Protein AF-A0A2V9JDE8-F1 (afdb_monomer_lite)

Foldseek 3Di:
DVVLVVVLVVVLVVLVVVLVVVLVVVLVVLLVVVVVVVVVVQVVVQVVVLVVVQVVVVVPPLVVNQVSQQVVCPDPQWQGKFWAFLVGATSYIHPSVVVQDDRGHDVQFNCQQVVVHKGWDWDDGPPWIKIKIKHFHDDVHHGTTIMITIGTCVVSVVVSVVSVVVSVVVSVVVSVVSVVVSVVCCCPQPVVLVVVLVVVVVCLVVVVDDPPDDDPDHRPDPVCVVVVVVSVVVSVVSVVVVVVVVVVVVVVVVVVPDDDLQNLQVVVCVVCVPDADEAEDADDQWAWEDDPPDIDIDGDDDPVSVVCVSSCLSNQHEYEYAHPYPCQVVQADPQQWDFDDPVDRRHIYHHDYDDPQLCCLAPVQCVVQAVVVVVDVDPHDRDDDPSSVVSNVVVD

Secondary structure (DSSP, 8-state):
-HHHHHHHHHHHHHHHHHHHHHHHHHHHHHHHHHHHHHHHHHHHHHHHHHHHHHHHHHT--HHHHHHHHHHHHTSTTEEEEEEEETTS-EEEE-HHHHTT--SSPPHHHHHHHHHTS-EEEEEEETTEEEEEEEEEEEETTEEEEEEEEEEE-HHHHHHHHHHHHHHHHHHHHHHHHHHHHHHHHIIIIIIHHHHHHHHHHHHHHTT---TTPPPP-----TTTHHHHHHHHHHHHHHHHHHHHHHHHHHHHHHHTT---HHHHHHHHHHHHTTPPPEEEESS-S-EEEEETTEEEEE----HHHHHHHHHHHHHT-EEEEE--STTGGGTS-TTSEEEESSSS--EEEEEE---HHHIIIIIIIIIIIIIHHHHTT-SS-----HHHHHHHHHH-

Structure (mmCIF, N/CA/C/O backbone):
data_AF-A0A2V9JDE8-F1
#
_entry.id   AF-A0A2V9JDE8-F1
#
loop_
_atom_site.group_PDB
_atom_site.id
_atom_site.type_symbol
_atom_site.label_atom_id
_atom_site.label_alt_id
_atom_site.label_comp_id
_atom_site.label_asym_id
_atom_site.label_entity_id
_atom_site.label_seq_id
_atom_site.pdbx_PDB_ins_code
_atom_site.Cartn_x
_atom_site.Cartn_y
_atom_site.Cartn_z
_atom_site.occupancy
_atom_site.B_iso_or_equiv
_atom_site.auth_seq_id
_atom_site.auth_comp_id
_atom_site.auth_asym_id
_atom_site.auth_atom_id
_atom_site.pdbx_PDB_model_num
ATOM 1 N N . MET A 1 1 ? -0.408 -3.979 3.237 1.00 53.97 1 MET A N 1
ATOM 2 C CA . MET A 1 1 ? -1.809 -3.656 3.611 1.00 53.97 1 MET A CA 1
ATOM 3 C C . MET A 1 1 ? -2.504 -4.757 4.421 1.00 53.97 1 MET A C 1
ATOM 5 O O . MET A 1 1 ? -3.105 -4.432 5.435 1.00 53.97 1 MET A O 1
ATOM 9 N N . ARG A 1 2 ? -2.412 -6.051 4.055 1.00 51.66 2 ARG A N 1
ATOM 10 C CA . ARG A 1 2 ? -3.065 -7.149 4.815 1.00 51.66 2 ARG A CA 1
ATOM 11 C C . ARG A 1 2 ? -2.590 -7.287 6.272 1.00 51.66 2 ARG A C 1
ATOM 13 O O . ARG A 1 2 ? -3.393 -7.570 7.153 1.00 51.66 2 ARG A O 1
ATOM 20 N N . LEU A 1 3 ? -1.301 -7.052 6.528 1.00 57.78 3 LEU A N 1
ATOM 21 C CA . LEU A 1 3 ? -0.711 -7.137 7.872 1.00 57.78 3 LEU A CA 1
ATOM 22 C C . LEU A 1 3 ? -1.190 -5.996 8.787 1.00 57.78 3 LEU A C 1
ATOM 24 O O . LEU A 1 3 ? -1.530 -6.228 9.941 1.00 57.78 3 LEU A O 1
ATOM 28 N N . SER A 1 4 ? -1.325 -4.791 8.227 1.00 67.12 4 SER A N 1
ATOM 29 C CA . SER A 1 4 ? -1.852 -3.592 8.891 1.00 67.12 4 SER A CA 1
ATOM 30 C C . SER A 1 4 ? -3.297 -3.794 9.353 1.00 67.12 4 SER A C 1
ATOM 32 O O . SER A 1 4 ? -3.640 -3.480 10.487 1.00 67.12 4 SER A O 1
ATOM 34 N N . TYR A 1 5 ? -4.132 -4.376 8.487 1.00 75.81 5 TYR A N 1
ATOM 35 C CA . TYR A 1 5 ? -5.538 -4.634 8.792 1.00 75.81 5 TYR A CA 1
ATOM 36 C C . TYR A 1 5 ? -5.706 -5.678 9.902 1.00 75.81 5 TYR A C 1
ATOM 38 O O . TYR A 1 5 ? -6.487 -5.474 10.825 1.00 75.81 5 TYR A O 1
ATOM 46 N N . ARG A 1 6 ? -4.920 -6.765 9.870 1.00 81.56 6 ARG A N 1
ATOM 47 C CA . ARG A 1 6 ? -4.927 -7.781 10.937 1.00 81.56 6 ARG A CA 1
ATOM 48 C C . ARG A 1 6 ? -4.552 -7.189 12.296 1.00 81.56 6 ARG A C 1
ATOM 50 O O . ARG A 1 6 ? -5.202 -7.507 13.284 1.00 81.56 6 ARG A O 1
ATOM 57 N N . LEU A 1 7 ? -3.549 -6.313 12.335 1.00 81.25 7 LEU A N 1
ATOM 58 C CA . LEU A 1 7 ? -3.123 -5.632 13.560 1.00 81.25 7 LEU A CA 1
ATOM 59 C C . LEU A 1 7 ? -4.229 -4.733 14.127 1.00 81.25 7 LEU A C 1
ATOM 61 O O . LEU A 1 7 ? -4.507 -4.787 15.320 1.00 81.25 7 LEU A O 1
ATOM 65 N N . ILE A 1 8 ? -4.907 -3.971 13.264 1.00 79.44 8 ILE A N 1
ATOM 66 C CA . ILE A 1 8 ? -6.046 -3.129 13.654 1.00 79.44 8 ILE A CA 1
ATOM 67 C C . ILE A 1 8 ? -7.188 -3.985 14.207 1.00 79.44 8 ILE A C 1
ATOM 69 O O . ILE A 1 8 ? -7.721 -3.670 15.265 1.00 79.44 8 ILE A O 1
ATOM 73 N N . VAL A 1 9 ? -7.537 -5.090 13.542 1.00 84.25 9 VAL A N 1
ATOM 74 C CA . VAL A 1 9 ? -8.607 -5.988 14.003 1.00 84.25 9 VAL A CA 1
ATOM 75 C C . VAL A 1 9 ? -8.284 -6.570 15.380 1.00 84.25 9 VAL A C 1
ATOM 77 O O . VAL A 1 9 ? -9.117 -6.485 16.277 1.00 84.25 9 VAL A O 1
ATOM 80 N N . TRP A 1 10 ? -7.073 -7.095 15.588 1.00 89.44 10 TRP A N 1
ATOM 81 C CA . TRP A 1 10 ? -6.666 -7.624 16.895 1.00 89.44 10 TRP A CA 1
ATOM 82 C C . TRP A 1 10 ? -6.650 -6.555 17.987 1.00 89.44 10 TRP A C 1
ATOM 84 O O . TRP A 1 10 ? -7.057 -6.827 19.115 1.00 89.44 10 TRP A O 1
ATOM 94 N N . LEU A 1 11 ? -6.243 -5.330 17.653 1.00 83.94 11 LEU A N 1
ATOM 95 C CA . LEU A 1 11 ? -6.250 -4.210 18.588 1.00 83.94 11 LEU A CA 1
ATOM 96 C C . LEU A 1 11 ? -7.680 -3.796 18.971 1.00 83.94 11 LEU A C 1
ATOM 98 O O . LEU A 1 11 ? -7.963 -3.603 20.151 1.00 83.94 11 LEU A O 1
ATOM 102 N N . ILE A 1 12 ? -8.598 -3.730 18.001 1.00 85.50 12 ILE A N 1
ATOM 103 C CA . ILE A 1 12 ? -10.024 -3.454 18.241 1.00 85.50 12 ILE A CA 1
ATOM 104 C C . ILE A 1 12 ? -10.637 -4.543 19.122 1.00 85.50 12 ILE A C 1
ATOM 106 O O . ILE A 1 12 ? -11.315 -4.227 20.102 1.00 85.50 12 ILE A O 1
ATOM 110 N N . VAL A 1 13 ? -10.378 -5.815 18.808 1.00 88.81 13 VAL A N 1
ATOM 111 C CA . VAL A 1 13 ? -10.857 -6.956 19.600 1.00 88.81 13 VAL A CA 1
ATOM 112 C C . VAL A 1 13 ? -10.314 -6.879 21.026 1.00 88.81 13 VAL A C 1
ATOM 114 O O . VAL A 1 13 ? -11.087 -7.012 21.972 1.00 88.81 13 VAL A O 1
ATOM 117 N N . GLY A 1 14 ? -9.020 -6.592 21.193 1.00 88.00 14 GLY A N 1
ATOM 118 C CA . GLY A 1 14 ? -8.381 -6.456 22.502 1.00 88.00 14 GLY A CA 1
ATOM 119 C C . GLY A 1 14 ? -8.991 -5.339 23.349 1.00 88.00 14 GLY A C 1
ATOM 120 O O . GLY A 1 14 ? -9.398 -5.584 24.484 1.00 88.00 14 GLY A O 1
ATOM 121 N N . VAL A 1 15 ? -9.124 -4.129 22.794 1.00 86.88 15 VAL A N 1
ATOM 122 C CA . VAL A 1 15 ? -9.722 -2.982 23.503 1.00 86.88 15 VAL A CA 1
ATOM 123 C C . VAL A 1 15 ? -11.176 -3.268 23.866 1.00 86.88 15 VAL A C 1
ATOM 125 O O . VAL A 1 15 ? -11.569 -3.078 25.014 1.00 86.88 15 VAL A O 1
ATOM 128 N N . THR A 1 16 ? -11.959 -3.802 22.927 1.00 86.38 16 THR A N 1
ATOM 129 C CA . THR A 1 16 ? -13.373 -4.127 23.164 1.00 86.38 16 THR A CA 1
ATOM 130 C C . THR A 1 16 ? -13.525 -5.181 24.261 1.00 86.38 16 THR A C 1
ATOM 132 O O . THR A 1 16 ? -14.355 -5.019 25.157 1.00 86.38 16 THR A O 1
ATOM 135 N N . ALA A 1 17 ? -12.700 -6.233 24.245 1.00 89.31 17 ALA A N 1
ATOM 136 C CA . ALA A 1 17 ? -12.726 -7.286 25.256 1.00 89.31 17 ALA A CA 1
ATOM 137 C C . ALA A 1 17 ? -12.361 -6.758 26.652 1.00 89.31 17 ALA A C 1
ATOM 139 O O . ALA A 1 17 ? -13.047 -7.073 27.628 1.00 89.31 17 ALA A O 1
ATOM 140 N N . ILE A 1 18 ? -11.326 -5.918 26.754 1.00 88.19 18 ILE A N 1
ATOM 141 C CA . ILE A 1 18 ? -10.904 -5.313 28.024 1.00 88.19 18 ILE A CA 1
ATOM 142 C C . ILE A 1 18 ? -11.988 -4.369 28.559 1.00 88.19 18 ILE A C 1
ATOM 144 O O . ILE A 1 18 ? -12.364 -4.483 29.726 1.00 88.19 18 ILE A O 1
ATOM 148 N N . SER A 1 19 ? -12.539 -3.484 27.721 1.00 86.88 19 SER A N 1
ATOM 149 C CA . SER A 1 19 ? -13.625 -2.576 28.116 1.00 86.88 19 SER A CA 1
ATOM 150 C C . SER A 1 19 ? -14.871 -3.338 28.567 1.00 86.88 19 SER A C 1
ATOM 152 O O . SER A 1 19 ? -15.475 -2.977 29.576 1.00 86.88 19 SER A O 1
ATOM 154 N N . PHE A 1 20 ? -15.229 -4.424 27.877 1.00 88.75 20 PHE A N 1
ATOM 155 C CA . PHE A 1 20 ? -16.349 -5.284 28.257 1.00 88.75 20 PHE A CA 1
ATOM 156 C C . PHE A 1 20 ? -16.112 -5.979 29.602 1.00 88.75 20 PHE A C 1
ATOM 158 O O . PHE A 1 20 ? -16.991 -5.984 30.467 1.00 88.75 20 PHE A O 1
ATOM 165 N N . LEU A 1 21 ? -14.920 -6.549 29.809 1.00 89.69 21 LEU A N 1
ATOM 166 C CA . LEU A 1 21 ? -14.567 -7.217 31.061 1.00 89.69 21 LEU A CA 1
ATOM 167 C C . LEU A 1 21 ? -14.579 -6.232 32.236 1.00 89.69 21 LEU A C 1
ATOM 169 O O . LEU A 1 21 ? -15.113 -6.549 33.303 1.00 89.69 21 LEU A O 1
ATOM 173 N N . PHE A 1 22 ? -14.027 -5.036 32.026 1.00 88.06 22 PHE A N 1
ATOM 174 C CA . PHE A 1 22 ? -14.020 -3.966 33.014 1.00 88.06 22 PHE A CA 1
ATOM 175 C C . PHE A 1 22 ? -15.442 -3.509 33.350 1.00 88.06 22 PHE A C 1
ATOM 177 O O . PHE A 1 22 ? -15.803 -3.510 34.523 1.00 88.06 22 PHE A O 1
ATOM 184 N N . ALA A 1 23 ? -16.285 -3.239 32.348 1.00 87.25 23 ALA A N 1
ATOM 185 C CA . ALA A 1 23 ? -17.687 -2.870 32.557 1.00 87.25 23 ALA A CA 1
ATOM 186 C C . ALA A 1 23 ? -18.459 -3.946 33.322 1.00 87.25 23 ALA A C 1
ATOM 188 O O . ALA A 1 23 ? -19.182 -3.647 34.270 1.00 87.25 23 ALA A O 1
ATOM 189 N N . ARG A 1 24 ? -18.269 -5.221 32.964 1.00 88.81 24 ARG A N 1
ATOM 190 C CA . ARG A 1 24 ? -18.916 -6.341 33.655 1.00 88.81 24 ARG A CA 1
ATOM 191 C C . ARG A 1 24 ? -18.478 -6.422 35.118 1.00 88.81 24 ARG A C 1
ATOM 193 O O . ARG A 1 24 ? -19.318 -6.655 35.988 1.00 88.81 24 ARG A O 1
ATOM 200 N N . ARG A 1 25 ? -17.185 -6.231 35.403 1.00 89.38 25 ARG A N 1
ATOM 201 C CA . ARG A 1 25 ? -16.677 -6.174 36.782 1.00 89.38 25 ARG A CA 1
ATOM 202 C C . ARG A 1 25 ? -17.219 -4.968 37.538 1.00 89.38 25 ARG A C 1
ATOM 204 O O . ARG A 1 25 ? -17.686 -5.152 38.656 1.00 89.38 25 ARG A O 1
ATOM 211 N N . GLN A 1 26 ? -17.207 -3.788 36.927 1.00 87.00 26 GLN A N 1
ATOM 212 C CA . GLN A 1 26 ? -17.692 -2.550 37.527 1.00 87.00 26 GLN A CA 1
ATOM 213 C C . GLN A 1 26 ? -19.179 -2.650 37.876 1.00 87.00 26 GLN A C 1
ATOM 215 O O . GLN A 1 26 ? -19.537 -2.456 39.030 1.00 87.00 26 GLN A O 1
ATOM 220 N N . VAL A 1 27 ? -20.029 -3.079 36.937 1.00 87.25 27 VAL A N 1
ATOM 221 C CA . VAL A 1 27 ? -21.466 -3.287 37.185 1.00 87.25 27 VAL A CA 1
ATOM 222 C C . VAL A 1 27 ? -21.693 -4.299 38.306 1.00 87.25 27 VAL A C 1
ATOM 224 O O . VAL A 1 27 ? -22.565 -4.096 39.147 1.00 87.25 27 VAL A O 1
ATOM 227 N N . LYS A 1 28 ? -20.923 -5.396 38.347 1.00 86.75 28 LYS A N 1
ATOM 228 C CA . LYS A 1 28 ? -21.058 -6.400 39.411 1.00 86.75 28 LYS A CA 1
ATOM 229 C C . LYS A 1 28 ? -20.651 -5.837 40.777 1.00 86.75 28 LYS A C 1
ATOM 231 O O . LYS A 1 28 ? -21.362 -6.074 41.749 1.00 86.75 28 LYS A O 1
ATOM 236 N N . ALA A 1 29 ? -19.541 -5.104 40.844 1.00 87.44 29 ALA A N 1
ATOM 237 C CA . ALA A 1 29 ? -19.050 -4.488 42.074 1.00 87.44 29 ALA A CA 1
ATOM 238 C C . ALA A 1 29 ? -20.012 -3.406 42.587 1.00 87.44 29 ALA A C 1
ATOM 240 O O . ALA A 1 29 ? -20.362 -3.402 43.763 1.00 87.44 29 ALA A O 1
ATOM 241 N N . GLU A 1 30 ? -20.505 -2.548 41.696 1.00 87.31 30 GLU A N 1
ATOM 242 C CA . GLU A 1 30 ? -21.412 -1.450 42.031 1.00 87.31 30 GLU A CA 1
ATOM 243 C C . GLU A 1 30 ? -22.794 -1.972 42.445 1.00 87.31 30 GLU A C 1
ATOM 245 O O . GLU A 1 30 ? -23.323 -1.547 43.468 1.00 87.31 30 GLU A O 1
ATOM 250 N N . LYS A 1 31 ? -23.344 -2.982 41.750 1.00 87.38 31 LYS A N 1
ATOM 251 C CA . LYS A 1 31 ? -24.588 -3.648 42.180 1.00 87.38 31 LYS A CA 1
ATOM 252 C C . LYS A 1 31 ? -24.450 -4.306 43.549 1.00 87.38 31 LYS A C 1
ATOM 254 O O . LYS A 1 31 ? -25.383 -4.228 44.343 1.00 87.38 31 LYS A O 1
ATOM 259 N N . LEU A 1 32 ? -23.323 -4.966 43.825 1.00 87.81 32 LEU A N 1
ATOM 260 C CA . LEU A 1 32 ? -23.080 -5.577 45.133 1.00 87.81 32 LEU A CA 1
ATOM 261 C C . LEU A 1 32 ? -22.982 -4.503 46.227 1.00 87.81 32 LEU A C 1
ATOM 263 O O . LEU A 1 32 ? -23.610 -4.645 47.270 1.00 87.81 32 LEU A O 1
ATOM 267 N N . GLY A 1 33 ? -22.267 -3.408 45.956 1.00 88.56 33 GLY A N 1
ATOM 268 C CA . GLY A 1 33 ? -22.154 -2.269 46.867 1.00 88.56 33 GLY A CA 1
ATOM 269 C C . GLY A 1 33 ? -23.505 -1.626 47.176 1.00 88.56 33 GLY A C 1
ATOM 270 O O . GLY A 1 33 ? -23.841 -1.457 48.343 1.00 88.56 33 GLY A O 1
ATOM 271 N N . LEU A 1 34 ? -24.318 -1.346 46.152 1.00 88.56 34 LEU A N 1
ATOM 272 C CA . LEU A 1 34 ? -25.656 -0.770 46.323 1.00 88.56 34 LEU A CA 1
ATOM 273 C C . LEU A 1 34 ? -26.605 -1.698 47.089 1.00 88.56 34 LEU A C 1
ATOM 275 O O . LEU A 1 34 ? -27.401 -1.214 47.885 1.00 88.56 34 LEU A O 1
ATOM 279 N N . ARG A 1 35 ? -26.524 -3.017 46.870 1.00 89.19 35 ARG A N 1
ATOM 280 C CA . ARG A 1 35 ? -27.316 -4.000 47.627 1.00 89.19 35 ARG A CA 1
ATOM 281 C C . ARG A 1 35 ? -26.904 -4.057 49.094 1.00 89.19 35 ARG A C 1
ATOM 283 O O . ARG A 1 35 ? -27.777 -4.096 49.950 1.00 89.19 35 ARG A O 1
ATOM 290 N N . ASN A 1 36 ? -25.604 -4.030 49.379 1.00 90.19 36 ASN A N 1
ATOM 291 C CA . ASN A 1 36 ? -25.101 -4.041 50.752 1.00 90.19 36 ASN A CA 1
ATOM 292 C C . ASN A 1 36 ? -25.428 -2.733 51.490 1.00 90.19 36 ASN A C 1
ATOM 294 O O . ASN A 1 36 ? -25.835 -2.777 52.646 1.00 90.19 36 ASN A O 1
ATOM 298 N N . ASP A 1 37 ? -25.294 -1.579 50.824 1.00 90.50 37 ASP A N 1
ATOM 299 C CA . ASP A 1 37 ? -25.696 -0.279 51.382 1.00 90.50 37 ASP A CA 1
ATOM 300 C C . ASP A 1 37 ? -27.205 -0.245 51.656 1.00 90.50 37 ASP A C 1
ATOM 302 O O . ASP A 1 37 ? -27.633 0.185 52.722 1.00 90.50 37 ASP A O 1
ATOM 306 N N . LEU A 1 38 ? -28.016 -0.775 50.735 1.00 90.75 38 LEU A N 1
ATOM 307 C CA . LEU A 1 38 ? -29.457 -0.889 50.937 1.00 90.75 38 LEU A CA 1
ATOM 308 C C . LEU A 1 38 ? -29.809 -1.802 52.116 1.00 90.75 38 LEU A C 1
ATOM 310 O O . LEU A 1 38 ? -30.640 -1.422 52.934 1.00 90.75 38 LEU A O 1
ATOM 314 N N . ALA A 1 39 ? -29.175 -2.974 52.214 1.00 90.19 39 ALA A N 1
ATOM 315 C CA . ALA A 1 39 ? -29.400 -3.915 53.307 1.00 90.19 39 ALA A CA 1
ATOM 316 C C . ALA A 1 39 ? -29.074 -3.277 54.663 1.00 90.19 39 ALA A C 1
ATOM 318 O O . ALA A 1 39 ? -29.914 -3.291 55.556 1.00 90.19 39 ALA A O 1
ATOM 319 N N . ARG A 1 40 ? -27.913 -2.620 54.773 1.00 90.56 40 ARG A N 1
ATOM 320 C CA . ARG A 1 40 ? -27.484 -1.937 56.000 1.00 90.56 40 ARG A CA 1
ATOM 321 C C . ARG A 1 40 ? -28.400 -0.771 56.370 1.00 90.56 40 ARG A C 1
ATOM 323 O O . ARG A 1 40 ? -28.694 -0.567 57.540 1.00 90.56 40 ARG A O 1
ATOM 330 N N . ARG A 1 41 ? -28.867 0.005 55.386 1.00 89.69 41 ARG A N 1
ATOM 331 C CA . ARG A 1 41 ? -29.841 1.083 55.626 1.00 89.69 41 ARG A CA 1
ATOM 332 C C . ARG A 1 41 ? -31.187 0.538 56.082 1.00 89.69 41 ARG A C 1
ATOM 334 O O . ARG A 1 41 ? -31.790 1.128 56.967 1.00 89.69 41 ARG A O 1
ATOM 341 N N . ALA A 1 42 ? -31.660 -0.548 55.476 1.00 90.50 42 ALA A N 1
ATOM 342 C CA . ALA A 1 42 ? -32.919 -1.173 55.857 1.00 90.50 42 ALA A CA 1
ATOM 343 C C . ALA A 1 42 ? -32.855 -1.742 57.278 1.00 90.50 42 ALA A C 1
ATOM 345 O O . ALA A 1 42 ? -33.803 -1.546 58.023 1.00 90.50 42 ALA A O 1
ATOM 346 N N . GLU A 1 43 ? -31.735 -2.363 57.647 1.00 92.56 43 GLU A N 1
ATOM 347 C CA . GLU A 1 43 ? -31.457 -2.852 59.000 1.00 92.56 43 GLU A CA 1
ATOM 348 C C . GLU A 1 43 ? -31.473 -1.715 60.025 1.00 92.56 43 GLU A C 1
ATOM 350 O O . GLU A 1 43 ? -32.327 -1.710 60.901 1.00 92.56 43 GLU A O 1
ATOM 355 N N . VAL A 1 44 ? -30.654 -0.673 59.836 1.00 91.50 44 VAL A N 1
ATOM 356 C CA . VAL A 1 44 ? -30.601 0.480 60.757 1.00 91.50 44 VAL A CA 1
ATOM 357 C C . VAL A 1 44 ? -31.953 1.194 60.875 1.00 91.50 44 VAL A C 1
ATOM 359 O O . VAL A 1 44 ? -32.327 1.656 61.950 1.00 91.50 44 VAL A O 1
ATOM 362 N N . LEU A 1 45 ? -32.699 1.318 59.770 1.00 89.88 45 LEU A N 1
ATOM 363 C CA . LEU A 1 45 ? -34.036 1.914 59.798 1.00 89.88 45 LEU A CA 1
ATOM 364 C C . LEU A 1 45 ? -35.049 1.028 60.522 1.00 89.88 45 LEU A C 1
ATOM 366 O O . LEU A 1 45 ? -35.933 1.564 61.180 1.00 89.88 45 LEU A O 1
ATOM 370 N N . ALA A 1 46 ? -34.955 -0.291 60.369 1.00 90.38 46 ALA A N 1
ATOM 371 C CA . ALA A 1 46 ? -35.867 -1.229 61.000 1.00 90.38 46 ALA A CA 1
ATOM 372 C C . ALA A 1 46 ? -35.588 -1.338 62.508 1.00 90.38 46 ALA A C 1
ATOM 374 O O . ALA A 1 46 ? -36.535 -1.207 63.271 1.00 90.38 46 ALA A O 1
ATOM 375 N N . GLU A 1 47 ? -34.325 -1.446 62.931 1.00 91.38 47 GLU A N 1
ATOM 376 C CA . GLU A 1 47 ? -33.917 -1.440 64.350 1.00 91.38 47 GLU A CA 1
ATOM 377 C C . GLU A 1 47 ? -34.303 -0.118 65.036 1.00 91.38 47 GLU A C 1
ATOM 379 O O . GLU A 1 47 ? -34.885 -0.099 66.117 1.00 91.38 47 GLU A O 1
ATOM 384 N N . GLY A 1 48 ? -34.067 1.021 64.372 1.00 89.88 48 GLY A N 1
ATOM 385 C CA . GLY A 1 48 ? -34.472 2.323 64.910 1.00 89.88 48 GLY A CA 1
ATOM 386 C C . GLY A 1 48 ? -35.993 2.516 64.979 1.00 89.88 48 GLY A C 1
ATOM 387 O O . GLY A 1 48 ? -36.476 3.327 65.764 1.00 89.88 48 GLY A O 1
ATOM 388 N N . LEU A 1 49 ? -36.763 1.803 64.150 1.00 88.75 49 LEU A N 1
ATOM 389 C CA . LEU A 1 49 ? -38.225 1.798 64.211 1.00 88.75 49 LEU A CA 1
ATOM 390 C C . LEU A 1 49 ? -38.752 0.822 65.263 1.00 88.75 49 LEU A C 1
ATOM 392 O O . LEU A 1 49 ? -39.738 1.146 65.913 1.00 88.75 49 LEU A O 1
ATOM 396 N N . GLU A 1 50 ? -38.115 -0.333 65.436 1.00 90.38 50 GLU A N 1
ATOM 397 C CA . GLU A 1 50 ? -38.408 -1.322 66.479 1.00 90.38 50 GLU A CA 1
ATOM 398 C C . GLU A 1 50 ? -38.390 -0.661 67.864 1.00 90.38 50 GLU A C 1
ATOM 400 O O . GLU A 1 50 ? -39.414 -0.676 68.547 1.00 90.38 50 GLU A O 1
ATOM 405 N N . GLU A 1 51 ? -37.321 0.075 68.193 1.00 88.38 51 GLU A N 1
ATOM 406 C CA . GLU A 1 51 ? -37.168 0.784 69.478 1.00 88.38 51 GLU A CA 1
ATOM 407 C C . GLU A 1 51 ? -38.299 1.802 69.751 1.00 88.38 51 GLU A C 1
ATOM 409 O O . GLU A 1 51 ? -38.662 2.074 70.897 1.00 88.38 51 GLU A O 1
ATOM 414 N N . ILE A 1 52 ? -38.906 2.357 68.693 1.00 88.88 52 ILE A N 1
ATOM 415 C CA . ILE A 1 52 ? -40.016 3.320 68.789 1.00 88.88 52 ILE A CA 1
ATOM 416 C C . ILE A 1 52 ? -41.379 2.610 68.798 1.00 88.88 52 ILE A C 1
ATOM 418 O O . ILE A 1 52 ? -42.334 3.100 69.406 1.00 88.88 52 ILE A O 1
ATOM 422 N N . VAL A 1 53 ? -41.504 1.482 68.097 1.00 88.31 53 VAL A N 1
ATOM 423 C CA . VAL A 1 53 ? -42.768 0.772 67.870 1.00 88.31 53 VAL A CA 1
ATOM 424 C C . VAL A 1 53 ? -43.129 -0.133 69.045 1.00 88.31 53 VAL A C 1
ATOM 426 O O . VAL A 1 53 ? -44.306 -0.162 69.412 1.00 88.31 53 VAL A O 1
ATOM 429 N N . GLU A 1 54 ? -42.170 -0.829 69.659 1.00 89.31 54 GLU A N 1
ATOM 430 C CA . GLU A 1 54 ? -42.436 -1.771 70.759 1.00 89.31 54 GLU A CA 1
ATOM 431 C C . GLU A 1 54 ? -43.184 -1.131 71.947 1.00 89.31 54 GLU A C 1
ATOM 433 O O . GLU A 1 54 ? -44.259 -1.632 72.303 1.00 89.31 54 GLU A O 1
ATOM 438 N N . PRO A 1 55 ? -42.772 0.040 72.487 1.00 85.75 55 PRO A N 1
ATOM 439 C CA . PRO A 1 55 ? -43.474 0.668 73.614 1.00 85.75 55 PRO A CA 1
ATOM 440 C C . PRO A 1 55 ? -44.896 1.138 73.265 1.00 85.75 55 PRO A C 1
ATOM 442 O O . PRO A 1 55 ? -45.759 1.301 74.133 1.00 85.75 55 PRO A O 1
ATOM 445 N N . VAL A 1 56 ? -45.152 1.414 71.982 1.00 84.69 56 VAL A N 1
ATOM 446 C CA . VAL A 1 56 ? -46.468 1.837 71.477 1.00 84.69 56 VAL A CA 1
ATOM 447 C C . VAL A 1 56 ? -47.367 0.623 71.246 1.00 84.69 56 VAL A C 1
ATOM 449 O O . VAL A 1 56 ? -48.571 0.690 71.504 1.00 84.69 56 VAL A O 1
ATOM 452 N N . LEU A 1 57 ? -46.788 -0.500 70.819 1.00 81.88 57 LEU A N 1
ATOM 453 C CA . LEU A 1 57 ? -47.480 -1.768 70.617 1.00 81.88 57 LEU A CA 1
ATOM 454 C C . LEU A 1 57 ? -47.972 -2.376 71.943 1.00 81.88 57 LEU A C 1
ATOM 456 O O . LEU A 1 57 ? -49.021 -3.026 71.974 1.00 81.88 57 LEU A O 1
ATOM 460 N N . GLU A 1 58 ? -47.278 -2.122 73.054 1.00 76.56 58 GLU A N 1
ATOM 461 C CA . GLU A 1 58 ? -47.727 -2.482 74.407 1.00 76.56 58 GLU A CA 1
ATOM 462 C C . GLU A 1 58 ? -49.041 -1.799 74.805 1.00 76.56 58 GLU A C 1
ATOM 464 O O . GLU A 1 58 ? -49.913 -2.430 75.401 1.00 76.56 58 GLU A O 1
ATOM 469 N N . LYS A 1 59 ? -49.230 -0.532 74.415 1.00 74.69 59 LYS A N 1
ATOM 470 C CA . LYS A 1 59 ? -50.381 0.297 74.824 1.00 74.69 59 LYS A CA 1
ATOM 471 C C . LYS A 1 59 ? -51.611 0.170 73.907 1.00 74.69 59 LYS A C 1
ATOM 473 O O . LYS A 1 59 ? -52.623 0.815 74.162 1.00 74.69 59 LYS A O 1
ATOM 478 N N . GLN A 1 60 ? -51.513 -0.606 72.821 1.00 67.00 60 GLN A N 1
ATOM 479 C CA . GLN A 1 60 ? -52.555 -0.854 71.804 1.00 67.00 60 GLN A CA 1
ATOM 480 C C . GLN A 1 60 ? -53.249 0.351 71.095 1.00 67.00 60 GLN A C 1
ATOM 482 O O . GLN A 1 60 ? -54.377 0.171 70.627 1.00 67.00 60 GLN A O 1
ATOM 487 N N . PRO A 1 61 ? -52.675 1.556 70.878 1.00 71.00 61 PRO A N 1
ATOM 488 C CA . PRO A 1 61 ? -53.359 2.579 70.087 1.00 71.00 61 PRO A CA 1
ATOM 489 C C . PRO A 1 61 ? -53.030 2.401 68.592 1.00 71.00 61 PRO A C 1
ATOM 491 O O . PRO A 1 61 ? -51.990 2.855 68.107 1.00 71.00 61 PRO A O 1
ATOM 494 N N . THR A 1 62 ? -53.924 1.754 67.838 1.00 75.56 62 THR A N 1
ATOM 495 C CA . THR A 1 62 ? -53.751 1.485 66.394 1.00 75.56 62 THR A CA 1
ATOM 496 C C . THR A 1 62 ? -53.582 2.768 65.566 1.00 75.56 62 THR A C 1
ATOM 498 O O . THR A 1 62 ? -52.798 2.794 64.619 1.00 75.56 62 THR A O 1
ATOM 501 N N . GLU A 1 63 ? -54.237 3.869 65.955 1.00 80.56 63 GLU A N 1
ATOM 502 C CA . GLU A 1 63 ? -54.071 5.172 65.289 1.00 80.56 63 GLU A CA 1
ATOM 503 C C . GLU A 1 63 ? -52.661 5.756 65.454 1.00 80.56 63 GLU A C 1
ATOM 505 O O . GLU A 1 63 ? -52.120 6.347 64.517 1.00 80.56 63 GLU A O 1
ATOM 510 N N . THR A 1 64 ? -52.043 5.582 66.625 1.00 83.12 64 THR A N 1
ATOM 511 C CA . THR A 1 64 ? -50.689 6.086 66.895 1.00 83.12 64 THR A CA 1
ATOM 512 C C . THR A 1 64 ? -49.656 5.320 66.074 1.00 83.12 64 THR A C 1
ATOM 514 O O . THR A 1 64 ? -48.779 5.938 65.474 1.00 83.12 64 THR A O 1
ATOM 517 N N . LEU A 1 65 ? -49.806 3.994 65.963 1.00 82.75 65 LEU A N 1
ATOM 518 C CA . LEU A 1 65 ? -48.961 3.153 65.105 1.00 82.75 65 LEU A CA 1
ATOM 519 C C . LEU A 1 65 ? -49.072 3.547 63.629 1.00 82.75 65 LEU A C 1
ATOM 521 O O . LEU A 1 65 ? -48.055 3.635 62.945 1.00 82.75 65 LEU A O 1
ATOM 525 N N . GLN A 1 66 ? -50.285 3.828 63.142 1.00 85.31 66 GLN A N 1
ATOM 526 C CA . GLN A 1 66 ? -50.488 4.270 61.762 1.00 85.31 66 GLN A CA 1
ATOM 527 C C . GLN A 1 66 ? -49.827 5.632 61.496 1.00 85.31 66 GLN A C 1
ATOM 529 O O . GLN A 1 66 ? -49.157 5.788 60.477 1.00 85.31 66 GLN A O 1
ATOM 534 N N . ARG A 1 67 ? -49.955 6.607 62.412 1.00 84.12 67 ARG A N 1
ATOM 535 C CA . ARG A 1 67 ? -49.299 7.924 62.273 1.00 84.12 67 ARG A CA 1
ATOM 536 C C . ARG A 1 67 ? -47.775 7.820 62.281 1.00 84.12 67 ARG A C 1
ATOM 538 O O . ARG A 1 67 ? -47.131 8.486 61.473 1.00 84.12 67 ARG A O 1
ATOM 545 N N . LEU A 1 68 ? -47.214 6.985 63.159 1.00 84.62 68 LEU A N 1
ATOM 546 C CA . LEU A 1 68 ? -45.772 6.737 63.216 1.00 84.62 68 LEU A CA 1
ATOM 547 C C . LEU A 1 68 ? -45.281 6.158 61.889 1.00 84.62 68 LEU A C 1
ATOM 549 O O . LEU A 1 68 ? -44.432 6.755 61.238 1.00 84.62 68 LEU A O 1
ATOM 553 N N . VAL A 1 69 ? -45.871 5.053 61.438 1.00 85.25 69 VAL A N 1
ATOM 554 C CA . VAL A 1 69 ? -45.497 4.375 60.189 1.00 85.25 69 VAL A CA 1
ATOM 555 C C . VAL A 1 69 ? -45.604 5.307 58.969 1.00 85.25 69 VAL A C 1
ATOM 557 O O . VAL A 1 69 ? -44.695 5.334 58.135 1.00 85.25 69 VAL A O 1
ATOM 560 N N . GLU A 1 70 ? -46.648 6.136 58.889 1.00 85.81 70 GLU A N 1
ATOM 561 C CA . GLU A 1 70 ? -46.837 7.088 57.785 1.00 85.81 70 GLU A CA 1
ATOM 562 C C . GLU A 1 70 ? -45.792 8.222 57.786 1.00 85.81 70 GLU A C 1
ATOM 564 O O . GLU A 1 70 ? -45.328 8.635 56.722 1.00 85.81 70 GLU A O 1
ATOM 569 N N . GLN A 1 71 ? -45.341 8.682 58.961 1.00 82.94 71 GLN A N 1
ATOM 570 C CA . GLN A 1 71 ? -44.285 9.698 59.073 1.00 82.94 71 GLN A CA 1
ATOM 571 C C . GLN A 1 71 ? -42.950 9.215 58.481 1.00 82.94 71 GLN A C 1
ATOM 573 O O . GLN A 1 71 ? -42.197 10.007 57.905 1.00 82.94 71 GLN A O 1
ATOM 578 N N . PHE A 1 72 ? -42.655 7.918 58.590 1.00 77.19 72 PHE A N 1
ATOM 579 C CA . PHE A 1 72 ? -41.447 7.327 58.013 1.00 77.19 72 PHE A CA 1
ATOM 580 C C . PHE A 1 72 ? -41.619 6.941 56.543 1.00 77.19 72 PHE A C 1
ATOM 582 O O . PHE A 1 72 ? -40.644 7.024 55.796 1.00 77.19 72 PHE A O 1
ATOM 589 N N . GLY A 1 73 ? -42.843 6.621 56.107 1.00 68.69 73 GLY A N 1
ATOM 590 C CA . GLY A 1 73 ? -43.191 6.235 54.734 1.00 68.69 73 GLY A CA 1
ATOM 591 C C . GLY A 1 73 ? -42.843 7.249 53.637 1.00 68.69 73 GLY A C 1
ATOM 592 O O . GLY A 1 73 ? -42.769 6.874 52.470 1.00 68.69 73 GLY A O 1
ATOM 593 N N . ASN A 1 74 ? -42.587 8.512 53.991 1.00 66.94 74 ASN A N 1
ATOM 594 C CA . ASN A 1 74 ? -42.372 9.604 53.036 1.00 66.94 74 ASN A CA 1
ATOM 595 C C . ASN A 1 74 ? -40.888 9.953 52.777 1.00 66.94 74 ASN A C 1
ATOM 597 O O . ASN A 1 74 ? -40.576 11.036 52.281 1.00 66.94 74 ASN A O 1
ATOM 601 N N . ARG A 1 75 ? -39.950 9.065 53.138 1.00 73.44 75 ARG A N 1
ATOM 602 C CA . ARG A 1 75 ? -38.502 9.273 52.943 1.00 73.44 75 ARG A CA 1
ATOM 603 C C . ARG A 1 75 ? -37.999 8.743 51.597 1.00 73.44 75 ARG A C 1
ATOM 605 O O . ARG A 1 75 ? -38.563 7.829 51.002 1.00 73.44 75 ARG A O 1
ATOM 612 N N . GLU A 1 76 ? -36.899 9.320 51.115 1.00 68.00 76 GLU A N 1
ATOM 613 C CA . GLU A 1 76 ? -36.319 8.995 49.809 1.00 68.00 76 GLU A CA 1
ATOM 614 C C . GLU A 1 76 ? -35.953 7.496 49.708 1.00 68.00 76 GLU A C 1
ATOM 616 O O . GLU A 1 76 ? -35.199 6.977 50.528 1.00 68.00 76 GLU A O 1
ATOM 621 N N . ARG A 1 77 ? -36.466 6.806 48.673 1.00 77.75 77 ARG A N 1
ATOM 622 C CA . ARG A 1 77 ? -36.238 5.373 48.339 1.00 77.75 77 ARG A CA 1
ATOM 623 C C . ARG A 1 77 ? -36.893 4.334 49.259 1.00 77.75 77 ARG A C 1
ATOM 625 O O . ARG A 1 77 ? -36.832 3.142 48.943 1.00 77.75 77 ARG A O 1
ATOM 632 N N . LEU A 1 78 ? -37.566 4.761 50.324 1.00 86.88 78 LEU A N 1
ATOM 633 C CA . LEU A 1 78 ? -38.447 3.894 51.095 1.00 86.88 78 LEU A CA 1
ATOM 634 C C . LEU A 1 78 ? -39.773 3.739 50.341 1.00 86.88 78 LEU A C 1
ATOM 636 O O . LEU A 1 78 ? -40.396 4.717 49.933 1.00 86.88 78 LEU A O 1
ATOM 640 N N . TYR A 1 79 ? -40.182 2.498 50.105 1.00 86.25 79 TYR A N 1
ATOM 641 C CA . TYR A 1 79 ? -41.452 2.194 49.452 1.00 86.25 79 TYR A CA 1
ATOM 642 C C . TYR A 1 79 ? -42.614 2.197 50.447 1.00 86.25 79 TYR A C 1
ATOM 644 O O . TYR A 1 79 ? -43.716 2.628 50.109 1.00 86.25 79 TYR A O 1
ATOM 652 N N . GLY A 1 80 ? -42.351 1.729 51.668 1.00 89.25 80 GLY A N 1
ATOM 653 C CA . GLY A 1 80 ? -43.313 1.712 52.756 1.00 89.25 80 GLY A CA 1
ATOM 654 C C . GLY A 1 80 ? -42.852 0.876 53.942 1.00 89.25 80 GLY A C 1
ATOM 655 O O . GLY A 1 80 ? -41.815 0.214 53.894 1.00 89.25 80 GLY A O 1
ATOM 656 N N . VAL A 1 81 ? -43.648 0.899 55.004 1.00 90.62 81 VAL A N 1
ATOM 657 C CA . VAL A 1 81 ? -43.445 0.107 56.222 1.00 90.62 81 VAL A CA 1
ATOM 658 C C . VAL A 1 81 ? -44.772 -0.549 56.592 1.00 90.62 81 VAL A C 1
ATOM 660 O O . VAL A 1 81 ? -45.840 0.033 56.379 1.00 90.62 81 VAL A O 1
ATOM 663 N N . ALA A 1 82 ? -44.706 -1.773 57.103 1.00 90.25 82 ALA A N 1
ATOM 664 C CA . ALA A 1 82 ? -45.858 -2.525 57.574 1.00 90.25 82 ALA A CA 1
ATOM 665 C C . ALA A 1 82 ? -45.551 -3.189 58.915 1.00 90.25 82 ALA A C 1
ATOM 667 O O . ALA A 1 82 ? -44.475 -3.754 59.096 1.00 90.25 82 ALA A O 1
ATOM 668 N N . ILE A 1 83 ? -46.512 -3.150 59.828 1.00 90.19 83 ILE A N 1
ATOM 669 C CA . ILE A 1 83 ? -46.482 -3.868 61.098 1.00 90.19 83 ILE A CA 1
ATOM 670 C C . ILE A 1 83 ? -47.528 -4.971 61.015 1.00 90.19 83 ILE A C 1
ATOM 672 O O . ILE A 1 83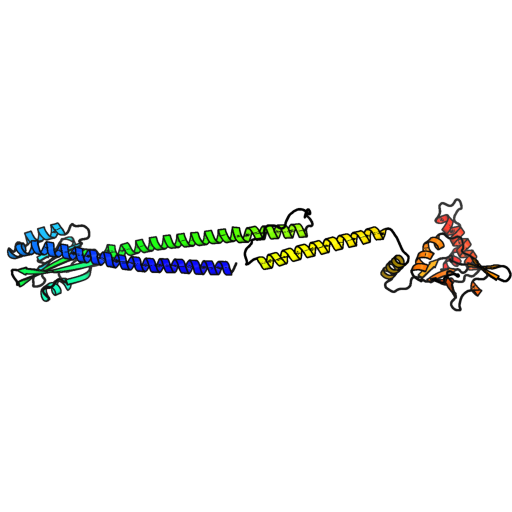 ? -48.689 -4.703 60.706 1.00 90.19 83 ILE A O 1
ATOM 676 N N . TYR A 1 84 ? -47.128 -6.204 61.294 1.00 89.06 84 TYR A N 1
ATOM 677 C CA . TYR A 1 84 ? -47.991 -7.380 61.310 1.00 89.06 84 TYR A CA 1
ATOM 678 C C . TYR A 1 84 ? -48.128 -7.912 62.733 1.00 89.06 84 TYR A C 1
ATOM 680 O O . TYR A 1 84 ? -47.181 -7.845 63.511 1.00 89.06 84 TYR A O 1
ATOM 688 N N . SER A 1 85 ? -49.292 -8.466 63.061 1.00 87.25 85 SER A N 1
ATOM 689 C CA . SER A 1 85 ? -49.499 -9.215 64.300 1.00 87.25 85 SER A CA 1
ATOM 690 C C . SER A 1 85 ? -48.839 -10.600 64.240 1.00 87.25 85 SER A C 1
ATOM 692 O O . SER A 1 85 ? -48.496 -11.086 63.162 1.00 87.25 85 SER A O 1
ATOM 694 N N . ASP A 1 86 ? -48.736 -11.266 65.388 1.00 84.50 86 ASP A N 1
ATOM 695 C CA . ASP A 1 86 ? -48.371 -12.682 65.573 1.00 84.50 86 ASP A CA 1
ATOM 696 C C . ASP A 1 86 ? -49.047 -13.652 64.576 1.00 84.50 86 ASP A C 1
ATOM 698 O O . ASP A 1 86 ? -48.421 -14.564 64.042 1.00 84.50 86 ASP A O 1
ATOM 702 N N . ARG A 1 87 ? -50.329 -13.422 64.273 1.00 80.12 87 ARG A N 1
ATOM 703 C CA . ARG A 1 87 ? -51.151 -14.187 63.315 1.00 80.12 87 ARG A CA 1
ATOM 704 C C . ARG A 1 87 ? -50.989 -13.744 61.864 1.00 80.12 87 ARG A C 1
ATOM 706 O O . ARG A 1 87 ? -51.711 -14.220 60.992 1.00 80.12 87 ARG A O 1
ATOM 713 N N . GLY A 1 88 ? -50.102 -12.792 61.607 1.00 74.50 88 GLY A N 1
ATOM 714 C CA . GLY A 1 88 ? -49.896 -12.225 60.291 1.00 74.50 88 GLY A CA 1
ATOM 715 C C . GLY A 1 88 ? -51.037 -11.322 59.811 1.00 74.50 88 GLY A C 1
ATOM 716 O O . GLY A 1 88 ? -51.324 -11.251 58.623 1.00 74.50 88 GLY A O 1
ATOM 717 N N . LYS A 1 89 ? -51.732 -10.610 60.699 1.00 83.31 89 LYS A N 1
ATOM 718 C CA . LYS A 1 89 ? -52.677 -9.578 60.250 1.00 83.31 89 LYS A CA 1
ATOM 719 C C . LYS A 1 89 ? -51.960 -8.226 60.196 1.00 83.31 89 LYS A C 1
ATOM 721 O O . LYS A 1 89 ? -51.314 -7.883 61.185 1.00 83.31 89 LYS A O 1
ATOM 726 N N . PRO A 1 90 ? -52.047 -7.441 59.106 1.00 85.00 90 PRO A N 1
ATOM 727 C CA . PRO A 1 90 ? -51.474 -6.097 59.092 1.00 85.00 90 PRO A CA 1
ATOM 728 C C . PRO A 1 90 ? -52.178 -5.216 60.138 1.00 85.00 90 PRO A C 1
ATOM 730 O O . PRO A 1 90 ? -53.394 -5.033 60.085 1.00 85.00 90 PRO A O 1
ATOM 733 N N . LEU A 1 91 ? -51.415 -4.704 61.106 1.00 85.94 91 LEU A N 1
ATOM 734 C CA . LEU A 1 91 ? -51.858 -3.776 62.152 1.00 85.94 91 LEU A CA 1
ATOM 735 C C . LEU A 1 91 ? -51.784 -2.323 61.675 1.00 85.94 91 LEU A C 1
ATOM 737 O O . LEU A 1 91 ? -52.694 -1.541 61.938 1.00 85.94 91 LEU A O 1
ATOM 741 N N . SER A 1 92 ? -50.717 -1.974 60.958 1.00 86.50 92 SER A N 1
ATOM 742 C CA . SER A 1 92 ? -50.548 -0.675 60.305 1.00 86.50 92 SER A CA 1
ATOM 743 C C . SER A 1 92 ? -49.684 -0.823 59.059 1.00 86.50 92 SER A C 1
ATOM 745 O O . SER A 1 92 ? -48.740 -1.612 59.025 1.00 86.50 92 SER A O 1
ATOM 747 N N . VAL A 1 93 ? -50.028 -0.093 58.001 1.00 88.12 93 VAL A N 1
ATOM 748 C CA . VAL A 1 93 ? -49.338 -0.158 56.705 1.00 88.12 93 VAL A CA 1
ATOM 749 C C . VAL A 1 93 ? -49.358 1.227 56.081 1.00 88.12 93 VAL A C 1
ATOM 751 O O . VAL A 1 93 ? -50.409 1.863 56.025 1.00 88.12 93 VAL A O 1
ATOM 754 N N . THR A 1 94 ? -48.217 1.694 55.577 1.00 88.88 94 THR A N 1
ATOM 755 C CA . THR A 1 94 ? -48.154 2.964 54.831 1.00 88.88 94 THR A CA 1
ATOM 756 C C . THR A 1 94 ? -49.084 2.953 53.615 1.00 88.88 94 THR A C 1
ATOM 758 O O . THR A 1 94 ? -49.147 1.943 52.905 1.00 88.88 94 THR A O 1
ATOM 761 N N . ALA A 1 95 ? -49.732 4.079 53.305 1.00 84.75 95 ALA A N 1
ATOM 762 C CA . ALA A 1 95 ? -50.768 4.155 52.264 1.00 84.75 95 ALA A CA 1
ATOM 763 C C . ALA A 1 95 ? -50.313 3.642 50.880 1.00 84.75 95 ALA A C 1
ATOM 765 O O . ALA A 1 95 ? -51.038 2.911 50.201 1.00 84.75 95 ALA A O 1
ATOM 766 N N . ARG A 1 96 ? -49.078 3.972 50.475 1.00 81.44 96 ARG A N 1
ATOM 767 C CA . ARG A 1 96 ? -48.494 3.556 49.185 1.00 81.44 96 ARG A CA 1
ATOM 768 C C . ARG A 1 96 ? -48.327 2.041 49.065 1.00 81.44 96 ARG A C 1
ATOM 770 O O . ARG A 1 96 ? -48.519 1.482 47.988 1.00 81.44 96 ARG A O 1
ATOM 777 N N . LEU A 1 97 ? -47.958 1.397 50.168 1.00 83.75 97 LEU A N 1
ATOM 778 C CA . LEU A 1 97 ? -47.752 -0.044 50.243 1.00 83.75 97 LEU A CA 1
ATOM 779 C C . LEU A 1 97 ? -49.093 -0.783 50.318 1.00 83.75 97 LEU A C 1
ATOM 781 O O . LEU A 1 97 ? -49.284 -1.769 49.610 1.00 83.75 97 LEU A O 1
ATOM 785 N N . ALA A 1 98 ? -50.042 -0.264 51.104 1.00 83.06 98 ALA A N 1
ATOM 786 C CA . ALA A 1 98 ? -51.378 -0.838 51.268 1.00 83.06 98 ALA A CA 1
ATOM 787 C C . ALA A 1 98 ? -52.162 -0.920 49.946 1.00 83.06 98 ALA A C 1
ATOM 789 O O . ALA A 1 98 ? -52.922 -1.860 49.739 1.00 83.06 98 ALA A O 1
ATOM 790 N N . ALA A 1 99 ? -51.944 0.026 49.025 1.00 79.69 99 ALA A N 1
ATOM 791 C CA . ALA A 1 99 ? -52.598 0.040 47.716 1.00 79.69 99 ALA A CA 1
ATOM 792 C C . ALA A 1 99 ? -52.169 -1.109 46.780 1.00 79.69 99 ALA A C 1
ATOM 794 O O . ALA A 1 99 ? -52.849 -1.372 45.790 1.00 79.69 99 ALA A O 1
ATOM 795 N N . GLN A 1 100 ? -51.031 -1.760 47.048 1.00 76.12 100 GLN A N 1
ATOM 796 C CA . GLN A 1 100 ? -50.462 -2.789 46.170 1.00 76.12 100 GLN A CA 1
ATOM 797 C C . GLN A 1 100 ? -50.188 -4.128 46.855 1.00 76.12 100 GLN A C 1
ATOM 799 O O . GLN A 1 100 ? -50.008 -5.126 46.156 1.00 76.12 100 GLN A O 1
ATOM 804 N N . LEU A 1 101 ? -50.143 -4.179 48.188 1.00 74.50 101 LEU A N 1
ATOM 805 C CA . LEU A 1 101 ? -50.092 -5.448 48.901 1.00 74.50 101 LEU A CA 1
ATOM 806 C C . LEU A 1 101 ? -51.487 -6.085 48.921 1.00 74.50 101 LEU A C 1
ATOM 808 O O . LEU A 1 101 ? -52.436 -5.542 49.488 1.00 74.50 101 LEU A O 1
ATOM 812 N N . SER A 1 102 ? -51.601 -7.280 48.343 1.00 60.19 102 SER A N 1
ATOM 813 C CA . SER A 1 102 ? -52.653 -8.233 48.711 1.00 60.19 102 SER A CA 1
ATOM 814 C C . SER A 1 102 ? -52.574 -8.452 50.228 1.00 60.19 102 SER A C 1
ATOM 816 O O . SER A 1 102 ? -51.479 -8.397 50.776 1.00 60.19 102 SER A O 1
ATOM 818 N N . HIS A 1 103 ? -53.692 -8.661 50.925 1.00 58.88 103 HIS A N 1
ATOM 819 C CA . HIS A 1 103 ? -53.777 -8.690 52.401 1.00 58.88 103 HIS A CA 1
ATOM 820 C C . HIS A 1 103 ? -52.938 -9.788 53.108 1.00 58.88 103 HIS A C 1
ATOM 822 O O . HIS A 1 103 ? -53.076 -9.984 54.314 1.00 58.88 103 HIS A O 1
ATOM 828 N N . ASP A 1 104 ? -52.074 -10.486 52.377 1.00 64.75 104 ASP A N 1
ATOM 829 C CA . ASP A 1 104 ? -51.223 -11.565 52.847 1.00 64.75 104 ASP A CA 1
ATOM 830 C C . ASP A 1 104 ? -49.874 -11.042 53.348 1.00 64.75 104 ASP A C 1
ATOM 832 O O . ASP A 1 104 ? -49.244 -10.158 52.759 1.00 64.75 104 ASP A O 1
ATOM 836 N N . VAL A 1 105 ? -49.393 -11.635 54.440 1.00 70.00 105 VAL A N 1
ATOM 837 C CA . VAL A 1 105 ? -48.069 -11.324 54.985 1.00 70.00 105 VAL A CA 1
ATOM 838 C C . VAL A 1 105 ? -46.987 -11.836 54.050 1.00 70.00 105 VAL A C 1
ATOM 840 O O . VAL A 1 105 ? -47.023 -13.005 53.659 1.00 70.00 105 VAL A O 1
ATOM 843 N N . PRO A 1 106 ? -45.961 -11.025 53.751 1.00 81.75 106 PRO A N 1
ATOM 844 C CA . PRO A 1 106 ? -44.783 -11.521 53.065 1.00 81.75 106 PRO A CA 1
ATOM 845 C C . PRO A 1 106 ? -44.176 -12.697 53.838 1.00 81.75 106 PRO A C 1
ATOM 847 O O . PRO A 1 106 ? -43.956 -12.596 55.045 1.00 81.75 106 PRO A O 1
ATOM 850 N N . ALA A 1 107 ? -43.815 -13.780 53.145 1.00 85.69 107 ALA A N 1
ATOM 851 C CA . ALA A 1 107 ? -43.189 -14.956 53.764 1.00 85.69 107 ALA A CA 1
ATOM 852 C C . ALA A 1 107 ? -41.986 -14.599 54.664 1.00 85.69 107 ALA A C 1
ATOM 854 O O . ALA A 1 107 ? -41.752 -15.248 55.676 1.00 85.69 107 ALA A O 1
ATOM 855 N N . VAL A 1 108 ? -41.266 -13.522 54.333 1.00 87.56 108 VAL A N 1
ATOM 856 C CA . VAL A 1 108 ? -40.139 -12.973 55.107 1.00 87.56 108 VAL A CA 1
ATOM 857 C C . VAL A 1 108 ? -40.560 -12.512 56.504 1.00 87.56 108 VAL A C 1
ATOM 859 O O . VAL A 1 108 ? -39.857 -12.784 57.470 1.00 87.56 108 VAL A O 1
ATOM 862 N N . ALA A 1 109 ? -41.707 -11.842 56.633 1.00 86.62 109 ALA A N 1
ATOM 863 C CA . ALA A 1 109 ? -42.203 -11.386 57.929 1.00 86.62 109 ALA A CA 1
ATOM 864 C C . ALA A 1 109 ? -42.736 -12.559 58.767 1.00 86.62 109 ALA A C 1
ATOM 866 O O . ALA A 1 109 ? -42.491 -12.601 59.966 1.00 86.62 109 ALA A O 1
ATOM 867 N N . GLN A 1 110 ? -43.358 -13.569 58.145 1.00 87.69 110 GLN A N 1
ATOM 868 C CA . GLN A 1 110 ? -43.726 -14.808 58.848 1.00 87.69 110 GLN A CA 1
ATOM 869 C C . GLN A 1 110 ? -42.496 -15.584 59.338 1.00 87.69 110 GLN A C 1
ATOM 871 O O . GLN A 1 110 ? -42.486 -16.087 60.459 1.00 87.69 110 GLN A O 1
ATOM 876 N N . GLN A 1 111 ? -41.444 -15.664 58.517 1.00 89.50 111 GLN A N 1
ATOM 877 C CA . GLN A 1 111 ? -40.175 -16.284 58.901 1.00 89.50 111 GLN A CA 1
ATOM 878 C C . GLN A 1 111 ? -39.512 -15.540 60.061 1.00 89.50 111 GLN A C 1
ATOM 880 O O . GLN A 1 111 ? -39.010 -16.197 60.970 1.00 89.50 111 GLN A O 1
ATOM 885 N N . ALA A 1 112 ? -39.572 -14.205 60.068 1.00 90.31 112 ALA A N 1
ATOM 886 C CA . ALA A 1 112 ? -39.023 -13.403 61.155 1.00 90.31 112 ALA A CA 1
ATOM 887 C C . ALA A 1 112 ? -39.718 -13.689 62.496 1.00 90.31 112 ALA A C 1
ATOM 889 O O . ALA A 1 112 ? -39.039 -13.907 63.499 1.00 90.31 112 ALA A O 1
ATOM 890 N N . ILE A 1 113 ? -41.055 -13.786 62.487 1.00 89.12 113 ILE A N 1
ATOM 891 C CA . ILE A 1 113 ? -41.861 -14.165 63.660 1.00 89.12 113 ILE A CA 1
ATOM 892 C C . ILE A 1 113 ? -41.506 -15.585 64.120 1.00 89.12 113 ILE A C 1
ATOM 894 O O . ILE A 1 113 ? -41.185 -15.802 65.284 1.00 89.12 113 ILE A O 1
ATOM 898 N N . ALA A 1 114 ? -41.531 -16.556 63.202 1.00 89.50 114 ALA A N 1
ATOM 899 C CA . ALA A 1 114 ? -41.360 -17.972 63.530 1.00 89.50 114 ALA A CA 1
ATOM 900 C C . ALA A 1 114 ? -39.947 -18.323 64.023 1.00 89.50 114 ALA A C 1
ATOM 902 O O . ALA A 1 114 ? -39.786 -19.216 64.853 1.00 89.50 114 ALA A O 1
ATOM 903 N N . GLN A 1 115 ? -38.917 -17.657 63.495 1.00 91.06 115 GLN A N 1
ATOM 904 C CA . GLN A 1 115 ? -37.517 -17.921 63.845 1.00 91.06 115 GLN A CA 1
ATOM 905 C C . GLN A 1 115 ? -36.988 -16.999 64.944 1.00 91.06 115 GLN A C 1
ATOM 907 O O . GLN A 1 115 ? -35.857 -17.197 65.388 1.00 91.06 115 GLN A O 1
ATOM 912 N N . ASN A 1 116 ? -37.779 -16.003 65.357 1.00 90.19 116 ASN A N 1
ATOM 913 C CA . ASN A 1 116 ? -37.363 -14.934 66.258 1.00 90.19 116 ASN A CA 1
ATOM 914 C C . ASN A 1 116 ? -36.031 -14.283 65.823 1.00 90.19 116 ASN A C 1
ATOM 916 O O . ASN A 1 116 ? -35.104 -14.118 66.618 1.00 90.19 116 ASN A O 1
ATOM 920 N N . LYS A 1 117 ? -35.893 -14.008 64.519 1.00 91.81 117 LYS A N 1
ATOM 921 C CA . LYS A 1 117 ? -34.678 -13.448 63.905 1.00 91.81 117 LYS A CA 1
ATOM 922 C C . LYS A 1 117 ? -35.021 -12.533 62.741 1.00 91.81 117 LYS A C 1
ATOM 924 O O . LYS A 1 117 ? -36.015 -12.750 62.053 1.00 91.81 117 LYS A O 1
ATOM 929 N N . SER A 1 118 ? -34.155 -11.559 62.475 1.00 91.50 118 SER A N 1
ATOM 930 C CA . SER A 1 118 ? -34.289 -10.708 61.297 1.00 91.50 118 SER A CA 1
ATOM 931 C C . SER A 1 118 ? -34.200 -11.530 60.006 1.00 91.50 118 SER A C 1
ATOM 933 O O . SER A 1 118 ? -33.372 -12.434 59.865 1.00 91.50 118 SER A O 1
ATOM 935 N N . CYS A 1 119 ? -35.090 -11.242 59.058 1.00 93.00 119 CYS A N 1
ATOM 936 C CA . CYS A 1 119 ? -35.156 -11.921 57.767 1.00 93.00 119 CYS A CA 1
ATOM 937 C C . CYS A 1 119 ? -35.167 -10.901 56.630 1.00 93.00 119 CYS A C 1
ATOM 939 O O . CYS A 1 119 ? -35.733 -9.816 56.745 1.00 93.00 119 CYS A O 1
ATOM 941 N N . GLN A 1 120 ? -34.581 -11.272 55.493 1.00 92.94 120 GLN A N 1
ATOM 942 C CA . GLN A 1 120 ? -34.506 -10.408 54.317 1.00 92.94 120 GLN A CA 1
ATOM 943 C C . GLN A 1 120 ? -34.856 -11.173 53.042 1.00 92.94 120 GLN A C 1
ATOM 945 O O . GLN A 1 120 ? -34.436 -12.318 52.866 1.00 92.94 120 GLN A O 1
ATOM 950 N N . ALA A 1 121 ? -35.574 -10.537 52.117 1.00 91.38 121 ALA A N 1
ATOM 951 C CA . ALA A 1 121 ? -35.716 -11.055 50.758 1.00 91.38 121 ALA A CA 1
ATOM 952 C C . ALA A 1 121 ? -36.038 -9.961 49.738 1.00 91.38 121 ALA A C 1
ATOM 954 O O . ALA A 1 121 ? -36.342 -8.817 50.073 1.00 91.38 121 ALA A O 1
ATOM 955 N N . TYR A 1 122 ? -35.997 -10.348 48.466 1.00 89.88 122 TYR A N 1
ATOM 956 C CA . TYR A 1 122 ? -36.470 -9.528 47.359 1.00 89.88 122 TYR A CA 1
ATOM 957 C C . TYR A 1 122 ? -37.860 -10.013 46.946 1.00 89.88 122 TYR A C 1
ATOM 959 O O . TYR A 1 122 ? -38.034 -11.188 46.624 1.00 89.88 122 TYR A O 1
ATOM 967 N N . LEU A 1 123 ? -38.838 -9.112 46.947 1.00 87.56 123 LEU A N 1
ATOM 968 C CA . LEU A 1 123 ? -40.218 -9.377 46.556 1.00 87.56 123 LEU A CA 1
ATOM 969 C C . LEU A 1 123 ? -40.525 -8.633 45.258 1.00 87.56 123 LEU A C 1
ATOM 971 O O . LEU A 1 123 ? -40.214 -7.451 45.128 1.00 87.56 123 LEU A O 1
ATOM 975 N N . LYS A 1 124 ? -41.170 -9.299 44.304 1.00 84.75 124 LYS A N 1
ATOM 976 C CA . LYS A 1 124 ? -41.685 -8.631 43.109 1.00 84.75 124 LYS A CA 1
ATOM 977 C C . LYS A 1 124 ? -43.138 -8.221 43.351 1.00 84.75 124 LYS A C 1
ATOM 979 O O . LYS A 1 124 ? -43.983 -9.086 43.556 1.00 84.75 124 LYS A O 1
ATOM 984 N N . LEU A 1 125 ? -43.410 -6.919 43.342 1.00 82.06 125 LEU A N 1
ATOM 985 C CA . LEU A 1 125 ? -44.740 -6.337 43.528 1.00 82.06 125 LEU A CA 1
ATOM 986 C C . LEU A 1 125 ? -45.116 -5.585 42.239 1.00 82.06 125 LEU A C 1
ATOM 988 O O . LEU A 1 125 ? -44.611 -4.493 41.967 1.00 82.06 125 LEU A O 1
ATOM 992 N N . GLY A 1 126 ? -45.936 -6.215 41.393 1.00 80.06 126 GLY A N 1
ATOM 993 C CA . GLY A 1 126 ? -46.210 -5.732 40.034 1.00 80.06 126 GLY A CA 1
ATOM 994 C C . GLY A 1 126 ? -44.936 -5.653 39.181 1.00 80.06 126 GLY A C 1
ATOM 995 O O . GLY A 1 126 ? -44.203 -6.637 39.046 1.00 80.06 126 GLY A O 1
ATOM 996 N N . ASP A 1 127 ? -44.652 -4.466 38.642 1.00 78.81 127 ASP A N 1
ATOM 997 C CA . ASP A 1 127 ? -43.458 -4.189 37.825 1.00 78.81 127 ASP A CA 1
ATOM 998 C C . ASP A 1 127 ? -42.225 -3.783 38.644 1.00 78.81 127 ASP A C 1
ATOM 1000 O O . ASP A 1 127 ? -41.151 -3.556 38.084 1.00 78.81 127 ASP A O 1
ATOM 1004 N N . LYS A 1 128 ? -42.350 -3.687 39.973 1.00 82.62 128 LYS A N 1
ATOM 1005 C CA . LYS A 1 128 ? -41.254 -3.278 40.851 1.00 82.62 128 LYS A CA 1
ATOM 1006 C C . LYS A 1 128 ? -40.676 -4.455 41.617 1.00 82.62 128 LYS A C 1
ATOM 1008 O O . LYS A 1 128 ? -41.395 -5.312 42.125 1.00 82.62 128 LYS A O 1
ATOM 1013 N N . THR A 1 129 ? -39.358 -4.439 41.766 1.00 88.31 129 THR A N 1
ATOM 1014 C CA . THR A 1 129 ? -38.645 -5.318 42.691 1.00 88.31 129 THR A CA 1
ATOM 1015 C C . THR A 1 129 ? -38.376 -4.535 43.971 1.00 88.31 129 THR A C 1
ATOM 1017 O O . THR A 1 129 ? -37.722 -3.488 43.951 1.00 88.31 129 THR A O 1
ATOM 1020 N N . LEU A 1 130 ? -38.893 -5.024 45.089 1.00 89.12 130 LEU A N 1
ATOM 1021 C CA . LEU A 1 130 ? -38.740 -4.433 46.411 1.00 89.12 130 LEU A CA 1
ATOM 1022 C C . LEU A 1 130 ? -37.783 -5.277 47.248 1.00 89.12 130 LEU A C 1
ATOM 1024 O O . LEU A 1 130 ? -37.820 -6.504 47.201 1.00 89.12 130 LEU A O 1
ATOM 1028 N N . TYR A 1 131 ? -36.940 -4.619 48.029 1.00 92.31 131 TYR A N 1
ATOM 1029 C CA . TYR A 1 131 ? -36.167 -5.256 49.086 1.00 92.31 131 TYR A CA 1
ATOM 1030 C C . TYR A 1 131 ? -36.940 -5.145 50.396 1.00 92.31 131 TYR A C 1
ATOM 1032 O O . TYR A 1 131 ? -37.354 -4.046 50.767 1.00 92.31 131 TYR A O 1
ATOM 1040 N N . VAL A 1 132 ? -37.144 -6.273 51.069 1.00 92.12 132 VAL A N 1
ATOM 1041 C CA . VAL A 1 132 ? -37.897 -6.365 52.320 1.00 92.12 132 VAL A CA 1
ATOM 1042 C C . VAL A 1 132 ? -36.960 -6.842 53.414 1.00 92.12 132 VAL A C 1
ATOM 1044 O O . VAL A 1 132 ? -36.334 -7.892 53.267 1.00 92.12 132 VAL A O 1
ATOM 1047 N N . TYR A 1 133 ? -36.896 -6.081 54.501 1.00 94.31 133 TYR A N 1
ATOM 1048 C CA . TYR A 1 133 ? -36.223 -6.463 55.738 1.00 94.31 133 TYR A CA 1
ATOM 1049 C C . TYR A 1 133 ? -37.272 -6.519 56.847 1.00 94.31 133 TYR A C 1
ATOM 1051 O O . TYR A 1 133 ? -38.009 -5.548 57.027 1.00 94.31 133 TYR A O 1
ATOM 1059 N N . ALA A 1 134 ? -37.392 -7.662 57.520 1.00 93.62 134 ALA A N 1
ATOM 1060 C CA . ALA A 1 134 ? -38.384 -7.894 58.559 1.00 93.62 134 ALA A CA 1
ATOM 1061 C C . ALA A 1 134 ? -37.722 -8.246 59.894 1.00 93.62 134 ALA A C 1
ATOM 1063 O O . ALA A 1 134 ? -36.848 -9.112 59.935 1.00 93.62 134 ALA A O 1
ATOM 1064 N N . LEU A 1 135 ? -38.184 -7.605 60.964 1.00 94.38 135 LEU A N 1
ATOM 1065 C CA . LEU A 1 135 ? -37.777 -7.837 62.347 1.00 94.38 135 LEU A CA 1
ATOM 1066 C C . LEU A 1 135 ? -38.961 -8.381 63.155 1.00 94.38 135 LEU A C 1
ATOM 1068 O O . LEU A 1 135 ? -40.077 -7.891 62.960 1.00 94.38 135 LEU A O 1
ATOM 1072 N N . PRO A 1 136 ? -38.762 -9.385 64.028 1.00 93.56 136 PRO A N 1
ATOM 1073 C CA . PRO A 1 136 ? -39.761 -9.729 65.035 1.00 93.56 136 PRO A CA 1
ATOM 1074 C C . PRO A 1 136 ? -39.930 -8.554 66.008 1.00 93.56 136 PRO A C 1
ATOM 1076 O O . PRO A 1 136 ? -38.965 -7.866 66.297 1.00 93.56 136 PRO A O 1
ATOM 1079 N N . LEU A 1 137 ? -41.151 -8.321 66.482 1.00 91.19 137 LEU A N 1
ATOM 1080 C CA . LEU A 1 137 ? -41.444 -7.339 67.528 1.00 91.19 137 LEU A CA 1
ATOM 1081 C C . LEU A 1 137 ? -41.743 -8.074 68.827 1.00 91.19 137 LEU A C 1
ATOM 1083 O O . LEU A 1 137 ? -42.546 -9.021 68.819 1.00 91.19 137 LEU A O 1
ATOM 1087 N N . HIS A 1 138 ? -41.164 -7.614 69.931 1.00 90.06 138 HIS A N 1
ATOM 1088 C CA . HIS A 1 138 ? -41.324 -8.242 71.234 1.00 90.06 138 HIS A CA 1
ATOM 1089 C C . HIS A 1 138 ? -42.232 -7.439 72.157 1.00 90.06 138 HIS A C 1
ATOM 1091 O O . HIS A 1 138 ? -42.395 -6.224 72.062 1.00 90.06 138 HIS A O 1
ATOM 1097 N N . ARG A 1 139 ? -42.851 -8.165 73.083 1.00 85.38 139 ARG A N 1
ATOM 1098 C CA . ARG A 1 139 ? -43.446 -7.618 74.296 1.00 85.38 139 ARG A CA 1
ATOM 1099 C C . ARG A 1 139 ? -42.808 -8.346 75.464 1.00 85.38 139 ARG A C 1
ATOM 1101 O O . ARG A 1 139 ? -43.060 -9.537 75.644 1.00 85.38 139 ARG A O 1
ATOM 1108 N N . GLU A 1 140 ? -41.964 -7.639 76.208 1.00 80.69 140 GLU A N 1
ATOM 1109 C CA . GLU A 1 140 ? -41.041 -8.181 77.216 1.00 80.69 140 GLU A CA 1
ATOM 1110 C C . GLU A 1 140 ? -40.089 -9.262 76.667 1.00 80.69 140 GLU A C 1
ATOM 1112 O O . GLU A 1 140 ? -38.897 -9.020 76.510 1.00 80.69 140 GLU A O 1
ATOM 1117 N N . THR A 1 141 ? -40.606 -10.460 76.380 1.00 80.38 141 THR A N 1
ATOM 1118 C CA . THR A 1 141 ? -39.859 -11.605 75.829 1.00 80.38 141 THR A CA 1
ATOM 1119 C C . THR A 1 141 ? -40.640 -12.414 74.786 1.00 80.38 141 THR A C 1
ATOM 1121 O O . THR A 1 141 ? -40.052 -13.258 74.106 1.00 80.38 141 THR A O 1
ATOM 1124 N N . GLU A 1 142 ? -41.943 -12.163 74.614 1.00 88.38 142 GLU A N 1
ATOM 1125 C CA . GLU A 1 142 ? -42.779 -12.872 73.641 1.00 88.38 142 GLU A CA 1
ATOM 1126 C C . GLU A 1 142 ? -42.821 -12.132 72.302 1.00 88.38 142 GLU A C 1
ATOM 1128 O O . GLU A 1 142 ? -42.967 -10.910 72.257 1.00 88.38 142 GLU A O 1
ATOM 1133 N N . VAL A 1 143 ? -42.731 -12.876 71.197 1.00 89.38 143 VAL A N 1
ATOM 1134 C CA . VAL A 1 143 ? -42.883 -12.317 69.848 1.00 89.38 143 VAL A CA 1
ATOM 1135 C C . VAL A 1 143 ? -44.365 -12.054 69.585 1.00 89.38 143 VAL A C 1
ATOM 1137 O O . VAL A 1 143 ? -45.157 -12.986 69.461 1.00 89.38 143 VAL A O 1
ATOM 1140 N N . VAL A 1 144 ? -44.739 -10.783 69.469 1.00 89.31 144 VAL A N 1
ATOM 1141 C CA . VAL A 1 144 ? -46.134 -10.339 69.286 1.00 89.31 144 VAL A CA 1
ATOM 1142 C C . VAL A 1 144 ? -46.454 -9.920 67.849 1.00 89.31 144 VAL A C 1
ATOM 1144 O O . VAL A 1 144 ? -47.611 -9.638 67.521 1.00 89.31 144 VAL A O 1
ATOM 1147 N N . GLY A 1 145 ? -45.449 -9.887 66.972 1.00 89.75 145 GLY A N 1
ATOM 1148 C CA . GLY A 1 145 ? -45.614 -9.496 65.579 1.00 89.75 145 GLY A CA 1
ATOM 1149 C C . GLY A 1 145 ? -44.299 -9.341 64.829 1.00 89.75 145 GLY A C 1
ATOM 1150 O O . GLY A 1 145 ? -43.256 -9.801 65.286 1.00 89.75 145 GLY A O 1
ATOM 1151 N N . ALA A 1 146 ? -44.354 -8.683 63.672 1.00 92.56 146 ALA A N 1
ATOM 1152 C CA . ALA A 1 146 ? -43.165 -8.290 62.924 1.00 92.56 146 ALA A CA 1
ATOM 1153 C C . ALA A 1 146 ? -43.311 -6.918 62.270 1.00 92.56 146 ALA A C 1
ATOM 1155 O O . ALA A 1 146 ? -44.367 -6.567 61.739 1.00 92.56 146 ALA A O 1
ATOM 1156 N N . LEU A 1 147 ? -42.211 -6.177 62.249 1.00 92.25 147 LEU A N 1
ATOM 1157 C CA . LEU A 1 147 ? -42.029 -4.944 61.501 1.00 92.25 147 LEU A CA 1
ATOM 1158 C C . LEU A 1 147 ? -41.336 -5.269 60.178 1.00 92.25 147 LEU A C 1
ATOM 1160 O O . LEU A 1 147 ? -40.254 -5.843 60.177 1.00 92.25 147 LEU A O 1
ATOM 1164 N N . ALA A 1 148 ? -41.921 -4.880 59.049 1.00 92.12 148 ALA A N 1
ATOM 1165 C CA . ALA A 1 148 ? -41.337 -5.057 57.725 1.00 92.12 148 ALA A CA 1
ATOM 1166 C C . ALA A 1 148 ? -41.136 -3.712 57.021 1.00 92.12 148 ALA A C 1
ATOM 1168 O O . ALA A 1 148 ? -42.077 -2.936 56.837 1.00 92.12 148 ALA A O 1
ATOM 1169 N N . VAL A 1 149 ? -39.908 -3.467 56.571 1.00 92.12 149 VAL A N 1
ATOM 1170 C CA . VAL A 1 149 ? -39.497 -2.255 55.858 1.00 92.12 149 VAL A CA 1
ATOM 1171 C C . VAL A 1 149 ? -39.252 -2.597 54.390 1.00 92.12 149 VAL A C 1
ATOM 1173 O O . VAL A 1 149 ? -38.479 -3.503 54.075 1.00 92.12 149 VAL A O 1
ATOM 1176 N N . PHE A 1 150 ? -39.895 -1.862 53.480 1.00 90.88 150 PHE A N 1
ATOM 1177 C CA . PHE A 1 150 ? -39.861 -2.106 52.037 1.00 90.88 150 PHE A CA 1
ATOM 1178 C C . PHE A 1 150 ? -39.116 -0.979 51.328 1.00 90.88 150 PHE A C 1
ATOM 1180 O O . PHE A 1 150 ? -39.498 0.184 51.437 1.00 90.88 150 PHE A O 1
ATOM 1187 N N . HIS A 1 151 ? -38.103 -1.316 50.536 1.00 91.00 151 HIS A N 1
ATOM 1188 C CA . HIS A 1 151 ? -37.344 -0.362 49.725 1.00 91.00 151 HIS A CA 1
ATOM 1189 C C . HIS A 1 151 ? -37.451 -0.660 48.228 1.00 91.00 151 HIS A C 1
ATOM 1191 O O . HIS A 1 151 ? -37.432 -1.819 47.817 1.00 91.00 151 HIS A O 1
ATOM 1197 N N . ASP A 1 152 ? -37.504 0.388 47.401 1.00 89.12 152 ASP A N 1
ATOM 1198 C CA . ASP A 1 152 ? -37.514 0.252 45.939 1.00 89.12 152 ASP A CA 1
ATOM 1199 C C . ASP A 1 152 ? -36.103 -0.067 45.417 1.00 89.12 152 ASP A C 1
ATOM 1201 O O . ASP A 1 152 ? -35.175 0.718 45.610 1.00 89.12 152 ASP A O 1
ATOM 1205 N N . THR A 1 153 ? -35.928 -1.206 44.737 1.00 88.56 153 THR A N 1
ATOM 1206 C CA . THR A 1 153 ? -34.635 -1.605 44.148 1.00 88.56 153 THR A CA 1
ATOM 1207 C C . THR A 1 153 ? -34.525 -1.309 42.656 1.00 88.56 153 THR A C 1
ATOM 1209 O O . THR A 1 153 ? -33.469 -1.552 42.069 1.00 88.56 153 THR A O 1
ATOM 1212 N N . GLY A 1 154 ? -35.560 -0.736 42.028 1.00 83.00 154 GLY A N 1
ATOM 1213 C CA . GLY A 1 154 ? -35.571 -0.459 40.589 1.00 83.00 154 GLY A CA 1
ATOM 1214 C C . GLY A 1 154 ? -34.405 0.426 40.132 1.00 83.00 154 GLY A C 1
ATOM 1215 O O . GLY A 1 154 ? -33.894 0.272 39.021 1.00 83.00 154 GLY A O 1
ATOM 1216 N N . TYR A 1 155 ? -33.892 1.292 41.013 1.00 80.75 155 TYR A N 1
ATOM 1217 C CA . TYR A 1 155 ? -32.723 2.126 40.719 1.00 80.75 155 TYR A CA 1
ATOM 1218 C C . TYR A 1 155 ? -31.427 1.311 40.542 1.00 80.75 155 TYR A C 1
ATOM 1220 O O . TYR A 1 155 ? -30.586 1.679 39.720 1.00 80.75 155 TYR A O 1
ATOM 1228 N N . ILE A 1 156 ? -31.277 0.185 41.255 1.00 82.81 156 ILE A N 1
ATOM 1229 C CA . ILE A 1 156 ? -30.099 -0.699 41.174 1.00 82.81 156 ILE A CA 1
ATOM 1230 C C . ILE A 1 156 ? -30.020 -1.343 39.781 1.00 82.81 156 ILE A C 1
ATOM 1232 O O . ILE A 1 156 ? -28.934 -1.579 39.241 1.00 82.81 156 ILE A O 1
ATOM 1236 N N . GLU A 1 157 ? -31.173 -1.611 39.167 1.00 74.75 157 GLU A N 1
ATOM 1237 C CA . GLU A 1 157 ? -31.257 -2.143 37.808 1.00 74.75 157 GLU A CA 1
ATOM 1238 C C . GLU A 1 157 ? -31.104 -1.043 36.751 1.00 74.75 157 GLU A C 1
ATOM 1240 O O . GLU A 1 157 ? -30.309 -1.209 35.821 1.00 74.75 157 GLU A O 1
ATOM 1245 N N . ALA A 1 158 ? -31.760 0.108 36.930 1.00 76.25 158 ALA A N 1
ATOM 1246 C CA . ALA A 1 158 ? -31.687 1.237 36.000 1.00 76.25 158 ALA A CA 1
ATOM 1247 C C . ALA A 1 158 ? -30.262 1.809 35.850 1.00 76.25 158 ALA A C 1
ATOM 1249 O O . ALA A 1 158 ? -29.828 2.130 34.738 1.00 76.25 158 ALA A O 1
ATOM 1250 N N . GLN A 1 159 ? -29.491 1.872 36.941 1.00 76.88 159 GLN A N 1
ATOM 1251 C CA . GLN A 1 159 ? -28.111 2.377 36.938 1.00 76.88 159 GLN A CA 1
ATOM 1252 C C . GLN A 1 159 ? -27.171 1.519 36.075 1.00 76.88 159 GLN A C 1
ATOM 1254 O O . GLN A 1 159 ? -26.243 2.038 35.451 1.00 76.88 159 GLN A O 1
ATOM 1259 N N . SER A 1 160 ? -27.469 0.222 35.933 1.00 78.06 160 SER A N 1
ATOM 1260 C CA . SER A 1 160 ? -26.709 -0.687 35.071 1.00 78.06 160 SER A CA 1
ATOM 1261 C C . SER A 1 160 ? -26.711 -0.241 33.606 1.00 78.06 160 SER A C 1
ATOM 1263 O O . SER A 1 160 ? -25.689 -0.375 32.937 1.00 78.06 160 SER A O 1
ATOM 1265 N N . SER A 1 161 ? -27.834 0.284 33.102 1.00 76.50 161 SER A N 1
ATOM 1266 C CA . SER A 1 161 ? -27.966 0.711 31.700 1.00 76.50 161 SER A CA 1
ATOM 1267 C C . SER A 1 161 ? -27.098 1.936 31.394 1.00 76.50 161 SER A C 1
ATOM 1269 O O . SER A 1 161 ? -26.437 2.001 30.354 1.00 76.50 161 SER A O 1
ATOM 1271 N N . LYS A 1 162 ? -27.013 2.878 32.343 1.00 82.38 162 LYS A N 1
ATOM 1272 C CA . LYS A 1 162 ? -26.174 4.075 32.209 1.00 82.38 162 LYS A CA 1
ATOM 1273 C C . LYS A 1 162 ? -24.693 3.712 32.072 1.00 82.38 162 LYS A C 1
ATOM 1275 O O . LYS A 1 162 ? -24.034 4.192 31.151 1.00 82.38 162 LYS A O 1
ATOM 1280 N N . ILE A 1 163 ? -24.203 2.809 32.926 1.00 81.75 163 ILE A N 1
ATOM 1281 C CA . ILE A 1 163 ? -22.809 2.335 32.900 1.00 81.75 163 ILE A CA 1
ATOM 1282 C C . ILE A 1 163 ? -22.502 1.629 31.574 1.00 81.75 163 ILE A C 1
ATOM 1284 O O . ILE A 1 163 ? -21.450 1.867 30.976 1.00 81.75 163 ILE A O 1
ATOM 1288 N N . TRP A 1 164 ? -23.431 0.810 31.067 1.00 81.44 164 TRP A N 1
ATOM 1289 C CA . TRP A 1 164 ? -23.289 0.174 29.755 1.00 81.44 164 TRP A CA 1
ATOM 1290 C C . TRP A 1 164 ? -23.165 1.197 28.625 1.00 81.44 164 TRP A C 1
ATOM 1292 O O . TRP A 1 164 ? -22.248 1.089 27.810 1.00 81.44 164 TRP A O 1
ATOM 1302 N N . ARG A 1 165 ? -24.035 2.215 28.594 1.00 85.56 165 ARG A N 1
ATOM 1303 C CA . ARG A 1 165 ? -24.015 3.243 27.542 1.00 85.56 165 ARG A CA 1
ATOM 1304 C C . ARG A 1 165 ? -22.738 4.079 27.577 1.00 85.56 165 ARG A C 1
ATOM 1306 O O . ARG A 1 165 ? -22.142 4.322 26.530 1.00 85.56 165 ARG A O 1
ATOM 1313 N N . GLU A 1 166 ? -22.298 4.496 28.762 1.00 87.69 166 GLU A N 1
ATOM 1314 C CA . GLU A 1 166 ? -21.054 5.259 28.919 1.00 87.69 166 GLU A CA 1
ATOM 1315 C C . GLU A 1 166 ? -19.823 4.431 28.542 1.00 87.69 166 GLU A C 1
ATOM 1317 O O . GLU A 1 166 ? -18.949 4.925 27.827 1.00 87.69 166 GLU A O 1
ATOM 1322 N N . THR A 1 167 ? -19.766 3.161 28.955 1.00 86.81 167 THR A N 1
ATOM 1323 C CA . THR A 1 167 ? -18.648 2.278 28.596 1.00 86.81 167 THR A CA 1
ATOM 1324 C C . THR A 1 167 ? -18.599 2.049 27.087 1.00 86.81 167 THR A C 1
ATOM 1326 O O . THR A 1 167 ? -17.529 2.135 26.488 1.00 86.81 167 THR A O 1
ATOM 1329 N N . PHE A 1 168 ? -19.753 1.816 26.456 1.00 86.31 168 PHE A N 1
ATOM 1330 C CA . PHE A 1 168 ? -19.841 1.640 25.009 1.00 86.31 168 PHE A CA 1
ATOM 1331 C C . PHE A 1 168 ? -19.352 2.879 24.249 1.00 86.31 168 PHE A C 1
ATOM 1333 O O . PHE A 1 168 ? -18.516 2.755 23.357 1.00 86.31 168 PHE A O 1
ATOM 1340 N N . LEU A 1 169 ? -19.812 4.076 24.632 1.00 88.88 169 LEU A N 1
ATOM 1341 C CA . LEU A 1 169 ? -19.387 5.328 23.998 1.00 88.88 169 LEU A CA 1
ATOM 1342 C C . LEU A 1 169 ? -17.880 5.572 24.153 1.00 88.88 169 LEU A C 1
ATOM 1344 O O . LEU A 1 169 ? -17.225 5.971 23.191 1.00 88.88 169 LEU A O 1
ATOM 1348 N N . ARG A 1 170 ? -17.309 5.290 25.332 1.00 88.00 170 ARG A N 1
ATOM 1349 C CA . ARG A 1 170 ? -15.857 5.396 25.555 1.00 88.00 170 ARG A CA 1
ATOM 1350 C C . ARG A 1 170 ? -15.071 4.408 24.694 1.00 88.00 170 ARG A C 1
ATOM 1352 O O . ARG A 1 170 ? -14.114 4.813 24.040 1.00 88.00 170 ARG A O 1
ATOM 1359 N N . ALA A 1 171 ? -15.490 3.142 24.651 1.00 86.31 171 ALA A N 1
ATOM 1360 C CA . ALA A 1 171 ? -14.841 2.120 23.832 1.00 86.31 171 ALA A CA 1
ATOM 1361 C C . ALA A 1 171 ? -14.905 2.470 22.336 1.00 86.31 171 ALA A C 1
ATOM 1363 O O . ALA A 1 171 ? -13.899 2.375 21.635 1.00 86.31 171 ALA A O 1
ATOM 1364 N N . LEU A 1 172 ? -16.059 2.952 21.861 1.00 87.38 172 LEU A N 1
ATOM 1365 C CA . LEU A 1 172 ? -16.238 3.415 20.486 1.00 87.38 172 LEU A CA 1
ATOM 1366 C C . LEU A 1 172 ? -15.290 4.573 20.151 1.00 87.38 172 LEU A C 1
ATOM 1368 O O . LEU A 1 172 ? -14.599 4.521 19.134 1.00 87.38 172 LEU A O 1
ATOM 1372 N N . ALA A 1 173 ? -15.214 5.591 21.013 1.00 89.75 173 ALA A N 1
ATOM 1373 C CA . ALA A 1 173 ? -14.306 6.721 20.821 1.00 89.75 173 ALA A CA 1
ATOM 1374 C C . ALA A 1 173 ? -12.837 6.267 20.752 1.00 89.75 173 ALA A C 1
ATOM 1376 O O . ALA A 1 173 ? -12.080 6.728 19.897 1.00 89.75 173 ALA A O 1
ATOM 1377 N N . GLN A 1 174 ? -12.447 5.314 21.600 1.00 88.00 174 GLN A N 1
ATOM 1378 C CA . GLN A 1 174 ? -11.094 4.764 21.630 1.00 88.00 174 GLN A CA 1
ATOM 1379 C C . GLN A 1 174 ? -10.763 3.967 20.358 1.00 88.00 174 GLN A C 1
ATOM 1381 O O . GLN A 1 174 ? -9.675 4.122 19.804 1.00 88.00 174 GLN A O 1
ATOM 1386 N N . VAL A 1 175 ? -11.713 3.180 19.841 1.00 86.56 175 VAL A N 1
ATOM 1387 C CA . VAL A 1 175 ? -11.578 2.478 18.554 1.00 86.56 175 VAL A CA 1
ATOM 1388 C C . VAL A 1 175 ? -11.428 3.469 17.398 1.00 86.56 175 VAL A C 1
ATOM 1390 O O . VAL A 1 175 ? -10.503 3.329 16.598 1.00 86.56 175 VAL A O 1
ATOM 1393 N N . VAL A 1 176 ? -12.279 4.498 17.326 1.00 88.12 176 VAL A N 1
ATOM 1394 C CA . VAL A 1 176 ? -12.201 5.538 16.283 1.00 88.12 176 VAL A CA 1
ATOM 1395 C C . VAL A 1 176 ? -10.852 6.258 16.325 1.00 88.12 176 VAL A C 1
ATOM 1397 O O . VAL A 1 176 ? -10.221 6.441 15.284 1.00 88.12 176 VAL A O 1
ATOM 1400 N N . PHE A 1 177 ? -10.371 6.609 17.520 1.00 90.12 177 PHE A N 1
ATOM 1401 C CA . PHE A 1 177 ? -9.067 7.243 17.703 1.00 90.12 177 PHE A CA 1
ATOM 1402 C C . PHE A 1 177 ? -7.914 6.352 17.220 1.00 90.12 177 PHE A C 1
ATOM 1404 O O . PHE A 1 177 ? -7.055 6.809 16.468 1.00 90.12 177 PHE A O 1
ATOM 1411 N N . ILE A 1 178 ? -7.919 5.068 17.590 1.00 86.56 178 ILE A N 1
ATOM 1412 C CA . ILE A 1 178 ? -6.910 4.093 17.155 1.00 86.56 178 ILE A CA 1
ATOM 1413 C C . ILE A 1 178 ? -6.901 3.950 15.632 1.00 86.56 178 ILE A C 1
ATOM 1415 O O . ILE A 1 178 ? -5.825 3.946 15.029 1.00 86.56 178 ILE A O 1
ATOM 1419 N N . VAL A 1 179 ? -8.076 3.850 15.004 1.00 85.25 179 VAL A N 1
ATOM 1420 C CA . VAL A 1 179 ? -8.212 3.740 13.543 1.00 85.25 179 VAL A CA 1
ATOM 1421 C C . VAL A 1 179 ? -7.684 4.999 12.852 1.00 85.25 179 VAL A C 1
ATOM 1423 O O . VAL A 1 179 ? -6.902 4.895 11.909 1.00 85.25 179 VAL A O 1
ATOM 1426 N N . LEU A 1 180 ? -8.040 6.191 13.339 1.00 88.56 180 LEU A N 1
ATOM 1427 C CA . LEU A 1 180 ? -7.522 7.457 12.810 1.00 88.56 180 LEU A CA 1
ATOM 1428 C C . LEU A 1 180 ? -6.000 7.552 12.945 1.00 88.56 180 LEU A C 1
ATOM 1430 O O . LEU A 1 180 ? -5.321 7.893 11.977 1.00 88.56 180 LEU A O 1
ATOM 1434 N N . LEU A 1 181 ? -5.456 7.204 14.113 1.00 88.50 181 LEU A N 1
ATOM 1435 C CA . LEU A 1 181 ? -4.018 7.226 14.364 1.00 88.50 181 LEU A CA 1
ATOM 1436 C C . LEU A 1 181 ? -3.276 6.237 13.457 1.00 88.50 181 LEU A C 1
ATOM 1438 O O . LEU A 1 181 ? -2.260 6.591 12.864 1.00 88.50 181 LEU A O 1
ATOM 1442 N N . THR A 1 182 ? -3.796 5.018 13.288 1.00 84.88 182 THR A N 1
ATOM 1443 C CA . THR A 1 182 ? -3.191 4.036 12.372 1.00 84.88 182 THR A CA 1
ATOM 1444 C C . THR A 1 182 ? -3.269 4.483 10.918 1.00 84.88 182 THR A C 1
ATOM 1446 O O . THR A 1 182 ? -2.278 4.347 10.203 1.00 84.88 182 THR A O 1
ATOM 1449 N N . LEU A 1 183 ? -4.386 5.066 10.469 1.00 84.12 183 LEU A N 1
ATOM 1450 C CA . LEU A 1 183 ? -4.487 5.647 9.127 1.00 84.12 183 LEU A CA 1
ATOM 1451 C C . LEU A 1 183 ? -3.487 6.791 8.927 1.00 84.12 183 LEU A C 1
ATOM 1453 O O . LEU A 1 183 ? -2.852 6.866 7.874 1.00 84.12 183 LEU A O 1
ATOM 1457 N N . LEU A 1 184 ? -3.303 7.647 9.933 1.00 86.25 184 LEU A N 1
ATOM 1458 C CA . LEU A 1 184 ? -2.344 8.748 9.897 1.00 86.25 184 LEU A CA 1
ATOM 1459 C C . LEU A 1 184 ? -0.898 8.236 9.827 1.00 86.25 184 LEU A C 1
ATOM 1461 O O . LEU A 1 184 ? -0.142 8.676 8.962 1.00 86.25 184 LEU A O 1
ATOM 1465 N N . ILE A 1 185 ? -0.538 7.251 10.658 1.00 83.25 185 ILE A N 1
ATOM 1466 C CA . ILE A 1 185 ? 0.778 6.594 10.632 1.00 83.25 185 ILE A CA 1
ATOM 1467 C C . ILE A 1 185 ? 1.016 5.932 9.272 1.00 83.25 185 ILE A C 1
ATOM 1469 O O . ILE A 1 185 ? 2.045 6.164 8.651 1.00 83.25 185 ILE A O 1
ATOM 1473 N N . VAL A 1 186 ? 0.064 5.163 8.738 1.00 80.25 186 VAL A N 1
ATOM 1474 C CA . VAL A 1 186 ? 0.213 4.538 7.410 1.00 80.25 186 VAL A CA 1
ATOM 1475 C C . VAL A 1 186 ? 0.370 5.601 6.312 1.00 80.25 186 VAL A C 1
ATOM 1477 O O . VAL A 1 186 ? 1.213 5.464 5.418 1.00 80.25 186 VAL A O 1
ATOM 1480 N N . ARG A 1 187 ? -0.396 6.694 6.379 1.00 79.06 187 ARG A N 1
ATOM 1481 C CA . ARG A 1 187 ? -0.318 7.794 5.410 1.00 79.06 187 ARG A CA 1
ATOM 1482 C C . ARG A 1 187 ? 1.021 8.536 5.481 1.00 79.06 187 ARG A C 1
ATOM 1484 O O . ARG A 1 187 ? 1.573 8.878 4.437 1.00 79.06 187 ARG A O 1
ATOM 1491 N N . TRP A 1 188 ? 1.567 8.776 6.671 1.00 77.75 188 TRP A N 1
ATOM 1492 C CA . TRP A 1 188 ? 2.837 9.492 6.834 1.00 77.75 188 TRP A CA 1
ATOM 1493 C C . TRP A 1 188 ? 4.069 8.602 6.675 1.00 77.75 188 TRP A C 1
ATOM 1495 O O . TRP A 1 188 ? 4.993 8.991 5.968 1.00 77.75 188 TRP A O 1
ATOM 1505 N N . THR A 1 189 ? 4.075 7.410 7.265 1.00 73.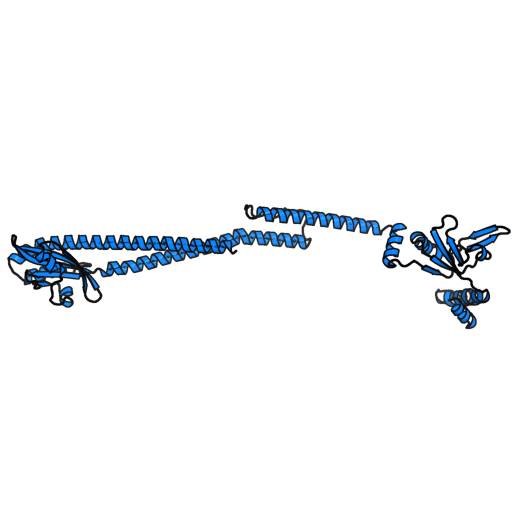62 189 THR A N 1
ATOM 1506 C CA . THR A 1 189 ? 5.230 6.502 7.282 1.00 73.62 189 THR A CA 1
ATOM 1507 C C . THR A 1 189 ? 5.388 5.716 5.983 1.00 73.62 189 THR A C 1
ATOM 1509 O O . THR A 1 189 ? 6.514 5.454 5.582 1.00 73.62 189 THR A O 1
ATOM 1512 N N . ILE A 1 190 ? 4.297 5.334 5.306 1.00 71.19 190 ILE A N 1
ATOM 1513 C CA . ILE A 1 190 ? 4.376 4.468 4.112 1.00 71.19 190 ILE A CA 1
ATOM 1514 C C . ILE A 1 190 ? 4.094 5.250 2.828 1.00 71.19 190 ILE A C 1
ATOM 1516 O O . ILE A 1 190 ? 4.833 5.129 1.854 1.00 71.19 190 ILE A O 1
ATOM 1520 N N . SER A 1 191 ? 3.041 6.072 2.805 1.00 71.75 191 SER A N 1
ATOM 1521 C CA . SER A 1 191 ? 2.577 6.667 1.539 1.00 71.75 191 SER A CA 1
ATOM 1522 C C . SER A 1 191 ? 3.491 7.789 1.037 1.00 71.75 191 SER A C 1
ATOM 1524 O O . SER A 1 191 ? 3.773 7.858 -0.158 1.00 71.75 191 SER A O 1
ATOM 1526 N N . ARG A 1 192 ? 3.990 8.654 1.934 1.00 70.06 192 ARG A N 1
ATOM 1527 C CA . ARG A 1 192 ? 4.899 9.753 1.557 1.00 70.06 192 ARG A CA 1
ATOM 1528 C C . ARG A 1 192 ? 6.237 9.254 0.993 1.00 70.06 192 ARG A C 1
ATOM 1530 O O . ARG A 1 192 ? 6.619 9.754 -0.064 1.00 70.06 192 ARG A O 1
ATOM 1537 N N . PRO A 1 193 ? 6.943 8.293 1.620 1.00 70.00 193 PRO A N 1
ATOM 1538 C CA . PRO A 1 193 ? 8.201 7.804 1.068 1.00 70.00 193 PRO A CA 1
ATOM 1539 C C . PRO A 1 193 ? 8.022 7.084 -0.266 1.00 70.00 193 PRO A C 1
ATOM 1541 O O . PRO A 1 193 ? 8.740 7.403 -1.202 1.00 70.00 193 PRO A O 1
ATOM 1544 N N . ILE A 1 194 ? 7.017 6.205 -0.399 1.00 72.50 194 ILE A N 1
ATOM 1545 C CA . ILE A 1 194 ? 6.756 5.486 -1.660 1.00 72.50 194 ILE A CA 1
ATOM 1546 C C . ILE A 1 194 ? 6.488 6.460 -2.811 1.00 72.50 194 ILE A C 1
ATOM 1548 O O . ILE A 1 194 ? 7.017 6.267 -3.903 1.00 72.50 194 ILE A O 1
ATOM 1552 N N . ALA A 1 195 ? 5.702 7.516 -2.575 1.00 75.75 195 ALA A N 1
ATOM 1553 C CA . ALA A 1 195 ? 5.445 8.536 -3.589 1.00 75.75 195 ALA A CA 1
ATOM 1554 C C . ALA A 1 195 ? 6.741 9.236 -4.036 1.00 75.75 195 ALA A C 1
ATOM 1556 O O . ALA A 1 195 ? 6.980 9.358 -5.235 1.00 75.75 195 ALA A O 1
ATOM 1557 N N . ARG A 1 196 ? 7.618 9.609 -3.090 1.00 74.06 196 ARG A N 1
ATOM 1558 C CA . ARG A 1 196 ? 8.931 10.206 -3.398 1.00 74.06 196 ARG A CA 1
ATOM 1559 C C . ARG A 1 196 ? 9.831 9.251 -4.181 1.00 74.06 196 ARG A C 1
ATOM 1561 O O . ARG A 1 196 ? 10.444 9.661 -5.160 1.00 74.06 196 ARG A O 1
ATOM 1568 N N . THR A 1 197 ? 9.892 7.977 -3.791 1.00 72.25 197 THR A N 1
ATOM 1569 C CA . THR A 1 197 ? 10.691 6.966 -4.500 1.00 72.25 197 THR A CA 1
ATOM 1570 C C . THR A 1 197 ? 10.168 6.718 -5.916 1.00 72.25 197 THR A C 1
ATOM 1572 O O . THR A 1 197 ? 10.954 6.569 -6.849 1.00 72.25 197 THR A O 1
ATOM 1575 N N . ALA A 1 198 ? 8.844 6.705 -6.098 1.00 76.25 198 ALA A N 1
ATOM 1576 C CA . ALA A 1 198 ? 8.212 6.551 -7.404 1.00 76.25 198 ALA A CA 1
ATOM 1577 C C . ALA A 1 198 ? 8.460 7.764 -8.314 1.00 76.25 198 ALA A C 1
ATOM 1579 O O . ALA A 1 198 ? 8.740 7.591 -9.500 1.00 76.25 198 ALA A O 1
ATOM 1580 N N . GLU A 1 199 ? 8.395 8.984 -7.776 1.00 77.56 199 GLU A N 1
ATOM 1581 C CA . GLU A 1 199 ? 8.753 10.202 -8.510 1.00 77.56 199 GLU A CA 1
ATOM 1582 C C . GLU A 1 199 ? 10.225 10.211 -8.916 1.00 77.56 199 GLU A C 1
ATOM 1584 O O . GLU A 1 199 ? 10.529 10.525 -10.065 1.00 77.56 199 GLU A O 1
ATOM 1589 N N . TRP A 1 200 ? 11.124 9.810 -8.017 1.00 75.94 200 TRP A N 1
ATOM 1590 C CA . TRP A 1 200 ? 12.548 9.681 -8.312 1.00 75.94 200 TRP A CA 1
ATOM 1591 C C . TRP A 1 200 ? 12.816 8.642 -9.416 1.00 75.94 200 TRP A C 1
ATOM 1593 O O . TRP A 1 200 ? 13.422 8.969 -10.434 1.00 75.94 200 TRP A O 1
ATOM 1603 N N . MET A 1 201 ? 12.238 7.437 -9.322 1.00 70.62 201 MET A N 1
ATOM 1604 C CA . MET A 1 201 ? 12.309 6.441 -10.404 1.00 70.62 201 MET A CA 1
ATOM 1605 C C . MET A 1 201 ? 11.727 6.959 -11.726 1.00 70.62 201 MET A C 1
ATOM 1607 O O . MET A 1 201 ? 12.265 6.686 -12.801 1.00 70.62 201 MET A O 1
ATOM 1611 N N . ARG A 1 202 ? 10.630 7.727 -11.675 1.00 75.62 202 ARG A N 1
ATOM 1612 C CA . ARG A 1 202 ? 10.025 8.331 -12.868 1.00 75.62 202 ARG A CA 1
ATOM 1613 C C . ARG A 1 202 ? 10.956 9.372 -13.493 1.00 75.62 202 ARG A C 1
ATOM 1615 O O . ARG A 1 202 ? 11.098 9.360 -14.714 1.00 75.62 202 ARG A O 1
ATOM 1622 N N . LYS A 1 203 ? 11.607 10.217 -12.685 1.00 74.94 203 LYS A N 1
ATOM 1623 C CA . LYS A 1 203 ? 12.611 11.196 -13.135 1.00 74.94 203 LYS A CA 1
ATOM 1624 C C . LYS A 1 203 ? 13.816 10.507 -13.779 1.00 74.94 203 LYS A C 1
ATOM 1626 O O . LYS A 1 203 ? 14.156 10.878 -14.907 1.00 74.94 203 LYS A O 1
ATOM 1631 N N . MET A 1 204 ? 14.348 9.452 -13.151 1.00 70.38 204 MET A N 1
ATOM 1632 C CA . MET A 1 204 ? 15.412 8.609 -13.717 1.00 70.38 204 MET A CA 1
ATOM 1633 C C . MET A 1 204 ? 15.016 8.022 -15.077 1.00 70.38 204 MET A C 1
ATOM 1635 O O . MET A 1 204 ? 15.752 8.163 -16.053 1.00 70.38 204 MET A O 1
ATOM 1639 N N . ARG A 1 205 ? 13.814 7.437 -15.188 1.00 68.75 205 ARG A N 1
ATOM 1640 C CA . ARG A 1 205 ? 13.318 6.875 -16.457 1.00 68.75 205 ARG A CA 1
ATOM 1641 C C . ARG A 1 205 ? 13.197 7.928 -17.559 1.00 68.75 205 ARG A C 1
ATOM 1643 O O . ARG A 1 205 ? 13.421 7.625 -18.723 1.00 68.75 205 ARG A O 1
ATOM 1650 N N . THR A 1 206 ? 12.836 9.160 -17.210 1.00 73.19 206 THR A N 1
ATOM 1651 C CA . THR A 1 206 ? 12.687 10.255 -18.183 1.00 73.19 206 THR A CA 1
ATOM 1652 C C . THR A 1 206 ? 13.995 10.971 -18.529 1.00 73.19 206 THR A C 1
ATOM 1654 O O . THR A 1 206 ? 13.958 11.903 -19.325 1.00 73.19 206 THR A O 1
ATOM 1657 N N . GLY A 1 207 ? 15.137 10.574 -17.949 1.00 63.31 207 GLY A N 1
ATOM 1658 C CA . GLY A 1 207 ? 16.437 11.205 -18.217 1.00 63.31 207 GLY A CA 1
ATOM 1659 C C . GLY A 1 207 ? 16.531 12.668 -17.770 1.00 63.31 207 GLY A C 1
ATOM 1660 O O . GLY A 1 207 ? 17.357 13.408 -18.283 1.00 63.31 207 GLY A O 1
ATOM 1661 N N . ARG A 1 208 ? 15.670 13.102 -16.841 1.00 60.47 208 ARG A N 1
ATOM 1662 C CA . ARG A 1 208 ? 15.611 14.488 -16.339 1.00 60.47 208 ARG A CA 1
ATOM 1663 C C . ARG A 1 208 ? 16.485 14.726 -15.103 1.00 60.47 208 ARG A C 1
ATOM 1665 O O . ARG A 1 208 ? 16.297 15.727 -14.418 1.00 60.47 208 ARG A O 1
ATOM 1672 N N . GLU A 1 209 ? 17.396 13.812 -14.780 1.00 57.69 209 GLU A N 1
ATOM 1673 C CA . GLU A 1 209 ? 18.278 13.995 -13.629 1.00 57.69 209 GLU A CA 1
ATOM 1674 C C . GLU A 1 209 ? 19.451 14.912 -13.970 1.00 57.69 209 GLU A C 1
ATOM 1676 O O . GLU A 1 209 ? 20.316 14.586 -14.777 1.00 57.69 209 GLU A O 1
ATOM 1681 N N . SER A 1 210 ? 19.496 16.064 -13.306 1.00 49.81 210 SER A N 1
ATOM 1682 C CA . SER A 1 210 ? 20.728 16.821 -13.122 1.00 49.81 210 SER A CA 1
ATOM 1683 C C . SER A 1 210 ? 21.629 16.053 -12.150 1.00 49.81 210 SER A C 1
ATOM 1685 O O . SER A 1 210 ? 21.171 15.737 -11.055 1.00 49.81 210 SER A O 1
ATOM 1687 N N . HIS A 1 211 ? 22.891 15.811 -12.522 1.00 51.72 211 HIS A N 1
ATOM 1688 C CA . HIS A 1 211 ? 23.965 15.078 -11.812 1.00 51.72 211 HIS A CA 1
ATOM 1689 C C . HIS A 1 211 ? 24.275 15.479 -10.337 1.00 51.72 211 HIS A C 1
ATOM 1691 O O . HIS A 1 211 ? 25.358 15.193 -9.833 1.00 51.72 211 HIS A O 1
ATOM 1697 N N . ARG A 1 212 ? 23.382 16.170 -9.620 1.00 50.47 212 ARG A N 1
ATOM 1698 C CA . ARG A 1 212 ? 23.624 16.774 -8.301 1.00 50.47 212 ARG A CA 1
ATOM 1699 C C . ARG A 1 212 ? 22.603 16.447 -7.211 1.00 50.47 212 ARG A C 1
ATOM 1701 O O . ARG A 1 212 ? 22.853 16.838 -6.074 1.00 50.47 212 ARG A O 1
ATOM 1708 N N . GLU A 1 213 ? 21.489 15.773 -7.495 1.00 56.22 213 GLU A N 1
ATOM 1709 C CA . GLU A 1 213 ? 20.538 15.422 -6.428 1.00 56.22 213 GLU A CA 1
ATOM 1710 C C . GLU A 1 213 ? 20.981 14.125 -5.721 1.00 56.22 213 GLU A C 1
ATOM 1712 O O . GLU A 1 213 ? 21.074 13.082 -6.371 1.00 56.22 213 GLU A O 1
ATOM 1717 N N . PRO A 1 214 ? 21.285 14.154 -4.407 1.00 57.66 214 PRO A N 1
ATOM 1718 C CA . PRO A 1 214 ? 21.526 12.930 -3.656 1.00 57.66 214 PRO A CA 1
ATOM 1719 C C . PRO A 1 214 ? 20.258 12.062 -3.649 1.00 57.66 214 PRO A C 1
ATOM 1721 O O . PRO A 1 214 ? 19.146 12.601 -3.712 1.00 57.66 214 PRO A O 1
ATOM 1724 N N . PRO A 1 215 ? 20.397 10.725 -3.559 1.00 61.62 215 PRO A N 1
ATOM 1725 C CA . PRO A 1 215 ? 19.246 9.839 -3.474 1.00 61.62 215 PRO A CA 1
ATOM 1726 C C . PRO A 1 215 ? 18.335 10.278 -2.317 1.00 61.62 215 PRO A C 1
ATOM 1728 O O . PRO A 1 215 ? 18.841 10.686 -1.266 1.00 61.62 215 PRO A O 1
ATOM 1731 N N . PRO A 1 216 ? 17.003 10.227 -2.492 1.00 63.81 216 PRO A N 1
ATOM 1732 C CA . PRO A 1 216 ? 16.078 10.658 -1.453 1.00 63.81 216 PRO A CA 1
ATOM 1733 C C . PRO A 1 216 ? 16.315 9.862 -0.168 1.00 63.81 216 PRO A C 1
ATOM 1735 O O . PRO A 1 216 ? 16.577 8.663 -0.228 1.00 63.81 216 PRO A O 1
ATOM 1738 N N . ASP A 1 217 ? 16.177 10.517 0.989 1.00 61.69 217 ASP A N 1
ATOM 1739 C CA . ASP A 1 217 ? 16.245 9.857 2.296 1.00 61.69 217 ASP A CA 1
ATOM 1740 C C . ASP A 1 217 ? 15.185 8.749 2.363 1.00 61.69 217 ASP A C 1
ATOM 1742 O O . ASP A 1 217 ? 13.980 8.991 2.529 1.00 61.69 217 ASP A O 1
ATOM 1746 N N . PHE A 1 218 ? 15.632 7.512 2.161 1.00 61.22 218 PHE A N 1
ATOM 1747 C CA . PHE A 1 218 ? 14.785 6.339 2.239 1.00 61.22 218 PHE A CA 1
ATOM 1748 C C . PHE A 1 218 ? 14.412 6.095 3.704 1.00 61.22 218 PHE A C 1
ATOM 1750 O O . PHE A 1 218 ? 15.230 6.315 4.599 1.00 61.22 218 PHE A O 1
ATOM 1757 N N . PRO A 1 219 ? 13.185 5.629 3.986 1.00 59.81 219 PRO A N 1
ATOM 1758 C CA . PRO A 1 219 ? 12.761 5.380 5.354 1.00 59.81 219 PRO A CA 1
ATOM 1759 C C . PRO A 1 219 ? 13.701 4.348 5.991 1.00 59.81 219 PRO A C 1
ATOM 1761 O O . PRO A 1 219 ? 13.742 3.194 5.566 1.00 59.81 219 PRO A O 1
ATOM 1764 N N . GLN A 1 220 ? 14.452 4.768 7.015 1.00 54.16 220 GLN A N 1
ATOM 1765 C CA . GLN A 1 220 ? 15.478 3.973 7.706 1.00 54.16 220 GLN A CA 1
ATOM 1766 C C . GLN A 1 220 ? 14.879 2.897 8.637 1.00 54.16 220 GLN A C 1
ATOM 1768 O O . GLN A 1 220 ? 15.306 2.708 9.771 1.00 54.16 220 GLN A O 1
ATOM 1773 N N . GLY A 1 221 ? 13.854 2.180 8.176 1.00 59.19 221 GLY A N 1
ATOM 1774 C CA . GLY A 1 221 ? 13.280 1.040 8.882 1.00 59.19 221 GLY A CA 1
ATOM 1775 C C . GLY A 1 221 ? 13.907 -0.267 8.407 1.00 59.19 221 GLY A C 1
ATOM 1776 O O . GLY A 1 221 ? 14.029 -0.486 7.202 1.00 59.19 221 GLY A O 1
ATOM 1777 N N . ALA A 1 222 ? 14.222 -1.175 9.336 1.00 56.12 222 ALA A N 1
ATOM 1778 C CA . ALA A 1 222 ? 14.747 -2.518 9.041 1.00 56.12 222 ALA A CA 1
ATOM 1779 C C . ALA A 1 222 ? 13.929 -3.287 7.980 1.00 56.12 222 ALA A C 1
ATOM 1781 O O . ALA A 1 222 ? 14.464 -4.124 7.263 1.00 56.12 222 ALA A O 1
ATOM 1782 N N . LEU A 1 223 ? 12.638 -2.963 7.843 1.00 62.16 223 LEU A N 1
ATOM 1783 C CA . LEU A 1 223 ? 11.720 -3.590 6.893 1.00 62.16 223 LEU A CA 1
ATOM 1784 C C . LEU A 1 223 ? 11.967 -3.202 5.422 1.00 62.16 223 LEU A C 1
ATOM 1786 O O . LEU A 1 223 ? 11.595 -3.961 4.532 1.00 62.16 223 LEU A O 1
ATOM 1790 N N . PHE A 1 224 ? 12.562 -2.034 5.156 1.00 64.69 224 PHE A N 1
ATOM 1791 C CA . PHE A 1 224 ? 12.779 -1.524 3.794 1.00 64.69 224 PHE A CA 1
ATOM 1792 C C . PHE A 1 224 ? 14.238 -1.593 3.344 1.00 64.69 224 PHE A C 1
ATOM 1794 O O . PHE A 1 224 ? 14.488 -1.466 2.153 1.00 64.69 224 PHE A O 1
ATOM 1801 N N . GLN A 1 225 ? 15.181 -1.860 4.253 1.00 68.75 225 GLN A N 1
ATOM 1802 C CA . GLN A 1 225 ? 16.617 -1.962 3.958 1.00 68.75 225 GLN A CA 1
ATOM 1803 C C . GLN A 1 225 ? 16.956 -2.827 2.724 1.00 68.75 225 GLN A C 1
ATOM 1805 O O . GLN A 1 225 ? 17.681 -2.332 1.859 1.00 68.75 225 GLN A O 1
ATOM 1810 N N . PRO A 1 226 ? 16.400 -4.047 2.552 1.00 72.62 226 PRO A N 1
ATOM 1811 C CA . PRO A 1 226 ? 16.689 -4.862 1.369 1.00 72.62 226 PRO A CA 1
ATOM 1812 C C . PRO A 1 226 ? 16.200 -4.211 0.069 1.00 72.62 226 PRO A C 1
ATOM 1814 O O . PRO A 1 226 ? 16.909 -4.201 -0.931 1.00 72.62 226 PRO A O 1
ATOM 1817 N N . LEU A 1 227 ? 15.006 -3.607 0.097 1.00 70.44 227 LEU A N 1
ATOM 1818 C CA . LEU A 1 227 ? 14.434 -2.904 -1.052 1.00 70.44 227 LEU A CA 1
ATOM 1819 C C . LEU A 1 227 ? 15.273 -1.672 -1.407 1.00 70.44 227 LEU A C 1
ATOM 1821 O O . LEU A 1 227 ? 15.530 -1.415 -2.577 1.00 70.44 227 LEU A O 1
ATOM 1825 N N . THR A 1 228 ? 15.714 -0.919 -0.399 1.00 70.06 228 THR A N 1
ATOM 1826 C CA . THR A 1 228 ? 16.568 0.252 -0.590 1.00 70.06 228 THR A CA 1
ATOM 1827 C C . THR A 1 228 ? 17.896 -0.140 -1.228 1.00 70.06 228 THR A C 1
ATOM 1829 O O . THR A 1 228 ? 18.351 0.535 -2.151 1.00 70.06 228 THR A O 1
ATOM 1832 N N . HIS A 1 229 ? 18.498 -1.242 -0.774 1.00 74.56 229 HIS A N 1
ATOM 1833 C CA . HIS A 1 229 ? 19.745 -1.758 -1.327 1.00 74.56 229 HIS A CA 1
ATOM 1834 C C . HIS A 1 229 ? 19.592 -2.132 -2.806 1.00 74.56 229 HIS A C 1
ATOM 1836 O O . HIS A 1 229 ? 20.352 -1.640 -3.637 1.00 74.56 229 HIS A O 1
ATOM 1842 N N . GLU A 1 230 ? 18.556 -2.903 -3.144 1.00 79.00 230 GLU A N 1
ATOM 1843 C CA . GLU A 1 230 ? 18.259 -3.306 -4.523 1.00 79.00 230 GLU A CA 1
ATOM 1844 C C . GLU A 1 230 ? 17.960 -2.113 -5.436 1.00 79.00 230 GLU A C 1
ATOM 1846 O O . GLU A 1 230 ? 18.513 -2.000 -6.528 1.00 79.00 230 GLU A O 1
ATOM 1851 N N . VAL A 1 231 ? 17.135 -1.165 -4.981 1.00 75.06 231 VAL A N 1
ATOM 1852 C CA . VAL A 1 231 ? 16.800 0.040 -5.758 1.00 75.06 231 VAL A CA 1
ATOM 1853 C C . VAL A 1 231 ? 18.040 0.903 -6.002 1.00 75.06 231 VAL A C 1
ATOM 1855 O O . VAL A 1 231 ? 18.226 1.422 -7.102 1.00 75.06 231 VAL A O 1
ATOM 1858 N N . THR A 1 232 ? 18.919 1.031 -5.006 1.00 75.19 232 THR A N 1
ATOM 1859 C CA . THR A 1 232 ? 20.175 1.785 -5.145 1.00 75.19 232 THR A CA 1
ATOM 1860 C C . THR A 1 232 ? 21.149 1.068 -6.081 1.00 75.19 232 THR A C 1
ATOM 1862 O O . THR A 1 232 ? 21.810 1.716 -6.894 1.00 75.19 232 THR A O 1
ATOM 1865 N N . HIS A 1 233 ? 21.228 -0.262 -6.003 1.00 78.44 233 HIS A N 1
ATOM 1866 C CA . HIS A 1 233 ? 22.046 -1.077 -6.897 1.00 78.44 233 HIS A CA 1
ATOM 1867 C C . HIS A 1 233 ? 21.563 -0.969 -8.350 1.00 78.44 233 HIS A C 1
ATOM 1869 O O . HIS A 1 233 ? 22.366 -0.708 -9.244 1.00 78.44 233 HIS A O 1
ATOM 1875 N N . LEU A 1 234 ? 20.249 -1.060 -8.576 1.00 78.38 234 LEU A N 1
ATOM 1876 C CA . LEU A 1 234 ? 19.627 -0.911 -9.892 1.00 78.38 234 LEU A CA 1
ATOM 1877 C C . LEU A 1 234 ? 19.818 0.495 -10.474 1.00 78.38 234 LEU A C 1
ATOM 1879 O O . LEU A 1 234 ? 20.051 0.646 -11.669 1.00 78.38 234 LEU A O 1
ATOM 1883 N N . ALA A 1 235 ? 19.767 1.535 -9.642 1.00 74.12 235 ALA A N 1
ATOM 1884 C CA . ALA A 1 235 ? 20.051 2.894 -10.088 1.00 74.12 235 ALA A CA 1
ATOM 1885 C C . ALA A 1 235 ? 21.515 3.070 -10.511 1.00 74.12 235 ALA A C 1
ATOM 1887 O O . ALA A 1 235 ? 21.788 3.652 -11.561 1.00 74.12 235 ALA A O 1
ATOM 1888 N N . ARG A 1 236 ? 22.462 2.517 -9.741 1.00 78.69 236 ARG A N 1
ATOM 1889 C CA . ARG A 1 236 ? 23.888 2.534 -10.103 1.00 78.69 236 ARG A CA 1
ATOM 1890 C C . ARG A 1 236 ? 24.160 1.743 -11.379 1.00 78.69 236 ARG A C 1
ATOM 1892 O O . ARG A 1 236 ? 24.889 2.237 -12.233 1.00 78.69 236 ARG A O 1
ATOM 1899 N N . SER A 1 237 ? 23.567 0.559 -11.532 1.00 80.94 237 SER A N 1
ATOM 1900 C CA . SER A 1 237 ? 23.753 -0.262 -12.732 1.00 80.94 237 SER A CA 1
ATOM 1901 C C . SER A 1 237 ? 23.138 0.387 -13.972 1.00 80.94 237 SER A C 1
ATOM 1903 O O . SER A 1 237 ? 23.773 0.393 -15.022 1.00 80.94 237 SER A O 1
ATOM 1905 N N . LEU A 1 238 ? 21.960 1.011 -13.853 1.00 78.81 238 LEU A N 1
ATOM 1906 C CA . LEU A 1 238 ? 21.331 1.751 -14.948 1.00 78.81 238 LEU A CA 1
ATOM 1907 C C . LEU A 1 238 ? 22.154 2.983 -15.346 1.00 78.81 238 LEU A C 1
ATOM 1909 O O . LEU A 1 238 ? 22.307 3.255 -16.536 1.00 78.81 238 LEU A O 1
ATOM 1913 N N . HIS A 1 239 ? 22.707 3.714 -14.373 1.00 75.62 239 HIS A N 1
ATOM 1914 C CA . HIS A 1 239 ? 23.563 4.865 -14.653 1.00 75.62 239 HIS A CA 1
ATOM 1915 C C . HIS A 1 239 ? 24.872 4.444 -15.334 1.00 75.62 239 HIS A C 1
ATOM 1917 O O . HIS A 1 239 ? 25.253 5.045 -16.336 1.00 75.62 239 HIS A O 1
ATOM 1923 N N . ALA A 1 240 ? 25.504 3.367 -14.858 1.00 78.81 240 ALA A N 1
ATOM 1924 C CA . ALA A 1 240 ? 26.703 2.799 -15.471 1.00 78.81 240 ALA A CA 1
ATOM 1925 C C . ALA A 1 240 ? 26.441 2.282 -16.896 1.00 78.81 240 ALA A C 1
ATOM 1927 O O . ALA A 1 240 ? 27.211 2.579 -17.804 1.00 78.81 240 ALA A O 1
ATOM 1928 N N . ALA A 1 241 ? 25.329 1.572 -17.115 1.00 78.12 241 ALA A N 1
ATOM 1929 C CA . ALA A 1 241 ? 24.939 1.081 -18.436 1.00 78.12 241 ALA A CA 1
ATOM 1930 C C . ALA A 1 241 ? 24.658 2.228 -19.419 1.00 78.12 241 ALA A C 1
ATOM 1932 O O . ALA A 1 241 ? 25.034 2.145 -20.584 1.00 78.12 241 ALA A O 1
ATOM 1933 N N . ARG A 1 242 ? 24.031 3.316 -18.955 1.00 75.00 242 ARG A N 1
ATOM 1934 C CA . ARG A 1 242 ? 23.748 4.490 -19.787 1.00 75.00 242 ARG A CA 1
ATOM 1935 C C . ARG A 1 242 ? 25.012 5.274 -20.130 1.00 75.00 242 ARG A C 1
ATOM 1937 O O . ARG A 1 242 ? 25.183 5.625 -21.288 1.00 75.00 242 ARG A O 1
ATOM 1944 N N . ALA A 1 243 ? 25.906 5.488 -19.164 1.00 77.56 243 ALA A N 1
ATOM 1945 C CA . ALA A 1 243 ? 27.200 6.121 -19.412 1.00 77.56 243 ALA A CA 1
ATOM 1946 C C . ALA A 1 243 ? 28.053 5.297 -20.395 1.00 77.56 243 ALA A C 1
ATOM 1948 O O . ALA A 1 243 ? 28.658 5.860 -21.300 1.00 77.56 243 ALA A O 1
ATOM 1949 N N . ALA A 1 244 ? 28.041 3.965 -20.269 1.00 76.19 244 ALA A N 1
ATOM 1950 C CA . ALA A 1 244 ? 28.703 3.071 -21.219 1.00 76.19 244 ALA A CA 1
ATOM 1951 C C . ALA A 1 244 ? 28.072 3.133 -22.622 1.00 76.19 244 ALA A C 1
ATOM 1953 O O . ALA A 1 244 ? 28.796 3.180 -23.610 1.00 76.19 244 ALA A O 1
ATOM 1954 N N . ALA A 1 245 ? 26.739 3.185 -22.718 1.00 74.81 245 ALA A N 1
ATOM 1955 C CA . ALA A 1 245 ? 26.031 3.302 -23.993 1.00 74.81 245 ALA A CA 1
ATOM 1956 C C . ALA A 1 245 ? 26.227 4.674 -24.666 1.00 74.81 245 ALA A C 1
ATOM 1958 O O . ALA A 1 245 ? 26.336 4.742 -25.887 1.00 74.81 245 ALA A O 1
ATOM 1959 N N . GLU A 1 246 ? 26.278 5.765 -23.896 1.00 75.12 246 GLU A N 1
ATOM 1960 C CA . GLU A 1 246 ? 26.584 7.112 -24.400 1.00 75.12 246 GLU A CA 1
ATOM 1961 C C . GLU A 1 246 ? 28.038 7.207 -24.882 1.00 75.12 246 GLU A C 1
ATOM 1963 O O . GLU A 1 246 ? 28.287 7.781 -25.941 1.00 75.12 246 GLU A O 1
ATOM 1968 N N . GLU A 1 247 ? 28.983 6.584 -24.173 1.00 72.62 247 GLU A N 1
ATOM 1969 C CA . GLU A 1 247 ? 30.380 6.489 -24.608 1.00 72.62 247 GLU A CA 1
ATOM 1970 C C . GLU A 1 247 ? 30.523 5.633 -25.875 1.00 72.62 247 GLU A C 1
ATOM 1972 O O . GLU A 1 247 ? 31.188 6.047 -26.819 1.00 72.62 247 GLU A O 1
ATOM 1977 N N . GLU A 1 248 ? 29.845 4.485 -25.960 1.00 72.69 248 GLU A N 1
ATOM 1978 C CA . GLU A 1 248 ? 29.821 3.658 -27.172 1.00 72.69 248 GLU A CA 1
ATOM 1979 C C . GLU A 1 248 ? 29.184 4.403 -28.357 1.00 72.69 248 GLU A C 1
ATOM 1981 O O . GLU A 1 248 ? 29.703 4.352 -29.472 1.00 72.69 248 GLU A O 1
ATOM 1986 N N . ALA A 1 249 ? 28.091 5.138 -28.130 1.00 67.88 249 ALA A N 1
ATOM 1987 C CA . ALA A 1 249 ? 27.458 5.965 -29.154 1.00 67.88 249 ALA A CA 1
ATOM 1988 C C . ALA A 1 249 ? 28.373 7.111 -29.612 1.00 67.88 249 ALA A C 1
ATOM 1990 O O . ALA A 1 249 ? 28.450 7.374 -30.811 1.00 67.88 249 ALA A O 1
ATOM 1991 N N . ARG A 1 250 ? 29.105 7.752 -28.690 1.00 67.81 250 ARG A N 1
ATOM 1992 C CA . ARG A 1 250 ? 30.098 8.784 -29.018 1.00 67.81 250 ARG A CA 1
ATOM 1993 C C . ARG A 1 250 ? 31.256 8.204 -29.823 1.00 67.81 250 ARG A C 1
ATOM 1995 O O . ARG A 1 250 ? 31.605 8.761 -30.855 1.00 67.81 250 ARG A O 1
ATOM 2002 N N . LEU A 1 251 ? 31.799 7.060 -29.408 1.00 63.34 251 LEU A N 1
ATOM 2003 C CA . LEU A 1 251 ? 32.866 6.366 -30.130 1.00 63.34 251 LEU A CA 1
ATOM 2004 C C . LEU A 1 251 ? 32.409 5.916 -31.526 1.00 63.34 251 LEU A C 1
ATOM 2006 O O . LEU A 1 251 ? 33.184 6.007 -32.473 1.00 63.34 251 LEU A O 1
ATOM 2010 N N . ARG A 1 252 ? 31.149 5.489 -31.690 1.00 62.97 252 ARG A N 1
ATOM 2011 C CA . ARG A 1 252 ? 30.561 5.192 -33.009 1.00 62.97 252 ARG A CA 1
ATOM 2012 C C . ARG A 1 252 ? 30.376 6.446 -33.868 1.00 62.97 252 ARG A C 1
ATOM 2014 O O . ARG A 1 252 ? 30.653 6.378 -35.062 1.00 62.97 252 ARG A O 1
ATOM 2021 N N . ALA A 1 253 ? 29.954 7.565 -33.277 1.00 56.25 253 ALA A N 1
ATOM 2022 C CA . ALA A 1 253 ? 29.776 8.839 -33.975 1.00 56.25 253 ALA A CA 1
ATOM 2023 C C . ALA A 1 253 ? 31.115 9.462 -34.415 1.00 56.25 253 ALA A C 1
ATOM 2025 O O . ALA A 1 253 ? 31.241 9.886 -35.560 1.00 56.25 253 ALA A O 1
ATOM 2026 N N . ASP A 1 254 ? 32.145 9.444 -33.565 1.00 54.53 254 ASP A N 1
ATOM 2027 C CA . ASP A 1 254 ? 33.495 9.891 -33.940 1.00 54.53 254 ASP A CA 1
ATOM 2028 C C . ASP A 1 254 ? 34.116 8.956 -34.994 1.00 54.53 254 ASP A C 1
ATOM 2030 O O . ASP A 1 254 ? 34.764 9.409 -35.945 1.00 54.53 254 ASP A O 1
ATOM 2034 N N . ALA A 1 255 ? 33.854 7.646 -34.888 1.00 53.91 255 ALA A N 1
ATOM 2035 C CA . ALA A 1 255 ? 34.284 6.666 -35.877 1.00 53.91 255 ALA A CA 1
ATOM 2036 C C . ALA A 1 255 ? 33.600 6.852 -37.239 1.00 53.91 255 ALA A C 1
ATOM 2038 O O . ALA A 1 255 ? 34.208 6.515 -38.250 1.00 53.91 255 ALA A O 1
ATOM 2039 N N . GLU A 1 256 ? 32.364 7.362 -37.334 1.00 54.47 256 GLU A N 1
ATOM 2040 C CA . GLU A 1 256 ? 31.666 7.633 -38.611 1.00 54.47 256 GLU A CA 1
ATOM 2041 C C . GLU A 1 256 ? 32.403 8.607 -39.550 1.00 54.47 256 GLU A C 1
ATOM 2043 O O . GLU A 1 256 ? 32.079 8.644 -40.736 1.00 54.47 256 GLU A O 1
ATOM 2048 N N . SER A 1 257 ? 33.439 9.317 -39.084 1.00 57.19 257 SER A N 1
ATOM 2049 C CA . SER A 1 257 ? 34.199 10.262 -39.916 1.00 57.19 257 SER A CA 1
ATOM 2050 C C . SER A 1 257 ? 35.317 9.651 -40.785 1.00 57.19 257 SER A C 1
ATOM 2052 O O . SER A 1 257 ? 35.717 10.286 -41.760 1.00 57.19 257 SER A O 1
ATOM 2054 N N . PHE A 1 258 ? 35.787 8.419 -40.524 1.00 65.50 258 PHE A N 1
ATOM 2055 C CA . PHE A 1 258 ? 36.846 7.776 -41.324 1.00 65.50 258 PHE A CA 1
ATOM 2056 C C . PHE A 1 258 ? 36.414 6.401 -41.859 1.00 65.50 258 PHE A C 1
ATOM 2058 O O . PHE A 1 258 ? 36.277 5.426 -41.116 1.00 65.50 258 PHE A O 1
ATOM 2065 N N . TRP A 1 259 ? 36.221 6.305 -43.178 1.00 74.50 259 TRP A N 1
ATOM 2066 C CA . TRP A 1 259 ? 36.024 5.028 -43.868 1.00 74.50 259 TRP A CA 1
ATOM 2067 C C . TRP A 1 259 ? 37.362 4.296 -44.024 1.00 74.50 259 TRP A C 1
ATOM 2069 O O . TRP A 1 259 ? 38.276 4.799 -44.672 1.00 74.50 259 TRP A O 1
ATOM 2079 N N . THR A 1 260 ? 37.468 3.094 -43.456 1.00 82.44 260 THR A N 1
ATOM 2080 C CA . THR A 1 260 ? 38.584 2.160 -43.686 1.00 82.44 260 THR A CA 1
ATOM 2081 C C . THR A 1 260 ? 38.147 1.025 -44.617 1.00 82.44 260 THR A C 1
ATOM 2083 O O . THR A 1 260 ? 36.952 0.735 -44.722 1.00 82.44 260 THR A O 1
ATOM 2086 N N . ALA A 1 261 ? 39.100 0.349 -45.272 1.00 81.50 261 ALA A N 1
ATOM 2087 C CA . ALA A 1 261 ? 38.810 -0.786 -46.159 1.00 81.50 261 ALA A CA 1
ATOM 2088 C C . ALA A 1 261 ? 38.030 -1.908 -45.441 1.00 81.50 261 ALA A C 1
ATOM 2090 O O . ALA A 1 261 ? 37.043 -2.413 -45.968 1.00 81.50 261 ALA A O 1
ATOM 2091 N N . GLU A 1 262 ? 38.403 -2.238 -44.200 1.00 81.44 262 GLU A N 1
ATOM 2092 C CA . GLU A 1 262 ? 37.722 -3.266 -43.403 1.00 81.44 262 GLU A CA 1
ATOM 2093 C C . GLU A 1 262 ? 36.274 -2.890 -43.061 1.00 81.44 262 GLU A C 1
ATOM 2095 O O . GLU A 1 262 ? 35.368 -3.716 -43.170 1.00 81.44 262 GLU A O 1
ATOM 2100 N N . ARG A 1 263 ? 36.024 -1.624 -42.711 1.00 81.06 263 ARG A N 1
ATOM 2101 C CA . ARG A 1 263 ? 34.670 -1.149 -42.416 1.00 81.06 263 ARG A CA 1
ATOM 2102 C C . ARG A 1 263 ? 33.791 -1.123 -43.660 1.00 81.06 263 ARG A C 1
ATOM 2104 O O . ARG A 1 263 ? 32.612 -1.463 -43.575 1.00 81.06 263 ARG A O 1
ATOM 2111 N N . LEU A 1 264 ? 34.353 -0.716 -44.797 1.00 84.62 264 LEU A N 1
ATOM 2112 C CA . LEU A 1 264 ? 33.652 -0.744 -46.075 1.00 84.62 264 LEU A CA 1
ATOM 2113 C C . LEU A 1 264 ? 33.251 -2.178 -46.440 1.00 84.62 264 LEU A C 1
ATOM 2115 O O . LEU A 1 264 ? 32.093 -2.401 -46.784 1.00 84.62 264 LEU A O 1
ATOM 2119 N N . ARG A 1 265 ? 34.162 -3.145 -46.267 1.00 84.19 265 ARG A N 1
ATOM 2120 C CA . ARG A 1 265 ? 33.887 -4.574 -46.464 1.00 84.19 265 ARG A CA 1
ATOM 2121 C C . ARG A 1 265 ? 32.723 -5.055 -45.595 1.00 84.19 265 ARG A C 1
ATOM 2123 O O . ARG A 1 265 ? 31.733 -5.530 -46.140 1.00 84.19 265 ARG A O 1
ATOM 2130 N N . ILE A 1 266 ? 32.787 -4.839 -44.277 1.00 84.69 266 ILE A N 1
ATOM 2131 C CA . ILE A 1 266 ? 31.720 -5.236 -43.334 1.00 84.69 266 ILE A CA 1
ATOM 2132 C C . ILE A 1 266 ? 30.381 -4.585 -43.711 1.00 84.69 266 ILE A C 1
ATOM 2134 O O . ILE A 1 266 ? 29.327 -5.224 -43.671 1.00 84.69 266 ILE A O 1
ATOM 2138 N N . TYR A 1 267 ? 30.399 -3.301 -44.084 1.00 86.50 267 TYR A N 1
ATOM 2139 C CA . TYR A 1 267 ? 29.191 -2.591 -44.492 1.00 86.50 267 TYR A CA 1
ATOM 2140 C C . TYR A 1 267 ? 28.573 -3.211 -45.748 1.00 86.50 267 TYR A C 1
ATOM 2142 O O . TYR A 1 267 ? 27.373 -3.492 -45.759 1.00 86.50 267 TYR A O 1
ATOM 2150 N N . VAL A 1 268 ? 29.374 -3.459 -46.784 1.00 85.62 268 VAL A N 1
ATOM 2151 C CA . VAL A 1 268 ? 28.915 -4.068 -48.038 1.00 85.62 268 VAL A CA 1
ATOM 2152 C C . VAL A 1 268 ? 28.411 -5.495 -47.805 1.00 85.62 268 VAL A C 1
ATOM 2154 O O . VAL A 1 268 ? 27.299 -5.807 -48.228 1.00 85.62 268 VAL A O 1
ATOM 2157 N N . GLU A 1 269 ? 29.139 -6.325 -47.054 1.00 84.69 269 GLU A N 1
ATOM 2158 C CA . GLU A 1 269 ? 28.713 -7.681 -46.667 1.00 84.69 269 GLU A CA 1
ATOM 2159 C C . GLU A 1 269 ? 27.353 -7.665 -45.951 1.00 84.69 269 GLU A C 1
ATOM 2161 O O . GLU A 1 269 ? 26.449 -8.428 -46.301 1.00 84.69 269 GLU A O 1
ATOM 2166 N N . SER A 1 270 ? 27.144 -6.719 -45.026 1.00 85.69 270 SER A N 1
ATOM 2167 C CA . SER A 1 270 ? 25.864 -6.576 -44.318 1.00 85.69 270 SER A CA 1
ATOM 2168 C C . SER A 1 270 ? 24.687 -6.246 -45.246 1.00 85.69 270 SER A C 1
ATOM 2170 O O . SER A 1 270 ? 23.544 -6.628 -44.973 1.00 85.69 270 SER A O 1
ATOM 2172 N N . LYS A 1 271 ? 24.944 -5.531 -46.350 1.00 87.00 271 LYS A N 1
ATOM 2173 C CA . LYS A 1 271 ? 23.925 -5.183 -47.349 1.00 87.00 271 LYS A CA 1
ATOM 2174 C C . LYS A 1 271 ? 23.674 -6.317 -48.330 1.00 87.00 271 LYS A C 1
ATOM 2176 O O . LYS A 1 271 ? 22.524 -6.512 -48.718 1.00 87.00 271 LYS A O 1
ATOM 2181 N N . LEU A 1 272 ? 24.717 -7.056 -48.697 1.00 86.25 272 LEU A N 1
ATOM 2182 C CA . LEU A 1 272 ? 24.650 -8.132 -49.682 1.00 86.25 272 LEU A CA 1
ATOM 2183 C C . LEU A 1 272 ? 24.231 -9.488 -49.096 1.00 86.25 272 LEU A C 1
ATOM 2185 O O . LEU A 1 272 ? 23.911 -10.382 -49.876 1.00 86.25 272 LEU A O 1
ATOM 2189 N N . ARG A 1 273 ? 24.166 -9.640 -47.761 1.00 80.56 273 ARG A N 1
ATOM 2190 C CA . ARG A 1 273 ? 23.647 -10.840 -47.065 1.00 80.56 273 ARG A CA 1
ATOM 2191 C C . ARG A 1 273 ? 24.228 -12.141 -47.644 1.00 80.56 273 ARG A C 1
ATOM 2193 O O . ARG A 1 273 ? 23.483 -12.982 -48.139 1.00 80.56 273 ARG A O 1
ATOM 2200 N N . ASP A 1 274 ? 25.555 -12.246 -47.630 1.00 76.25 274 ASP A N 1
ATOM 2201 C CA . ASP A 1 274 ? 26.344 -13.379 -48.149 1.00 76.25 274 ASP A CA 1
ATOM 2202 C C . ASP A 1 274 ? 26.335 -13.571 -49.682 1.00 76.25 274 ASP A C 1
ATOM 2204 O O . ASP A 1 274 ? 26.800 -14.591 -50.189 1.00 76.25 274 ASP A O 1
ATOM 2208 N N . THR A 1 275 ? 25.859 -12.586 -50.452 1.00 85.38 275 THR A N 1
ATOM 2209 C CA . THR A 1 275 ? 25.963 -12.583 -51.925 1.00 85.38 275 THR A CA 1
ATOM 2210 C C . THR A 1 275 ? 27.259 -11.905 -52.389 1.00 85.38 275 THR A C 1
ATOM 2212 O O . THR A 1 275 ? 27.710 -10.931 -51.786 1.00 85.38 275 THR A O 1
ATOM 2215 N N . SER A 1 276 ? 27.860 -12.381 -53.484 1.00 87.69 276 SER A N 1
ATOM 2216 C CA . SER A 1 276 ? 29.074 -11.785 -54.062 1.00 87.69 276 SER A CA 1
ATOM 2217 C C . SER A 1 276 ? 28.820 -10.409 -54.697 1.00 87.69 276 SER A C 1
ATOM 2219 O O . SER A 1 276 ? 27.800 -10.190 -55.350 1.00 87.69 276 SER A O 1
ATOM 2221 N N . LEU A 1 277 ? 29.781 -9.489 -54.550 1.00 93.75 277 LEU A N 1
ATOM 2222 C CA . LEU A 1 277 ? 29.753 -8.174 -55.194 1.00 93.75 277 LEU A CA 1
ATOM 2223 C C . LEU A 1 277 ? 30.215 -8.277 -56.656 1.00 93.75 277 LEU A C 1
ATOM 2225 O O . LEU A 1 277 ? 31.365 -8.637 -56.919 1.00 93.75 277 LEU A O 1
ATOM 2229 N N . PHE A 1 278 ? 29.342 -7.881 -57.583 1.00 94.75 278 PHE A N 1
ATOM 2230 C CA . PHE A 1 278 ? 29.667 -7.703 -58.997 1.00 94.75 278 PHE A CA 1
ATOM 2231 C C . PHE A 1 278 ? 29.524 -6.234 -59.396 1.00 94.75 278 PHE A C 1
ATOM 2233 O O . PHE A 1 278 ? 28.518 -5.596 -59.087 1.00 94.75 278 PHE A O 1
ATOM 2240 N N . VAL A 1 279 ? 30.518 -5.711 -60.106 1.00 96.00 279 VAL A N 1
ATOM 2241 C CA . VAL A 1 279 ? 30.480 -4.391 -60.747 1.00 96.00 279 VAL A CA 1
ATOM 2242 C C . VAL A 1 279 ? 30.527 -4.614 -62.247 1.00 96.00 279 VAL A C 1
ATOM 2244 O O . VAL A 1 279 ? 31.414 -5.313 -62.720 1.00 96.00 279 VAL A O 1
ATOM 2247 N N . VAL A 1 280 ? 29.596 -4.024 -62.993 1.00 96.62 280 VAL A N 1
ATOM 2248 C CA . VAL A 1 280 ? 29.571 -4.101 -64.458 1.00 96.62 280 VAL A CA 1
ATOM 2249 C C . VAL A 1 280 ? 29.750 -2.699 -65.012 1.00 96.62 280 VAL A C 1
ATOM 2251 O O . VAL A 1 280 ? 28.992 -1.791 -64.667 1.00 96.62 280 VAL A O 1
ATOM 2254 N N . SER A 1 281 ? 30.760 -2.501 -65.850 1.00 95.06 281 SER A N 1
ATOM 2255 C CA . SER A 1 281 ? 30.962 -1.228 -66.534 1.00 95.06 281 SER A CA 1
ATOM 2256 C C . SER A 1 281 ? 31.587 -1.429 -67.894 1.00 95.06 281 SER A C 1
ATOM 2258 O O . SER A 1 281 ? 32.293 -2.397 -68.136 1.00 95.06 281 SER A O 1
ATOM 2260 N N . ASN A 1 282 ? 31.399 -0.445 -68.763 1.00 93.12 282 ASN A N 1
ATOM 2261 C CA . ASN A 1 282 ? 32.015 -0.465 -70.075 1.00 93.12 282 ASN A CA 1
ATOM 2262 C C . ASN A 1 282 ? 33.547 -0.527 -70.020 1.00 93.12 282 ASN A C 1
ATOM 2264 O O . ASN A 1 282 ? 34.182 -1.345 -70.669 1.00 93.12 282 ASN A O 1
ATOM 2268 N N . ARG A 1 283 ? 34.140 0.389 -69.248 1.00 91.75 283 ARG A N 1
ATOM 2269 C CA . ARG A 1 283 ? 35.591 0.530 -69.124 1.00 91.75 283 ARG A CA 1
ATOM 2270 C C . ARG A 1 283 ? 36.129 -0.445 -68.088 1.00 91.75 283 ARG A C 1
ATOM 2272 O O . ARG A 1 283 ? 35.574 -0.524 -66.993 1.00 91.75 283 ARG A O 1
ATOM 2279 N N . GLU A 1 284 ? 37.218 -1.122 -68.428 1.00 94.56 284 GLU A N 1
ATOM 2280 C CA . GLU A 1 284 ? 37.999 -1.933 -67.498 1.00 94.56 284 GLU A CA 1
ATOM 2281 C C . GLU A 1 284 ? 38.993 -1.074 -66.686 1.00 94.56 284 GLU A C 1
ATOM 2283 O O . GLU A 1 284 ? 39.387 0.008 -67.136 1.00 94.56 284 GLU A O 1
ATOM 2288 N N . PRO A 1 285 ? 39.404 -1.531 -65.489 1.00 93.88 285 PRO A N 1
ATOM 2289 C CA . PRO A 1 285 ? 40.379 -0.833 -64.648 1.00 93.88 285 PRO A CA 1
ATOM 2290 C C . PRO A 1 285 ? 41.837 -1.013 -65.102 1.00 93.88 285 PRO A C 1
ATOM 2292 O O . PRO A 1 285 ? 42.673 -0.164 -64.799 1.00 93.88 285 PRO A O 1
ATOM 2295 N N . TYR A 1 286 ? 42.138 -2.096 -65.825 1.00 94.00 286 TYR A N 1
ATOM 2296 C CA . TYR A 1 286 ? 43.477 -2.449 -66.299 1.00 94.00 286 TYR A CA 1
ATOM 2297 C C . TYR A 1 286 ? 43.391 -2.999 -67.718 1.00 94.00 286 TYR A C 1
ATOM 2299 O O . TYR A 1 286 ? 42.737 -4.013 -67.937 1.00 94.00 286 TYR A O 1
ATOM 2307 N N . MET A 1 287 ? 44.079 -2.353 -68.651 1.00 94.12 287 MET A N 1
ATOM 2308 C CA . MET A 1 287 ? 44.153 -2.742 -70.058 1.00 94.12 287 MET A CA 1
ATOM 2309 C C . MET A 1 287 ? 45.562 -3.246 -70.370 1.00 94.12 287 MET A C 1
ATOM 2311 O O . MET A 1 287 ? 46.532 -2.690 -69.866 1.00 94.12 287 MET A O 1
ATOM 2315 N N . HIS A 1 288 ? 45.701 -4.276 -71.196 1.00 95.19 288 HIS A N 1
ATOM 2316 C CA . HIS A 1 288 ? 46.992 -4.808 -71.621 1.00 95.19 288 HIS A CA 1
ATOM 2317 C C . HIS A 1 288 ? 47.268 -4.419 -73.067 1.00 95.19 288 HIS A C 1
ATOM 2319 O O . HIS A 1 288 ? 46.500 -4.748 -73.973 1.00 95.19 288 HIS A O 1
ATOM 2325 N N . VAL A 1 289 ? 48.392 -3.734 -73.269 1.00 93.00 289 VAL A N 1
ATOM 2326 C CA . VAL A 1 289 ? 48.821 -3.246 -74.579 1.00 93.00 289 VAL A CA 1
ATOM 2327 C C . VAL A 1 289 ? 50.142 -3.896 -74.970 1.00 93.00 289 VAL A C 1
ATOM 2329 O O . VAL A 1 289 ? 51.062 -4.025 -74.153 1.00 93.00 289 VAL A O 1
ATOM 2332 N N . ARG A 1 290 ? 50.260 -4.310 -76.231 1.00 92.88 290 ARG A N 1
ATOM 2333 C CA . ARG A 1 290 ? 51.493 -4.872 -76.777 1.00 92.88 290 ARG A CA 1
ATOM 2334 C C . ARG A 1 290 ? 52.507 -3.770 -77.084 1.00 92.88 290 ARG A C 1
ATOM 2336 O O . ARG A 1 290 ? 52.330 -2.967 -77.993 1.00 92.88 290 ARG A O 1
ATOM 2343 N N . GLN A 1 291 ? 53.640 -3.808 -76.388 1.00 89.62 291 GLN A N 1
ATOM 2344 C CA . GLN A 1 291 ? 54.800 -2.951 -76.635 1.00 89.62 291 GLN A CA 1
ATOM 2345 C C . GLN A 1 291 ? 55.942 -3.790 -77.216 1.00 89.62 291 GLN A C 1
ATOM 2347 O O . GLN A 1 291 ? 56.765 -4.372 -76.504 1.00 89.62 291 GLN A O 1
ATOM 2352 N N . GLY A 1 292 ? 55.976 -3.909 -78.546 1.00 87.94 292 GLY A N 1
ATOM 2353 C CA . GLY A 1 292 ? 56.957 -4.737 -79.249 1.00 87.94 292 GLY A CA 1
ATOM 2354 C C . GLY A 1 292 ? 56.836 -6.222 -78.883 1.00 87.94 292 GLY A C 1
ATOM 2355 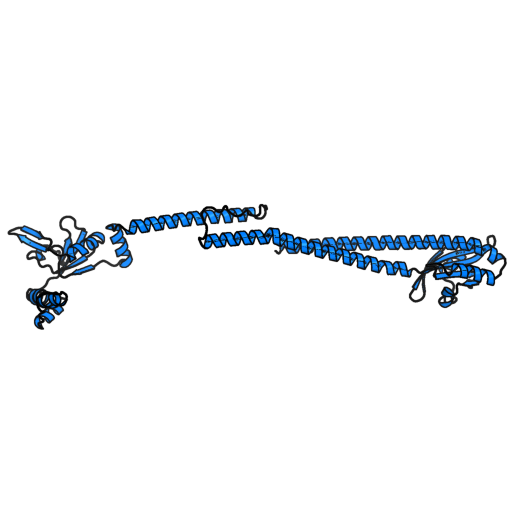O O . GLY A 1 292 ? 55.917 -6.902 -79.335 1.00 87.94 292 GLY A O 1
ATOM 2356 N N . ARG A 1 293 ? 57.786 -6.738 -78.088 1.00 86.62 293 ARG A N 1
ATOM 2357 C CA . ARG A 1 293 ? 57.806 -8.141 -77.620 1.00 86.62 293 ARG A CA 1
ATOM 2358 C C . ARG A 1 293 ? 57.237 -8.342 -76.211 1.00 86.62 293 ARG A C 1
ATOM 2360 O O . ARG A 1 293 ? 57.083 -9.490 -75.809 1.00 86.62 293 ARG A O 1
ATOM 2367 N N . SER A 1 294 ? 56.938 -7.274 -75.475 1.00 90.50 294 SER A N 1
ATOM 2368 C CA . SER A 1 294 ? 56.367 -7.336 -74.124 1.00 90.50 294 SER A CA 1
ATOM 2369 C C . SER A 1 294 ? 54.904 -6.902 -74.113 1.00 90.50 294 SER A C 1
ATOM 2371 O O . SER A 1 294 ? 54.475 -6.116 -74.956 1.00 90.50 294 SER A O 1
ATOM 2373 N N . ILE A 1 295 ? 54.149 -7.411 -73.143 1.00 92.81 295 ILE A N 1
ATOM 2374 C CA . ILE A 1 295 ? 52.793 -6.956 -72.829 1.00 92.81 295 ILE A CA 1
ATOM 2375 C C . ILE A 1 295 ? 52.893 -6.088 -71.576 1.00 92.81 295 ILE A C 1
ATOM 2377 O O . ILE A 1 295 ? 53.484 -6.516 -70.585 1.00 92.81 295 ILE A O 1
ATOM 2381 N N . GLU A 1 296 ? 52.341 -4.880 -71.627 1.00 91.56 296 GLU A N 1
ATOM 2382 C CA . GLU A 1 296 ? 52.338 -3.932 -70.513 1.00 91.56 296 GLU A CA 1
ATOM 2383 C C . GLU A 1 296 ? 50.906 -3.685 -70.033 1.00 91.56 296 GLU A C 1
ATOM 2385 O O . GLU A 1 296 ? 49.999 -3.494 -70.844 1.00 91.56 296 GLU A O 1
ATOM 2390 N N . ALA A 1 297 ? 50.704 -3.692 -68.713 1.00 91.38 297 ALA A N 1
ATOM 2391 C CA . ALA A 1 297 ? 49.432 -3.341 -68.095 1.00 91.38 297 ALA A CA 1
ATOM 2392 C C . ALA A 1 297 ? 49.363 -1.825 -67.873 1.00 91.38 297 ALA A C 1
ATOM 2394 O O . ALA A 1 297 ? 50.180 -1.257 -67.150 1.00 91.38 297 ALA A O 1
ATOM 2395 N N . VAL A 1 298 ? 48.364 -1.173 -68.461 1.00 90.00 298 VAL A N 1
ATOM 2396 C CA . VAL A 1 298 ? 48.127 0.268 -68.361 1.00 90.00 298 VAL A CA 1
ATOM 2397 C C . VAL A 1 298 ? 46.797 0.545 -67.662 1.00 90.00 298 VAL A C 1
ATOM 2399 O O . VAL A 1 298 ? 45.810 -0.167 -67.853 1.00 90.00 298 VAL A O 1
ATOM 2402 N N . VAL A 1 299 ? 46.756 1.602 -66.850 1.00 89.62 299 VAL A N 1
ATOM 2403 C CA . VAL A 1 299 ? 45.521 2.076 -66.206 1.00 89.62 299 VAL A CA 1
ATOM 2404 C C . VAL A 1 299 ? 44.902 3.165 -67.089 1.00 89.62 299 VAL A C 1
ATOM 2406 O O . VAL A 1 299 ? 45.497 4.239 -67.224 1.00 89.62 299 VAL A O 1
ATOM 2409 N N . PRO A 1 300 ? 43.735 2.933 -67.715 1.00 83.31 300 PRO A N 1
ATOM 2410 C CA . PRO A 1 300 ? 43.094 3.935 -68.554 1.00 83.31 300 PRO A CA 1
ATOM 2411 C C . PRO A 1 300 ? 42.563 5.103 -67.712 1.00 83.31 300 PRO A C 1
ATOM 2413 O O . PRO A 1 300 ? 42.092 4.931 -66.588 1.00 83.31 300 PRO A O 1
ATOM 2416 N N . ALA A 1 301 ? 42.588 6.313 -68.276 1.00 81.69 301 ALA A N 1
ATOM 2417 C CA . ALA A 1 301 ? 42.049 7.498 -67.613 1.00 81.69 301 ALA A CA 1
ATOM 2418 C C . ALA A 1 301 ? 40.523 7.377 -67.440 1.00 81.69 301 ALA A C 1
ATOM 2420 O O . ALA A 1 301 ? 39.764 7.508 -68.400 1.00 81.69 301 ALA A O 1
ATOM 2421 N N . SER A 1 302 ? 40.065 7.114 -66.213 1.00 84.12 302 SER A N 1
ATOM 2422 C CA . SER A 1 302 ? 38.645 6.928 -65.910 1.00 84.12 302 SER A CA 1
ATOM 2423 C C . SER A 1 302 ? 38.323 7.281 -64.459 1.00 84.12 302 SER A C 1
ATOM 2425 O O . SER A 1 302 ? 38.738 6.591 -63.530 1.00 84.12 302 SER A O 1
ATOM 2427 N N . GLY A 1 303 ? 37.509 8.323 -64.256 1.00 86.94 303 GLY A N 1
ATOM 2428 C CA . GLY A 1 303 ? 37.006 8.681 -62.923 1.00 86.94 303 GLY A CA 1
ATOM 2429 C C . GLY A 1 303 ? 36.114 7.596 -62.308 1.00 86.94 303 GLY A C 1
ATOM 2430 O O . GLY A 1 303 ? 36.067 7.457 -61.088 1.00 86.94 303 GLY A O 1
ATOM 2431 N N . LEU A 1 304 ? 35.464 6.778 -63.146 1.00 88.81 304 LEU A N 1
ATOM 2432 C CA . LEU A 1 304 ? 34.707 5.609 -62.695 1.00 88.81 304 LEU A CA 1
ATOM 2433 C C . LEU A 1 304 ? 35.639 4.570 -62.065 1.00 88.81 304 LEU A C 1
ATOM 2435 O O . LEU A 1 304 ? 35.325 4.045 -60.999 1.00 88.81 304 LEU A O 1
ATOM 2439 N N . VAL A 1 305 ? 36.799 4.315 -62.684 1.00 89.12 305 VAL A N 1
ATOM 2440 C CA . VAL A 1 305 ? 37.796 3.377 -62.146 1.00 89.12 305 VAL A CA 1
ATOM 2441 C C . VAL A 1 305 ? 38.282 3.847 -60.783 1.00 89.12 305 VAL A C 1
ATOM 2443 O O . VAL A 1 305 ? 38.175 3.107 -59.808 1.00 89.12 305 VAL A O 1
ATOM 2446 N N . THR A 1 306 ? 38.692 5.112 -60.680 1.00 88.00 306 THR A N 1
ATOM 2447 C CA . THR A 1 306 ? 39.155 5.709 -59.419 1.00 88.00 306 THR A CA 1
ATOM 2448 C C . THR A 1 306 ? 38.110 5.640 -58.301 1.00 88.00 306 THR A C 1
ATOM 2450 O O . THR A 1 306 ? 38.468 5.431 -57.144 1.00 88.00 306 THR A O 1
ATOM 2453 N N . ALA A 1 307 ? 36.826 5.807 -58.624 1.00 90.25 307 ALA A N 1
ATOM 2454 C CA . ALA A 1 307 ? 35.757 5.798 -57.629 1.00 90.25 307 ALA A CA 1
ATOM 2455 C C . ALA A 1 307 ? 35.383 4.386 -57.150 1.00 90.25 307 ALA A C 1
ATOM 2457 O O . ALA A 1 307 ? 35.097 4.195 -55.968 1.00 90.25 307 ALA A O 1
ATOM 2458 N N . ILE A 1 308 ? 35.356 3.403 -58.054 1.00 92.94 308 ILE A N 1
ATOM 2459 C CA . ILE A 1 308 ? 34.797 2.074 -57.767 1.00 92.94 308 ILE A CA 1
ATOM 2460 C C . ILE A 1 308 ? 35.866 1.062 -57.351 1.00 92.94 308 ILE A C 1
ATOM 2462 O O . ILE A 1 308 ? 35.599 0.197 -56.514 1.00 92.94 308 ILE A O 1
ATOM 2466 N N . GLU A 1 309 ? 37.087 1.181 -57.871 1.00 91.25 309 GLU A N 1
ATOM 2467 C CA . GLU A 1 309 ? 38.162 0.237 -57.573 1.00 91.25 309 GLU A CA 1
ATOM 2468 C C . GLU A 1 309 ? 38.436 0.052 -56.065 1.00 91.25 309 GLU A C 1
ATOM 2470 O O . GLU A 1 309 ? 38.561 -1.100 -55.637 1.00 91.25 309 GLU A O 1
ATOM 2475 N N . PRO A 1 310 ? 38.464 1.104 -55.215 1.00 91.12 310 PRO A N 1
ATOM 2476 C CA . PRO A 1 310 ? 38.681 0.928 -53.778 1.00 91.12 310 PRO A CA 1
ATOM 2477 C C . PRO A 1 310 ? 37.640 0.020 -53.106 1.00 91.12 310 PRO A C 1
ATOM 2479 O O . PRO A 1 310 ? 37.971 -0.709 -52.171 1.00 91.12 310 PRO A O 1
ATOM 2482 N N . ILE A 1 311 ? 36.396 0.023 -53.600 1.00 91.94 311 ILE A N 1
ATOM 2483 C CA . ILE A 1 311 ? 35.308 -0.815 -53.082 1.00 91.94 311 ILE A CA 1
ATOM 2484 C C . ILE A 1 311 ? 35.566 -2.283 -53.429 1.00 91.94 311 ILE A C 1
ATOM 2486 O O . ILE A 1 311 ? 35.478 -3.151 -52.561 1.00 91.94 311 ILE A O 1
ATOM 2490 N N . LEU A 1 312 ? 35.929 -2.562 -54.683 1.00 93.31 312 LEU A N 1
ATOM 2491 C CA . LEU A 1 312 ? 36.232 -3.918 -55.143 1.00 93.31 312 LEU A CA 1
ATOM 2492 C C . LEU A 1 312 ? 37.481 -4.495 -54.482 1.00 93.31 312 LEU A C 1
ATOM 2494 O O . LEU A 1 312 ? 37.462 -5.666 -54.111 1.00 93.31 312 LEU A O 1
ATOM 2498 N N . ARG A 1 313 ? 38.523 -3.679 -54.273 1.00 92.38 313 ARG A N 1
ATOM 2499 C CA . ARG A 1 313 ? 39.718 -4.079 -53.514 1.00 92.38 313 ARG A CA 1
ATOM 2500 C C . ARG A 1 313 ? 39.371 -4.443 -52.070 1.00 92.38 313 ARG A C 1
ATOM 2502 O O . ARG A 1 313 ? 39.838 -5.462 -51.582 1.00 92.38 313 ARG A O 1
ATOM 2509 N N . ALA A 1 314 ? 38.526 -3.650 -51.406 1.00 90.94 314 ALA A N 1
ATOM 2510 C CA . ALA A 1 314 ? 38.107 -3.917 -50.029 1.00 90.94 314 ALA A CA 1
ATOM 2511 C C . ALA A 1 314 ? 37.210 -5.162 -49.896 1.00 90.94 314 ALA A C 1
ATOM 2513 O O . ALA A 1 314 ? 37.275 -5.859 -48.886 1.00 90.94 314 ALA A O 1
ATOM 2514 N N . CYS A 1 315 ? 36.366 -5.434 -50.895 1.00 90.69 315 CYS A N 1
ATOM 2515 C CA . CYS A 1 315 ? 35.349 -6.490 -50.834 1.00 90.69 315 CYS A CA 1
ATOM 2516 C C . CYS A 1 315 ? 35.711 -7.760 -51.623 1.00 90.69 315 CYS A C 1
ATOM 2518 O O . CYS A 1 315 ? 34.896 -8.676 -51.680 1.00 90.69 315 CYS A O 1
ATOM 2520 N N . HIS A 1 316 ? 36.882 -7.810 -52.268 1.00 90.88 316 HIS A N 1
ATOM 2521 C CA . HIS A 1 316 ? 37.324 -8.910 -53.139 1.00 90.88 316 HIS A CA 1
ATOM 2522 C C . HIS A 1 316 ? 36.287 -9.314 -54.211 1.00 90.88 316 HIS A C 1
ATOM 2524 O O . HIS A 1 316 ? 36.083 -10.496 -54.492 1.00 90.88 316 HIS A O 1
ATOM 2530 N N . GLY A 1 317 ? 35.596 -8.326 -54.789 1.00 93.81 317 GLY A N 1
ATOM 2531 C CA . GLY A 1 317 ? 34.506 -8.555 -55.745 1.00 93.81 317 GLY A CA 1
ATOM 2532 C C . GLY A 1 317 ? 34.969 -8.945 -57.155 1.00 93.81 317 GLY A C 1
ATOM 2533 O O . GLY A 1 317 ? 36.158 -9.126 -57.424 1.00 93.81 317 GLY A O 1
ATOM 2534 N N . THR A 1 318 ? 34.013 -9.051 -58.080 1.00 96.50 318 THR A N 1
ATOM 2535 C CA . THR A 1 318 ? 34.287 -9.270 -59.510 1.00 96.50 318 THR A CA 1
ATOM 2536 C C . THR A 1 318 ? 33.869 -8.057 -60.336 1.00 96.50 318 THR A C 1
ATOM 2538 O O . THR A 1 318 ? 32.716 -7.631 -60.293 1.00 96.50 318 THR A O 1
ATOM 2541 N N . TRP A 1 319 ? 34.800 -7.511 -61.111 1.00 97.38 319 TRP A N 1
ATOM 2542 C CA . TRP A 1 319 ? 34.560 -6.460 -62.090 1.00 97.38 319 TRP A CA 1
ATOM 2543 C C . TRP A 1 319 ? 34.354 -7.088 -63.465 1.00 97.38 319 TRP A C 1
ATOM 2545 O O . TRP A 1 319 ? 35.259 -7.734 -63.969 1.00 97.38 319 TRP A O 1
ATOM 2555 N N . VAL A 1 320 ? 33.197 -6.898 -64.089 1.00 97.56 320 VAL A N 1
ATOM 2556 C CA . VAL A 1 320 ? 32.921 -7.293 -65.474 1.00 97.56 320 VAL A CA 1
ATOM 2557 C C . VAL A 1 320 ? 33.047 -6.072 -66.385 1.00 97.56 320 VAL A C 1
ATOM 2559 O O . VAL A 1 320 ? 32.352 -5.077 -66.165 1.00 97.56 320 VAL A O 1
ATOM 2562 N N . ALA A 1 321 ? 33.930 -6.125 -67.381 1.00 96.06 321 ALA A N 1
ATOM 2563 C CA . ALA A 1 321 ? 34.139 -5.014 -68.311 1.00 96.06 321 ALA A CA 1
ATOM 2564 C C . ALA A 1 321 ? 34.588 -5.466 -69.703 1.00 96.06 321 ALA A C 1
ATOM 2566 O O . ALA A 1 321 ? 35.039 -6.595 -69.872 1.00 96.06 321 ALA A O 1
ATOM 2567 N N . HIS A 1 322 ? 34.473 -4.586 -70.700 1.00 95.00 322 HIS A N 1
ATOM 2568 C CA . HIS A 1 322 ? 34.998 -4.845 -72.041 1.00 95.00 322 HIS A CA 1
ATOM 2569 C C . HIS A 1 322 ? 36.536 -4.827 -72.030 1.00 95.00 322 HIS A C 1
ATOM 2571 O O . HIS A 1 322 ? 37.127 -3.869 -71.527 1.00 95.00 322 HIS A O 1
ATOM 2577 N N . GLY A 1 323 ? 37.161 -5.876 -72.579 1.00 94.19 323 GLY A N 1
ATOM 2578 C CA . GLY A 1 323 ? 38.613 -5.940 -72.788 1.00 94.19 323 GLY A CA 1
ATOM 2579 C C . GLY A 1 323 ? 39.011 -5.224 -74.075 1.00 94.19 323 GLY A C 1
ATOM 2580 O O . GLY A 1 323 ? 38.862 -5.796 -75.154 1.00 94.19 323 GLY A O 1
ATOM 2581 N N . GLY A 1 324 ? 39.472 -3.978 -73.958 1.00 88.81 324 GLY A N 1
ATOM 2582 C CA . GLY A 1 324 ? 39.746 -3.101 -75.105 1.00 88.81 324 GLY A CA 1
ATOM 2583 C C . GLY A 1 324 ? 41.206 -3.087 -75.568 1.00 88.81 324 GLY A C 1
ATOM 2584 O O . GLY A 1 324 ? 41.529 -2.439 -76.562 1.00 88.81 324 GLY A O 1
ATOM 2585 N N . GLY A 1 325 ? 42.103 -3.749 -74.841 1.00 91.44 325 GLY A N 1
ATOM 2586 C CA . GLY A 1 325 ? 43.524 -3.852 -75.156 1.00 91.44 325 GLY A CA 1
ATOM 2587 C C . GLY A 1 325 ? 43.826 -4.908 -76.218 1.00 91.44 325 GLY A C 1
ATOM 2588 O O . GLY A 1 325 ? 43.226 -5.984 -76.253 1.00 91.44 325 GLY A O 1
ATOM 2589 N N . ASP A 1 326 ? 44.821 -4.640 -77.065 1.00 91.94 326 ASP A N 1
ATOM 2590 C CA . ASP A 1 326 ? 45.235 -5.548 -78.144 1.00 91.94 326 ASP A CA 1
ATOM 2591 C C . ASP A 1 326 ? 45.921 -6.834 -77.646 1.00 91.94 326 ASP A C 1
ATOM 2593 O O . ASP A 1 326 ? 46.047 -7.795 -78.405 1.00 91.94 326 ASP A O 1
ATOM 2597 N N . ALA A 1 327 ? 46.320 -6.874 -76.371 1.00 93.75 327 ALA A N 1
ATOM 2598 C CA . ALA A 1 327 ? 46.907 -8.034 -75.709 1.00 93.75 327 ALA A CA 1
ATOM 2599 C C . ALA A 1 327 ? 46.014 -8.622 -74.596 1.00 93.75 327 ALA A C 1
ATOM 2601 O O . ALA A 1 327 ? 46.424 -9.550 -73.899 1.00 93.75 327 ALA A O 1
ATOM 2602 N N . ASP A 1 328 ? 44.789 -8.123 -74.410 1.00 94.88 328 ASP A N 1
ATOM 2603 C CA . ASP A 1 328 ? 43.925 -8.528 -73.293 1.00 94.88 328 ASP A CA 1
ATOM 2604 C C . ASP A 1 328 ? 43.500 -9.993 -73.330 1.00 94.88 328 ASP A C 1
ATOM 2606 O O . ASP A 1 328 ? 43.356 -10.627 -72.284 1.00 94.88 328 ASP A O 1
ATOM 2610 N N . ARG A 1 329 ? 43.294 -10.540 -74.531 1.00 94.12 329 ARG A N 1
ATOM 2611 C CA . ARG A 1 329 ? 42.897 -11.944 -74.717 1.00 94.12 329 ARG A CA 1
ATOM 2612 C C . ARG A 1 329 ? 43.991 -12.923 -74.307 1.00 94.12 329 ARG A C 1
ATOM 2614 O O . ARG A 1 329 ? 43.692 -14.062 -73.979 1.00 94.12 329 ARG A O 1
ATOM 2621 N N . GLU A 1 330 ? 45.248 -12.491 -74.332 1.00 93.50 330 GLU A N 1
ATOM 2622 C CA . GLU A 1 330 ? 46.401 -13.328 -73.986 1.00 93.50 330 GLU A CA 1
ATOM 2623 C C . GLU A 1 330 ? 46.680 -13.354 -72.480 1.00 93.50 330 GLU A C 1
ATOM 2625 O O . GLU A 1 330 ? 47.467 -14.179 -72.022 1.00 93.50 330 GLU A O 1
ATOM 2630 N N . THR A 1 331 ? 46.063 -12.452 -71.709 1.00 92.81 331 THR A N 1
ATOM 2631 C CA . THR A 1 331 ? 46.337 -12.289 -70.273 1.00 92.81 331 THR A CA 1
ATOM 2632 C C . THR A 1 331 ? 45.247 -12.851 -69.368 1.00 92.81 331 THR A C 1
ATOM 2634 O O . THR A 1 331 ? 45.434 -12.890 -68.155 1.00 92.81 331 THR A O 1
ATOM 2637 N N . VAL A 1 332 ? 44.128 -13.309 -69.929 1.00 95.88 332 VAL A N 1
ATOM 2638 C CA . VAL A 1 332 ? 43.036 -13.933 -69.172 1.00 95.88 332 VAL A CA 1
ATOM 2639 C C . VAL A 1 332 ? 43.182 -15.453 -69.078 1.00 95.88 332 VAL A C 1
ATOM 2641 O O . VAL A 1 332 ? 43.879 -16.083 -69.872 1.00 95.88 332 VAL A O 1
ATOM 2644 N N . ASP A 1 333 ? 42.499 -16.048 -68.103 1.00 95.69 333 ASP A N 1
ATOM 2645 C CA . ASP A 1 333 ? 42.322 -17.494 -67.994 1.00 95.69 333 ASP A CA 1
ATOM 2646 C C . ASP A 1 333 ? 41.266 -18.044 -68.977 1.00 95.69 333 ASP A C 1
ATOM 2648 O O . ASP A 1 333 ? 40.632 -17.308 -69.732 1.00 95.69 333 ASP A O 1
ATOM 2652 N N . GLU A 1 334 ? 41.036 -19.361 -68.943 1.00 94.56 334 GLU A N 1
ATOM 2653 C CA . GLU A 1 334 ? 40.054 -20.060 -69.795 1.00 94.56 334 GLU A CA 1
ATOM 2654 C C . GLU A 1 334 ? 38.601 -19.571 -69.632 1.00 94.56 334 GLU A C 1
ATOM 2656 O O . GLU A 1 334 ? 37.731 -19.944 -70.418 1.00 94.56 334 GLU A O 1
ATOM 2661 N N . ARG A 1 335 ? 38.309 -18.787 -68.590 1.00 95.56 335 ARG A N 1
ATOM 2662 C CA . ARG A 1 335 ? 36.980 -18.244 -68.283 1.00 95.56 335 ARG A CA 1
ATOM 2663 C C . ARG A 1 335 ? 36.919 -16.728 -68.470 1.00 95.56 335 ARG A C 1
ATOM 2665 O O . ARG A 1 335 ? 35.984 -16.105 -67.963 1.00 95.56 335 ARG A O 1
ATOM 2672 N N . ASP A 1 336 ? 37.905 -16.154 -69.151 1.00 97.31 336 ASP A N 1
ATOM 2673 C CA . ASP A 1 336 ? 38.064 -14.720 -69.378 1.00 97.31 336 ASP A CA 1
ATOM 2674 C C . ASP A 1 336 ? 38.312 -13.903 -68.094 1.00 97.31 336 ASP A C 1
ATOM 2676 O O . ASP A 1 336 ? 37.962 -12.722 -68.030 1.00 97.31 336 ASP A O 1
ATOM 2680 N N . HIS A 1 337 ? 38.905 -14.503 -67.054 1.00 97.12 337 HIS A N 1
ATOM 2681 C CA . HIS A 1 337 ? 39.243 -13.806 -65.809 1.00 97.12 337 HIS A CA 1
ATOM 2682 C C . HIS A 1 337 ? 40.731 -13.477 -65.693 1.00 97.12 337 HIS A C 1
ATOM 2684 O O . HIS A 1 337 ? 41.604 -14.206 -66.152 1.00 97.12 337 HIS A O 1
ATOM 2690 N N . LEU A 1 338 ? 41.015 -12.390 -64.984 1.00 96.06 338 LEU A N 1
ATOM 2691 C CA . LEU A 1 338 ? 42.341 -11.963 -64.573 1.00 96.06 338 LEU A CA 1
ATOM 2692 C C . LEU A 1 338 ? 42.263 -11.414 -63.147 1.00 96.06 338 LEU A C 1
ATOM 2694 O O . LEU A 1 338 ? 41.349 -10.668 -62.794 1.00 96.06 338 LEU A O 1
ATOM 2698 N N . ARG A 1 339 ? 43.236 -11.754 -62.304 1.00 96.38 339 ARG A N 1
ATOM 2699 C CA . ARG A 1 339 ? 43.351 -11.146 -60.979 1.00 96.38 339 ARG A CA 1
ATOM 2700 C C . ARG A 1 339 ? 44.072 -9.804 -61.073 1.00 96.38 339 ARG A C 1
ATOM 2702 O O . ARG A 1 339 ? 45.122 -9.710 -61.697 1.00 96.38 339 ARG A O 1
ATOM 2709 N N . VAL A 1 340 ? 43.514 -8.787 -60.425 1.00 93.25 340 VAL A N 1
ATOM 2710 C CA . VAL A 1 340 ? 44.010 -7.406 -60.472 1.00 93.25 340 VAL A CA 1
ATOM 2711 C C . VAL A 1 340 ? 43.972 -6.759 -59.081 1.00 93.25 340 VAL A C 1
ATOM 2713 O O . VAL A 1 340 ? 43.185 -7.190 -58.231 1.00 93.25 340 VAL A O 1
ATOM 2716 N N . PRO A 1 341 ? 44.773 -5.712 -58.816 1.00 91.81 341 PRO A N 1
ATOM 2717 C CA . PRO A 1 341 ? 45.868 -5.174 -59.641 1.00 91.81 341 PRO A CA 1
ATOM 2718 C C . PRO A 1 341 ? 47.000 -6.182 -59.924 1.00 91.81 341 PRO A C 1
ATOM 2720 O O . PRO A 1 341 ? 47.169 -7.109 -59.137 1.00 91.81 341 PRO A O 1
ATOM 2723 N N . PRO A 1 342 ? 47.796 -6.016 -61.000 1.00 87.44 342 PRO A N 1
ATOM 2724 C CA . PRO A 1 342 ? 48.879 -6.949 -61.340 1.00 87.44 342 PRO A CA 1
ATOM 2725 C C . PRO A 1 342 ? 49.942 -7.133 -60.243 1.00 87.44 342 PRO A C 1
ATOM 2727 O O . PRO A 1 342 ? 50.456 -8.233 -60.065 1.00 87.44 342 PRO A O 1
ATOM 2730 N N . GLU A 1 343 ? 50.269 -6.065 -59.508 1.00 87.00 343 GLU A N 1
ATOM 2731 C CA . GLU A 1 343 ? 51.307 -6.087 -58.464 1.00 87.00 343 GLU A CA 1
ATOM 2732 C C . GLU A 1 343 ? 50.832 -6.725 -57.153 1.00 87.00 343 GLU A C 1
ATOM 2734 O O . GLU A 1 343 ? 51.605 -7.388 -56.465 1.00 87.00 343 GLU A O 1
ATOM 2739 N N . ASP A 1 344 ? 49.558 -6.529 -56.813 1.00 89.81 344 ASP A N 1
ATOM 2740 C CA . ASP A 1 344 ? 48.933 -7.046 -55.597 1.00 89.81 344 ASP A CA 1
ATOM 2741 C C . ASP A 1 344 ? 47.505 -7.515 -55.921 1.00 89.81 344 ASP A C 1
ATOM 2743 O O . ASP A 1 344 ? 46.561 -6.729 -55.854 1.00 89.81 344 ASP A O 1
ATOM 2747 N N . PRO A 1 345 ? 47.333 -8.776 -56.349 1.00 92.25 345 PRO A N 1
ATOM 2748 C CA . PRO A 1 345 ? 46.048 -9.335 -56.761 1.00 92.25 345 PRO A CA 1
ATOM 2749 C C . PRO A 1 345 ? 44.946 -9.309 -55.680 1.00 92.25 345 PRO A C 1
ATOM 2751 O O . PRO A 1 345 ? 44.781 -10.274 -54.931 1.00 92.25 345 PRO A O 1
ATOM 2754 N N . GLN A 1 346 ? 44.093 -8.280 -55.654 1.00 92.94 346 GLN A N 1
ATOM 2755 C CA . GLN A 1 346 ? 43.051 -8.093 -54.624 1.00 92.94 346 GLN A CA 1
ATOM 2756 C C . GLN A 1 346 ? 41.632 -8.497 -55.062 1.00 92.94 346 GLN A C 1
ATOM 2758 O O . GLN A 1 346 ? 40.837 -8.931 -54.230 1.00 92.94 346 GLN A O 1
ATOM 2763 N N . TYR A 1 347 ? 41.289 -8.382 -56.345 1.00 95.19 347 TYR A N 1
ATOM 2764 C CA . TYR A 1 347 ? 39.952 -8.689 -56.867 1.00 95.19 347 TYR A CA 1
ATOM 2765 C C . TYR A 1 347 ? 40.030 -9.331 -58.260 1.00 95.19 347 TYR A C 1
ATOM 2767 O O . TYR A 1 347 ? 41.121 -9.536 -58.802 1.00 95.19 347 TYR A O 1
ATOM 2775 N N . THR A 1 348 ? 38.880 -9.712 -58.819 1.00 97.31 348 THR A N 1
ATOM 2776 C CA . THR A 1 348 ? 38.814 -10.390 -60.124 1.00 97.31 348 THR A CA 1
ATOM 2777 C C . THR A 1 348 ? 38.268 -9.444 -61.187 1.00 97.31 348 THR A C 1
ATOM 2779 O O . THR A 1 348 ? 37.211 -8.857 -60.993 1.00 97.31 348 THR A O 1
ATOM 2782 N N . LEU A 1 349 ? 38.955 -9.316 -62.317 1.00 97.31 349 LEU A N 1
ATOM 2783 C CA . LEU A 1 349 ? 38.449 -8.710 -63.545 1.00 97.31 349 LEU A CA 1
ATOM 2784 C C . LEU A 1 349 ? 37.999 -9.835 -64.481 1.00 97.31 349 LEU A C 1
ATOM 2786 O O . LEU A 1 349 ? 38.783 -10.727 -64.781 1.00 97.31 349 LEU A O 1
ATOM 2790 N N . ARG A 1 350 ? 36.750 -9.804 -64.936 1.00 97.62 350 ARG A N 1
ATOM 2791 C CA . ARG A 1 350 ? 36.208 -10.656 -65.993 1.00 97.62 350 ARG A CA 1
ATOM 2792 C C . ARG A 1 350 ? 36.025 -9.816 -67.247 1.00 97.62 350 ARG A C 1
ATOM 2794 O O . ARG A 1 350 ? 35.292 -8.824 -67.217 1.00 97.62 350 ARG A O 1
ATOM 2801 N N . ARG A 1 351 ? 36.651 -10.221 -68.343 1.00 97.12 351 ARG A N 1
ATOM 2802 C CA . ARG A 1 351 ? 36.533 -9.517 -69.616 1.00 97.12 351 ARG A CA 1
ATOM 2803 C C . ARG A 1 351 ? 35.356 -10.028 -70.427 1.00 97.12 351 ARG A C 1
ATOM 2805 O O . ARG A 1 351 ? 35.056 -11.218 -70.451 1.00 97.12 351 ARG A O 1
ATOM 2812 N N . VAL A 1 352 ? 34.683 -9.091 -71.074 1.00 96.25 352 VAL A N 1
ATOM 2813 C CA . VAL A 1 352 ? 33.680 -9.336 -72.103 1.00 96.25 352 VAL A CA 1
ATOM 2814 C C . VAL A 1 352 ? 34.275 -8.890 -73.424 1.00 96.25 352 VAL A C 1
ATOM 2816 O O . VAL A 1 352 ? 35.000 -7.897 -73.496 1.00 96.25 352 VAL A O 1
ATOM 2819 N N . TRP A 1 353 ? 33.985 -9.655 -74.461 1.00 95.38 353 TRP A N 1
ATOM 2820 C CA . TRP A 1 353 ? 34.559 -9.474 -75.776 1.00 95.38 353 TRP A CA 1
ATOM 2821 C C . TRP A 1 353 ? 33.512 -8.925 -76.722 1.00 95.38 353 TRP A C 1
ATOM 2823 O O . TRP A 1 353 ? 32.473 -9.555 -76.896 1.00 95.38 353 TRP A O 1
ATOM 2833 N N . LEU A 1 354 ? 33.820 -7.794 -77.345 1.00 94.00 354 LEU A N 1
ATOM 2834 C CA . LEU A 1 354 ? 32.975 -7.193 -78.363 1.00 94.00 354 LEU A CA 1
ATOM 2835 C C . LEU A 1 354 ? 33.633 -7.349 -79.731 1.00 94.00 354 LEU A C 1
ATOM 2837 O O . LEU A 1 354 ? 34.863 -7.398 -79.861 1.00 94.00 354 LEU A O 1
ATOM 2841 N N . THR A 1 355 ? 32.801 -7.494 -80.751 1.00 93.94 355 THR A N 1
ATOM 2842 C CA . THR A 1 355 ? 33.220 -7.394 -82.148 1.00 93.94 355 THR A CA 1
ATOM 2843 C C . THR A 1 355 ? 33.535 -5.939 -82.494 1.00 93.94 355 THR A C 1
ATOM 2845 O O . THR A 1 355 ? 33.136 -5.012 -81.786 1.00 93.94 355 THR A O 1
ATOM 2848 N N . LYS A 1 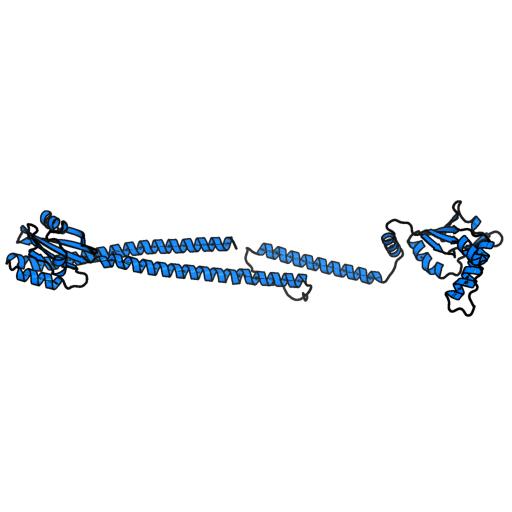356 ? 34.266 -5.720 -83.592 1.00 91.75 356 LYS A N 1
ATOM 2849 C CA . LYS A 1 356 ? 34.591 -4.356 -84.037 1.00 91.75 356 LYS A CA 1
ATOM 2850 C C . LYS A 1 356 ? 33.331 -3.598 -84.433 1.00 91.75 356 LYS A C 1
ATOM 2852 O O . LYS A 1 356 ? 33.202 -2.421 -84.130 1.00 91.75 356 LYS A O 1
ATOM 2857 N N . GLU A 1 357 ? 32.397 -4.295 -85.068 1.00 93.31 357 GLU A N 1
ATOM 2858 C CA . GLU A 1 357 ? 31.111 -3.758 -85.495 1.00 93.31 357 GLU A CA 1
ATOM 2859 C C . GLU A 1 357 ? 30.248 -3.352 -84.293 1.00 93.31 357 GLU A C 1
ATOM 2861 O O . GLU A 1 357 ? 29.642 -2.278 -84.308 1.00 93.31 357 GLU A O 1
ATOM 2866 N N . GLU A 1 358 ? 30.233 -4.172 -83.234 1.00 94.25 358 GLU A N 1
ATOM 2867 C CA . GLU A 1 358 ? 29.586 -3.810 -81.972 1.00 94.25 358 GLU A CA 1
ATOM 2868 C C . GLU A 1 358 ? 30.258 -2.579 -81.370 1.00 94.25 358 GLU A C 1
ATOM 2870 O O . GLU A 1 358 ? 29.563 -1.610 -81.088 1.00 94.25 358 GLU A O 1
ATOM 2875 N N . GLU A 1 359 ? 31.586 -2.566 -81.207 1.00 94.25 359 GLU A N 1
ATOM 2876 C CA . GLU A 1 359 ? 32.313 -1.431 -80.618 1.00 94.25 359 GLU A CA 1
ATOM 2877 C C . GLU A 1 359 ? 32.083 -0.120 -81.388 1.00 94.25 359 GLU A C 1
ATOM 2879 O O . GLU A 1 359 ? 31.785 0.916 -80.787 1.00 94.25 359 GLU A O 1
ATOM 2884 N N . GLU A 1 360 ? 32.146 -0.155 -82.717 1.00 95.56 360 GLU A N 1
ATOM 2885 C CA . GLU A 1 360 ? 31.848 0.996 -83.571 1.00 95.56 360 GLU A CA 1
ATOM 2886 C C . GLU A 1 360 ? 30.414 1.500 -83.369 1.00 95.56 360 GLU A C 1
ATOM 2888 O O . GLU A 1 360 ? 30.205 2.693 -83.126 1.00 95.56 360 GLU A O 1
ATOM 2893 N N . GLY A 1 361 ? 29.426 0.605 -83.407 1.00 95.69 361 GLY A N 1
ATOM 2894 C CA . GLY A 1 361 ? 28.019 0.977 -83.294 1.00 95.69 361 GLY A CA 1
ATOM 2895 C C . GLY A 1 361 ? 27.595 1.376 -81.880 1.00 95.69 361 GLY A C 1
ATOM 2896 O O . GLY A 1 361 ? 26.986 2.431 -81.697 1.00 95.69 361 GLY A O 1
ATOM 2897 N N . TYR A 1 362 ? 27.915 0.571 -80.864 1.00 95.75 362 TYR A N 1
ATOM 2898 C CA . TYR A 1 362 ? 27.503 0.836 -79.487 1.00 95.75 362 TYR A CA 1
ATOM 2899 C C . TYR A 1 362 ? 28.359 1.913 -78.823 1.00 95.75 362 TYR A C 1
ATOM 2901 O O . TYR A 1 362 ? 27.799 2.829 -78.217 1.00 95.75 362 TYR A O 1
ATOM 2909 N N . TYR A 1 363 ? 29.694 1.802 -78.879 1.00 94.75 363 TYR A N 1
ATOM 2910 C CA . TYR A 1 363 ? 30.571 2.651 -78.077 1.00 94.75 363 TYR A CA 1
ATOM 2911 C C . TYR A 1 363 ? 30.732 4.002 -78.749 1.00 94.75 363 TYR A C 1
ATOM 2913 O O . TYR A 1 363 ? 30.430 5.033 -78.146 1.00 94.75 363 TYR A O 1
ATOM 2921 N N . PHE A 1 364 ? 31.210 4.014 -79.992 1.00 95.19 364 PHE A N 1
ATOM 2922 C CA . PHE A 1 364 ? 31.467 5.261 -80.705 1.00 95.19 364 PHE A CA 1
ATOM 2923 C C . PHE A 1 364 ? 30.163 5.905 -81.183 1.00 95.19 364 PHE A C 1
ATOM 2925 O O . PHE A 1 364 ? 29.939 7.072 -80.873 1.00 95.19 364 PHE A O 1
ATOM 2932 N N . GLY A 1 365 ? 29.275 5.144 -81.826 1.00 96.56 365 GLY A N 1
ATOM 2933 C CA . GLY A 1 365 ? 27.976 5.628 -82.294 1.00 96.56 365 GLY A CA 1
ATOM 2934 C C . GLY A 1 365 ? 27.013 5.964 -81.153 1.00 96.56 365 GLY A C 1
ATOM 2935 O O . GLY A 1 365 ? 26.874 7.116 -80.740 1.00 96.56 365 GLY A O 1
ATOM 2936 N N . PHE A 1 366 ? 26.317 4.965 -80.617 1.00 97.19 366 PHE A N 1
ATOM 2937 C CA . PHE A 1 366 ? 25.178 5.214 -79.735 1.00 97.19 366 PHE A CA 1
ATOM 2938 C C . PHE A 1 366 ? 25.574 5.857 -78.397 1.00 97.19 366 PHE A C 1
ATOM 2940 O O . PHE A 1 366 ? 24.948 6.829 -77.965 1.00 97.19 366 PHE A O 1
ATOM 2947 N N . ALA A 1 367 ? 26.615 5.354 -77.729 1.00 95.88 367 ALA A N 1
ATOM 2948 C CA . ALA A 1 367 ? 27.023 5.850 -76.419 1.00 95.88 367 ALA A CA 1
ATOM 2949 C C . ALA A 1 367 ? 27.733 7.211 -76.493 1.00 95.88 367 ALA A C 1
ATOM 2951 O O . ALA A 1 367 ? 27.360 8.110 -75.739 1.00 95.88 367 ALA A O 1
ATOM 2952 N N . ASN A 1 368 ? 28.724 7.395 -77.374 1.00 93.50 368 ASN A N 1
ATOM 2953 C CA . ASN A 1 368 ? 29.520 8.631 -77.415 1.00 93.50 368 ASN A CA 1
ATOM 2954 C C . ASN A 1 368 ? 28.971 9.720 -78.355 1.00 93.50 368 ASN A C 1
ATOM 2956 O O . ASN A 1 368 ? 29.060 10.893 -77.996 1.00 93.50 368 ASN A O 1
ATOM 2960 N N . GLU A 1 369 ? 28.384 9.396 -79.514 1.00 95.12 369 GLU A N 1
ATOM 2961 C CA . GLU A 1 369 ? 27.731 10.406 -80.373 1.00 95.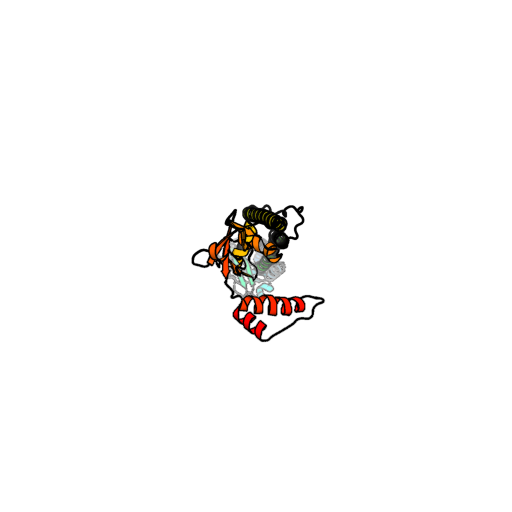12 369 GLU A CA 1
ATOM 2962 C C . GLU A 1 369 ? 26.273 10.676 -79.971 1.00 95.12 369 GLU A C 1
ATOM 2964 O O . GLU A 1 369 ? 25.768 11.777 -80.197 1.00 95.12 369 GLU A O 1
ATOM 2969 N N . GLY A 1 370 ? 25.590 9.698 -79.368 1.00 94.62 370 GLY A N 1
ATOM 2970 C CA . GLY A 1 370 ? 24.195 9.810 -78.933 1.00 94.62 370 GLY A CA 1
ATOM 2971 C C . GLY A 1 370 ? 24.046 10.187 -77.457 1.00 94.62 370 GLY A C 1
ATOM 2972 O O . GLY A 1 370 ? 23.734 11.331 -77.117 1.00 94.62 370 GLY A O 1
ATOM 2973 N N . LEU A 1 371 ? 24.240 9.217 -76.558 1.00 95.62 371 LEU A N 1
ATOM 2974 C CA . LEU A 1 371 ? 23.942 9.362 -75.127 1.00 95.62 371 LEU A CA 1
ATOM 2975 C C . LEU A 1 371 ? 24.834 10.386 -74.422 1.00 95.62 371 LEU A C 1
ATOM 2977 O O . LEU A 1 371 ? 24.341 11.166 -73.612 1.00 95.62 371 LEU A O 1
ATOM 2981 N N . TRP A 1 372 ? 26.134 10.415 -74.711 1.00 94.19 372 TRP A N 1
ATOM 2982 C CA . TRP A 1 372 ? 27.069 11.320 -74.047 1.00 94.19 372 TRP A CA 1
ATOM 2983 C C . TRP A 1 372 ? 26.692 12.801 -74.226 1.00 94.19 372 TRP A C 1
ATOM 2985 O O . TRP A 1 372 ? 26.481 13.464 -73.208 1.00 94.19 372 TRP A O 1
ATOM 2995 N N . PRO A 1 373 ? 26.532 13.348 -75.450 1.00 94.44 373 PRO A N 1
ATOM 2996 C CA . PRO A 1 373 ? 26.090 14.729 -75.630 1.00 94.44 373 PRO A CA 1
ATOM 2997 C C . PRO A 1 373 ? 24.631 14.960 -75.226 1.00 94.44 373 PRO A C 1
ATOM 2999 O O . PRO A 1 373 ? 24.269 16.100 -74.966 1.00 94.44 373 PRO A O 1
ATOM 3002 N N . LEU A 1 374 ? 23.787 13.922 -75.169 1.00 93.31 374 LEU A N 1
ATOM 3003 C CA . LEU A 1 374 ? 22.417 14.056 -74.663 1.00 93.31 374 LEU A CA 1
ATOM 3004 C C . LEU A 1 374 ? 22.405 14.267 -73.141 1.00 93.31 374 LEU A C 1
ATOM 3006 O O . LEU A 1 374 ? 21.650 15.093 -72.632 1.00 93.31 374 LEU A O 1
ATOM 3010 N N . CYS A 1 375 ? 23.239 13.517 -72.421 1.00 94.50 375 CYS A N 1
ATOM 3011 C CA . CYS A 1 375 ? 23.321 13.540 -70.962 1.00 94.50 375 CYS A CA 1
ATOM 3012 C C . CYS A 1 375 ? 24.176 14.693 -70.414 1.00 94.50 375 CYS A C 1
ATOM 3014 O O . CYS A 1 375 ? 24.118 14.979 -69.219 1.00 94.50 375 CYS A O 1
ATOM 3016 N N . HIS A 1 376 ? 24.961 15.359 -71.260 1.00 89.38 376 HIS A N 1
ATOM 3017 C CA . HIS A 1 376 ? 25.809 16.487 -70.879 1.00 89.38 376 HIS A CA 1
ATOM 3018 C C . HIS A 1 376 ? 25.355 17.760 -71.597 1.00 89.38 376 HIS A C 1
ATOM 3020 O O . HIS A 1 376 ? 24.837 17.702 -72.705 1.00 89.38 376 HIS A O 1
ATOM 3026 N N . ILE A 1 377 ? 25.599 18.940 -71.015 1.00 78.31 377 ILE A N 1
ATOM 3027 C CA . ILE A 1 377 ? 25.436 20.225 -71.726 1.00 78.31 377 ILE A CA 1
ATOM 3028 C C . ILE A 1 377 ? 26.608 20.379 -72.712 1.00 78.31 377 ILE A C 1
ATOM 3030 O O . ILE A 1 377 ? 27.490 21.219 -72.547 1.00 78.31 377 ILE A O 1
ATOM 3034 N N . ALA A 1 378 ? 26.674 19.490 -73.701 1.00 80.56 378 ALA A N 1
ATOM 3035 C CA . ALA A 1 378 ? 27.711 19.470 -74.713 1.00 80.56 378 ALA A CA 1
ATOM 3036 C C . ALA A 1 378 ? 27.380 20.471 -75.828 1.00 80.56 378 ALA A C 1
ATOM 3038 O O . ALA A 1 378 ? 26.227 20.665 -76.205 1.00 80.56 378 ALA A O 1
ATOM 3039 N N . HIS A 1 379 ? 28.408 21.080 -76.418 1.00 83.75 379 HIS A N 1
ATOM 3040 C CA . HIS A 1 379 ? 28.249 21.961 -77.583 1.00 83.75 379 HIS A CA 1
ATOM 3041 C C . HIS A 1 379 ? 27.994 21.199 -78.900 1.00 83.75 379 HIS A C 1
ATOM 3043 O O . HIS A 1 379 ? 27.821 21.821 -79.947 1.00 83.75 379 HIS A O 1
ATOM 3049 N N . THR A 1 380 ? 27.959 19.863 -78.854 1.00 87.31 380 THR A N 1
ATOM 3050 C CA . THR A 1 380 ? 27.709 18.976 -80.000 1.00 87.31 380 THR A CA 1
ATOM 3051 C C . THR A 1 380 ? 26.313 18.375 -79.884 1.00 87.31 380 THR A C 1
ATOM 3053 O O . THR A 1 380 ? 25.892 18.006 -78.790 1.00 87.31 380 THR A O 1
ATOM 3056 N N . ARG A 1 381 ? 25.578 18.287 -80.999 1.00 91.00 381 ARG A N 1
ATOM 3057 C CA . ARG A 1 381 ? 24.230 17.701 -81.009 1.00 91.00 381 ARG A CA 1
ATOM 3058 C C . ARG A 1 381 ? 24.298 16.168 -80.962 1.00 91.00 381 ARG A C 1
ATOM 3060 O O . ARG A 1 381 ? 25.111 15.615 -81.698 1.00 91.00 381 ARG A O 1
ATOM 3067 N N . PRO A 1 382 ? 23.419 15.503 -80.192 1.00 94.31 382 PRO A N 1
ATOM 3068 C CA . PRO A 1 382 ? 23.283 14.051 -80.225 1.00 94.31 382 PRO A CA 1
ATOM 3069 C C . PRO A 1 382 ? 22.918 13.531 -81.615 1.00 94.31 382 PRO A C 1
ATOM 3071 O O . PRO A 1 382 ? 22.052 14.106 -82.284 1.00 94.31 382 PRO A O 1
ATOM 3074 N N . ILE A 1 383 ? 23.537 12.425 -82.020 1.00 94.62 383 ILE A N 1
ATOM 3075 C CA . ILE A 1 383 ? 23.233 11.711 -83.261 1.00 94.62 383 ILE A CA 1
ATOM 3076 C C . ILE A 1 383 ? 22.718 10.320 -82.897 1.00 94.62 383 ILE A C 1
ATOM 3078 O O . ILE A 1 383 ? 23.354 9.596 -82.139 1.00 94.62 383 ILE A O 1
ATOM 3082 N N . PHE A 1 384 ? 21.567 9.940 -83.452 1.00 95.75 384 PHE A N 1
ATOM 3083 C CA . PHE A 1 384 ? 20.988 8.612 -83.264 1.00 95.75 384 PHE A CA 1
ATOM 3084 C C . PHE A 1 384 ? 20.736 7.958 -84.617 1.00 95.75 384 PHE A C 1
ATOM 3086 O O . PHE A 1 384 ? 20.015 8.505 -85.456 1.00 95.75 384 PHE A O 1
ATOM 3093 N N . ARG A 1 385 ? 21.318 6.774 -84.815 1.00 96.88 385 ARG A N 1
ATOM 3094 C CA . ARG A 1 385 ? 21.094 5.915 -85.981 1.00 96.88 385 A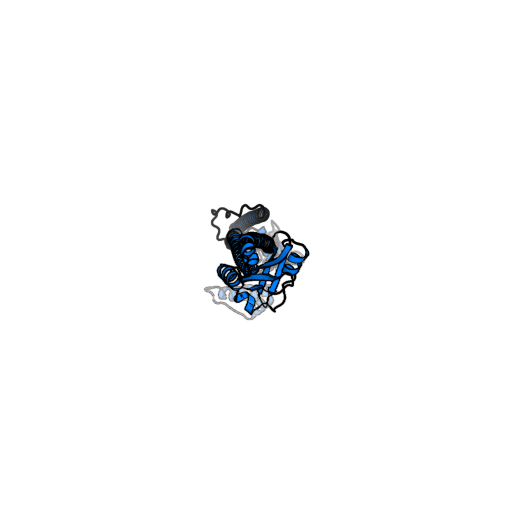RG A CA 1
ATOM 3095 C C . ARG A 1 385 ? 20.493 4.600 -85.503 1.00 96.88 385 ARG A C 1
ATOM 3097 O O . ARG A 1 385 ? 20.849 4.107 -84.437 1.00 96.88 385 ARG A O 1
ATOM 3104 N N . VAL A 1 386 ? 19.586 4.033 -86.296 1.00 97.00 386 VAL A N 1
ATOM 3105 C CA . VAL A 1 386 ? 18.944 2.749 -85.964 1.00 97.00 386 VAL A CA 1
ATOM 3106 C C . VAL A 1 386 ? 19.982 1.626 -85.888 1.00 97.00 386 VAL A C 1
ATOM 3108 O O . VAL A 1 386 ? 19.932 0.834 -84.958 1.00 97.00 386 VAL A O 1
ATOM 3111 N N . SER A 1 387 ? 20.972 1.627 -86.786 1.00 96.44 387 SER A N 1
ATOM 3112 C CA . SER A 1 387 ? 22.094 0.678 -86.765 1.00 96.44 387 SER A CA 1
ATOM 3113 C C . SER A 1 387 ? 22.877 0.718 -85.452 1.00 96.44 387 SER A C 1
ATOM 3115 O O . SER A 1 387 ? 23.181 -0.319 -84.876 1.00 96.44 387 SER A O 1
ATOM 3117 N N . ASP A 1 388 ? 23.175 1.919 -84.955 1.00 97.12 388 ASP A N 1
ATOM 3118 C CA . ASP A 1 388 ? 23.961 2.114 -83.733 1.00 97.12 388 ASP A CA 1
ATOM 3119 C C . ASP A 1 388 ? 23.157 1.649 -82.511 1.00 97.12 388 ASP A C 1
ATOM 3121 O O . ASP A 1 388 ? 23.704 1.061 -81.581 1.00 97.12 388 ASP A O 1
ATOM 3125 N N . TRP A 1 389 ? 21.837 1.864 -82.534 1.00 96.88 389 TRP A N 1
ATOM 3126 C CA . TRP A 1 389 ? 20.923 1.352 -81.516 1.00 96.88 389 TRP A CA 1
ATOM 3127 C C . TRP A 1 389 ? 20.853 -0.179 -81.508 1.00 96.88 389 TRP A C 1
ATOM 3129 O O . TRP A 1 389 ? 20.911 -0.775 -80.438 1.00 96.88 389 TRP A O 1
ATOM 3139 N N . GLU A 1 390 ? 20.775 -0.822 -82.674 1.00 97.00 390 GLU A N 1
ATOM 3140 C CA . GLU A 1 390 ? 20.791 -2.287 -82.779 1.00 97.00 390 GLU A CA 1
ATOM 3141 C C . GLU A 1 390 ? 22.091 -2.871 -82.209 1.00 97.00 390 GLU A C 1
ATOM 3143 O O . GLU A 1 390 ? 22.039 -3.816 -81.422 1.00 97.00 390 GLU A O 1
ATOM 3148 N N . GLN A 1 391 ? 23.243 -2.258 -82.511 1.00 96.88 391 GLN A N 1
ATOM 3149 C CA . GLN A 1 391 ? 24.530 -2.646 -81.917 1.00 96.88 391 GLN A CA 1
ATOM 3150 C C . GLN A 1 391 ? 24.572 -2.389 -80.404 1.00 96.88 391 GLN A C 1
ATOM 3152 O O . GLN A 1 391 ? 25.086 -3.207 -79.645 1.00 96.88 391 GLN A O 1
ATOM 3157 N N . TYR A 1 392 ? 23.974 -1.292 -79.933 1.00 96.38 392 TYR A N 1
ATOM 3158 C CA . TYR A 1 392 ? 23.846 -1.012 -78.504 1.00 96.38 392 TYR A CA 1
ATOM 3159 C C . TYR A 1 392 ? 22.998 -2.037 -77.759 1.00 96.38 392 TYR A C 1
ATOM 3161 O O . TYR A 1 392 ? 23.355 -2.424 -76.647 1.00 96.38 392 TYR A O 1
ATOM 3169 N N . GLN A 1 393 ? 21.915 -2.515 -78.369 1.00 96.06 393 GLN A N 1
ATOM 3170 C CA . GLN A 1 393 ? 21.130 -3.614 -77.815 1.00 96.06 393 GLN A CA 1
ATOM 3171 C C . GLN A 1 393 ? 21.865 -4.954 -77.886 1.00 96.06 393 GLN A C 1
ATOM 3173 O O . GLN A 1 393 ? 21.672 -5.765 -76.996 1.00 96.06 393 GLN A O 1
ATOM 3178 N N . GLY A 1 394 ? 22.681 -5.196 -78.914 1.00 93.81 394 GLY A N 1
ATOM 3179 C CA . GLY A 1 394 ? 23.486 -6.417 -79.016 1.00 93.81 394 GLY A CA 1
ATOM 3180 C C . GLY A 1 394 ? 24.573 -6.514 -77.942 1.00 93.81 394 GLY A C 1
ATOM 3181 O O . GLY A 1 394 ? 24.804 -7.589 -77.397 1.00 93.81 394 GLY A O 1
ATOM 3182 N N . ALA A 1 395 ? 25.198 -5.384 -77.602 1.00 92.62 395 ALA A N 1
ATOM 3183 C CA . ALA A 1 395 ? 26.280 -5.321 -76.620 1.00 92.62 395 ALA A CA 1
ATOM 3184 C C . ALA A 1 395 ? 25.826 -5.387 -75.141 1.00 92.62 395 ALA A C 1
ATOM 3186 O O . ALA A 1 395 ? 26.675 -5.590 -74.269 1.00 92.62 395 ALA A O 1
ATOM 3187 N N . ASN A 1 396 ? 24.535 -5.180 -74.840 1.00 92.31 396 ASN A N 1
ATOM 3188 C CA . ASN A 1 396 ? 23.956 -5.230 -73.482 1.00 92.31 396 ASN A CA 1
ATOM 3189 C C . ASN A 1 396 ? 23.145 -6.508 -73.272 1.00 92.31 396 ASN A C 1
ATOM 3191 O O . ASN A 1 396 ? 23.261 -7.095 -72.171 1.00 92.31 396 ASN A O 1
#

Radius of gyration: 63.54 Å; chains: 1; bounding box: 112×42×164 Å

Sequence (396 aa):
MRLSYRLIVWLIVGVTAISFLFARRQVKAEKLGLRNDLARRAEVLAEGLEEIVEPVLEKQPTETLQRLVEQFGNRERLYGVAIYSDRGKPLSVTARLAAQLSHDVPAVAQQAIAQNKSCQAYLKLGDKTLYVYALPLHRETEVVGALAVFHDTGYIEAQSSKIWRETFLRALAQVVFIVLLTLLIVRWTISRPIARTAEWMRKMRTGRESHREPPPDFPQGALFQPLTHEVTHLARSLHAARAAAEEEARLRADAESFWTAERLRIYVESKLRDTSLFVVSNREPYMHVRQGRSIEAVVPASGLVTAIEPILRACHGTWVAHGGGDADRETVDERDHLRVPPEDPQYTLRRVWLTKEEEEGYYFGFANEGLWPLCHIAHTRPIFRVSDWEQYQGAN

pLDDT: mean 84.26, std 10.61, range [49.81, 97.62]